Protein AF-A0AAD5LZ93-F1 (afdb_monomer_lite)

Organism: Pythium insidiosum (NCBI:txid114742)

Sequence (482 aa):
MKHGDTTAIAELIGQHAMAAQMMRKEYKIDTAAVSENNLVITMDYAQNIALPHVTETPSQWYFLSLVSVSVFGIHNANLARQTNYIYTERKGGKGSNEVVSMLHKYIGCEPTHKVLTVYADNCGGQNKNNFVVKYLLLLAHTGLFEEVNYKFFIRGHTKNACDRGFGTMKKKLAREDCWTLAQLCEALGRASISTDTVSLEEVESPFFAYKDIFNELYKNLPAIQKYQLFRMTASNPGVVECRELPSSPAFSVDLRREYDGNEGLAFVEWIRIEDAPSVKASDQVHVLCVANHIAYMHPVNFGAWFNDAIIRTFCSRLTSYYAGSSYAGIVRAKSTSQRGAKRCIPDEIVTQVKAQVESEAVSFIVVNFSNTNWGCIIVKCGSKTIGIYDPLGKTCYQTPLEELSWELSCEGLEGYRVVALNSPVQFDGHSCGFFVCHKLWTQVNENVSDNQLLHGGIARRMAFLHFLLRDKKFEDNLFHMV

Foldseek 3Di:
DDPVVVVVVVVVVVVLVVLLVVLVVVVVVLLVVDDLARKEKEKDKFDWDFAQQDLDDDPCCVVPDTWTKIWIWIQTSNLRAIEIEIDTVVQHDQAPQLVLLVVLVVVLVSQRYQEYEYEYELDDGHQLDQLNVLSQLLCQQQSSHQKYKYFYRRPPRDDTSVVVLSVLLVVQSNPDGHNDPVSSQVSSCVSDPRYHYHYCHPVPRSGAPSVVLSVLFWAGDPPSSQFGMWMHGNVDHQKIWTASGPPGDTDIDRTFDADPDDDDDTLRNLNYLVQADDDDPVCCVLCVVVVSVVSSPQLLRLFAADDQSLLVLLQVLLPVQFPLEEELGEAEAAFPVDDDDDREDPPSSLVRVLVSLVVQGWYKYWYCHVVQAIWIWIQRNVQLEIETGGQAQDPRVRVSSVSHVVNSCVSNSPPRYYDYDDADHDDDRHCRSVVRSLVVNVVRDVLRDRVLCVPCVSSVSSVSSSSSSHSDDPDSPPRVRD

InterPro domains:
  IPR038765 Papain-like cysteine peptidase superfamily [SSF54001] (302-444)
  IPR057191 Domain of unknown function DUF7869 [PF25273] (93-238)

Radius of gyration: 27.34 Å; chains: 1; bounding box: 66×53×93 Å

Secondary structure (DSSP, 8-state):
--HHHHHHHHHHHHHHHHHHHHHHHHHHHHHHS-SSSEEEEEEEEPPPEEESB-SS--GGGGGS-PEEEEEEEEEETTTTEEEEEEEETTT--SSHHHHHHHHHHHHHT-TT-SEEEEEE---TTTTSSHHHHHHHHHHHHTTSSSEEEEEEPPTTS---SHHHHHHHHHHHHTT--B-SHHHHHHHHHTS-TTEEEEE-TTSSS----HHHHHHHHBPPPTTGGG-SEEEEETTEEEEEEEESSTTSPPEEEE-BPP-TT-TT--TTGGG--TT-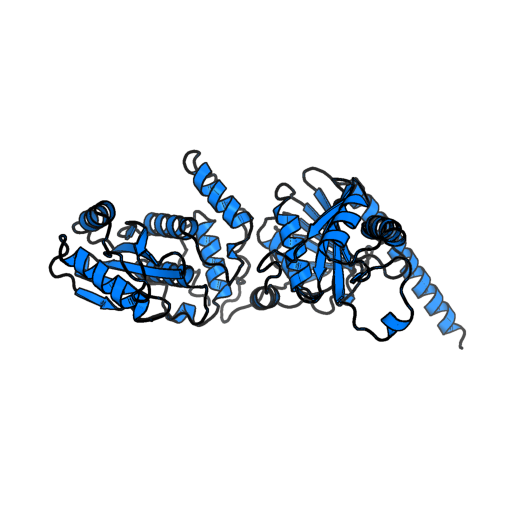----TTTHHHHHHHHHHHHTTGGG-TTPPPPHHHHHHHHHHHHHHSTTEEEEEEEEE--TTS-S------HHHHHHHHTTTTTT-EEEEEEEETTS-EEEEEEETTTTEEEEE-TT--HHHHHHHHHHHHHHHHTT-TTPEEEEE--SPP-SSS-HHHHHHHHHHTTT-TT--SGGGGS-HHHHHHHHHHHHH--S---GGGTTT-

pLDDT: mean 80.36, std 18.67, range [30.12, 98.0]

Structure (mmCIF, N/CA/C/O backbone):
data_AF-A0AAD5LZ93-F1
#
_entry.id   AF-A0AAD5LZ93-F1
#
loop_
_atom_site.group_PDB
_atom_site.id
_atom_site.type_symbol
_atom_site.label_atom_id
_atom_site.label_alt_id
_atom_site.label_comp_id
_atom_site.label_asym_id
_atom_site.label_entity_id
_atom_site.label_seq_id
_atom_site.pdbx_PDB_ins_code
_atom_site.Cartn_x
_atom_site.Cartn_y
_atom_site.Cartn_z
_atom_site.occupancy
_atom_site.B_iso_or_equiv
_atom_site.auth_seq_id
_atom_site.auth_comp_id
_atom_site.auth_asym_id
_atom_site.auth_atom_id
_atom_site.pdbx_PDB_model_num
ATOM 1 N N . MET A 1 1 ? 8.462 -28.745 -44.252 1.00 47.28 1 MET A N 1
ATOM 2 C CA . MET A 1 1 ? 7.698 -27.559 -43.810 1.00 47.28 1 MET A CA 1
ATOM 3 C C . MET A 1 1 ? 6.730 -27.195 -44.919 1.00 47.28 1 MET A C 1
ATOM 5 O O . MET A 1 1 ? 7.181 -26.956 -46.032 1.00 47.28 1 MET A O 1
ATOM 9 N N . LYS A 1 2 ? 5.421 -27.295 -44.672 1.00 46.81 2 LYS A N 1
ATOM 10 C CA . LYS A 1 2 ? 4.395 -27.014 -45.687 1.00 46.81 2 LYS A CA 1
ATOM 11 C C . LYS A 1 2 ? 4.224 -25.495 -45.799 1.00 46.81 2 LYS A C 1
ATOM 13 O O . LYS A 1 2 ? 4.246 -24.808 -44.787 1.00 46.81 2 LYS A O 1
ATOM 18 N N . HIS A 1 3 ? 4.042 -24.985 -47.016 1.00 51.56 3 HIS A N 1
ATOM 19 C CA . HIS A 1 3 ? 3.936 -23.551 -47.340 1.00 51.56 3 HIS A CA 1
ATOM 20 C C . HIS A 1 3 ? 2.911 -22.769 -46.482 1.00 51.56 3 HIS A C 1
ATOM 22 O O . HIS A 1 3 ? 3.080 -21.575 -46.275 1.00 51.56 3 HIS A O 1
ATOM 28 N N . GLY A 1 4 ? 1.889 -23.440 -45.931 1.00 53.31 4 GLY A N 1
ATOM 29 C CA . GLY A 1 4 ? 0.902 -22.832 -45.027 1.00 53.31 4 GLY A CA 1
ATOM 30 C C . GLY A 1 4 ? 1.438 -22.424 -43.645 1.00 53.31 4 GLY A C 1
ATOM 31 O O . GLY A 1 4 ? 0.947 -21.452 -43.081 1.00 53.31 4 GLY A O 1
ATOM 32 N N . ASP A 1 5 ? 2.478 -23.087 -43.124 1.00 59.44 5 ASP A N 1
ATOM 33 C CA . ASP A 1 5 ? 3.066 -22.737 -41.817 1.00 59.44 5 ASP A CA 1
ATOM 34 C C . ASP A 1 5 ? 3.867 -21.427 -41.888 1.00 59.44 5 ASP A C 1
ATOM 36 O O . ASP A 1 5 ? 3.948 -20.674 -40.922 1.00 59.44 5 ASP A O 1
ATOM 40 N N . THR A 1 6 ? 4.461 -21.125 -43.046 1.00 66.56 6 THR A N 1
ATOM 41 C CA . THR A 1 6 ? 5.337 -19.956 -43.224 1.00 66.56 6 THR A CA 1
ATOM 42 C C . THR A 1 6 ? 4.538 -18.655 -43.306 1.00 66.56 6 THR A C 1
ATOM 44 O O . THR A 1 6 ? 4.950 -17.646 -42.736 1.00 66.56 6 THR A O 1
ATOM 47 N N . THR A 1 7 ? 3.370 -18.684 -43.954 1.00 71.12 7 THR A N 1
ATOM 48 C CA . THR A 1 7 ? 2.456 -17.535 -44.037 1.00 71.12 7 THR A CA 1
ATOM 49 C C . THR A 1 7 ? 1.836 -17.210 -42.681 1.00 71.12 7 THR A C 1
ATOM 51 O O . THR A 1 7 ? 1.837 -16.048 -42.287 1.00 71.12 7 THR A O 1
ATOM 54 N N . ALA A 1 8 ? 1.401 -18.225 -41.925 1.00 72.12 8 ALA A N 1
ATOM 55 C CA . ALA A 1 8 ? 0.852 -18.032 -40.581 1.00 72.12 8 ALA A CA 1
ATOM 56 C C . ALA A 1 8 ? 1.887 -17.435 -39.607 1.00 72.12 8 ALA A C 1
ATOM 58 O O . ALA A 1 8 ? 1.569 -16.541 -38.825 1.00 72.12 8 ALA A O 1
ATOM 59 N N . ILE A 1 9 ? 3.150 -17.876 -39.685 1.00 75.69 9 ILE A N 1
ATOM 60 C CA . ILE A 1 9 ? 4.247 -17.302 -38.890 1.00 75.69 9 ILE A CA 1
ATOM 61 C C . ILE A 1 9 ? 4.527 -15.850 -39.301 1.00 75.69 9 ILE A C 1
ATOM 63 O O . ILE A 1 9 ? 4.688 -14.992 -38.434 1.00 75.69 9 ILE A O 1
ATOM 67 N N . ALA A 1 10 ? 4.574 -15.553 -40.603 1.00 75.00 10 ALA A N 1
ATOM 68 C CA . ALA A 1 10 ? 4.803 -14.195 -41.096 1.00 75.00 10 ALA A CA 1
ATOM 69 C C . ALA A 1 10 ? 3.685 -13.230 -40.668 1.00 75.00 10 ALA A C 1
ATOM 71 O O . ALA A 1 10 ? 3.964 -12.102 -40.259 1.00 75.00 10 ALA A O 1
ATOM 72 N N . GLU A 1 11 ? 2.433 -13.685 -40.702 1.00 75.25 11 GLU A N 1
ATOM 73 C CA . GLU A 1 11 ? 1.279 -12.915 -40.243 1.00 75.25 11 GLU A CA 1
ATOM 74 C C . GLU A 1 11 ? 1.337 -12.654 -38.731 1.00 75.25 11 GLU A C 1
ATOM 76 O O . GLU A 1 11 ? 1.154 -11.517 -38.298 1.00 75.25 11 GLU A O 1
ATOM 81 N N . LEU A 1 12 ? 1.703 -13.662 -37.930 1.00 79.94 12 LEU A N 1
ATOM 82 C CA . LEU A 1 12 ? 1.877 -13.521 -36.481 1.00 79.94 12 LEU A CA 1
ATOM 83 C C . LEU A 1 12 ? 2.997 -12.526 -36.126 1.00 79.94 12 LEU A C 1
ATOM 85 O O . LEU A 1 12 ? 2.840 -11.705 -35.221 1.00 79.94 12 LEU A O 1
ATOM 89 N N . ILE A 1 13 ? 4.109 -12.550 -36.866 1.00 80.44 13 ILE A N 1
ATOM 90 C CA . ILE A 1 13 ? 5.200 -11.571 -36.729 1.00 80.44 13 ILE A CA 1
ATOM 91 C C . ILE A 1 13 ? 4.718 -10.166 -37.116 1.00 80.44 13 ILE A C 1
ATOM 93 O O . ILE A 1 13 ? 5.020 -9.200 -36.412 1.00 80.44 13 ILE A O 1
ATOM 97 N N . GLY A 1 14 ? 3.949 -10.042 -38.201 1.00 81.94 14 GLY A N 1
ATOM 98 C CA . GLY A 1 14 ? 3.364 -8.776 -38.642 1.00 81.94 14 GLY A CA 1
ATOM 99 C C . GLY A 1 14 ? 2.438 -8.165 -37.589 1.00 81.94 14 GLY A C 1
ATOM 100 O O . GLY A 1 14 ? 2.616 -7.009 -37.202 1.00 81.94 14 GLY A O 1
ATOM 101 N N . GLN A 1 15 ? 1.512 -8.962 -37.048 1.00 82.44 15 GLN A N 1
ATOM 102 C CA . GLN A 1 15 ? 0.612 -8.552 -35.966 1.00 82.44 15 GLN A CA 1
ATOM 103 C C . GLN A 1 15 ? 1.390 -8.132 -34.711 1.00 82.44 15 GLN A C 1
ATOM 105 O O . GLN A 1 15 ? 1.097 -7.097 -34.108 1.00 82.44 15 GLN A O 1
ATOM 110 N N . HIS A 1 16 ? 2.428 -8.888 -34.347 1.00 85.00 16 HIS A N 1
ATOM 111 C CA . HIS A 1 16 ? 3.287 -8.579 -33.208 1.00 85.00 16 HIS A CA 1
ATOM 112 C C . HIS A 1 16 ? 4.036 -7.245 -33.376 1.00 85.00 16 HIS A C 1
ATOM 114 O O . HIS A 1 16 ? 4.063 -6.420 -32.457 1.00 85.00 16 HIS A O 1
ATOM 120 N N . ALA A 1 17 ? 4.593 -6.992 -34.563 1.00 85.56 17 ALA A N 1
ATOM 121 C CA . ALA A 1 17 ? 5.281 -5.744 -34.878 1.00 85.56 17 ALA A CA 1
ATOM 122 C C . ALA A 1 17 ? 4.325 -4.539 -34.865 1.00 85.56 17 ALA A C 1
ATOM 124 O O . ALA A 1 17 ? 4.659 -3.491 -34.306 1.00 85.56 17 ALA A O 1
ATOM 125 N N . MET A 1 18 ? 3.118 -4.689 -35.422 1.00 87.50 18 MET A N 1
ATOM 126 C CA . MET A 1 18 ? 2.085 -3.649 -35.385 1.00 87.50 18 MET A CA 1
ATOM 127 C C . MET A 1 18 ? 1.657 -3.331 -33.950 1.00 87.50 18 MET A C 1
ATOM 129 O O . MET A 1 18 ? 1.613 -2.161 -33.565 1.00 87.50 18 MET A O 1
ATOM 133 N N . ALA A 1 19 ? 1.420 -4.353 -33.125 1.00 88.06 19 ALA A N 1
ATOM 134 C CA . ALA A 1 19 ? 1.101 -4.172 -31.713 1.00 88.06 19 ALA A CA 1
ATOM 135 C C . ALA A 1 19 ? 2.210 -3.417 -30.962 1.00 88.06 19 ALA A C 1
ATOM 137 O O . ALA A 1 19 ? 1.923 -2.523 -30.162 1.00 88.06 19 ALA A O 1
ATOM 138 N N . ALA A 1 20 ? 3.481 -3.725 -31.243 1.00 89.75 20 ALA A N 1
ATOM 139 C CA . ALA A 1 20 ? 4.615 -3.026 -30.642 1.00 89.75 20 ALA A CA 1
ATOM 140 C C . ALA A 1 20 ? 4.661 -1.545 -31.048 1.00 89.75 20 ALA A C 1
ATOM 142 O O . ALA A 1 20 ? 4.879 -0.675 -30.201 1.00 89.75 20 ALA A O 1
ATOM 143 N N . GLN A 1 21 ? 4.406 -1.237 -32.323 1.00 90.25 21 GLN A N 1
ATOM 144 C CA . GLN A 1 21 ? 4.316 0.143 -32.808 1.00 90.25 21 GLN A CA 1
ATOM 145 C C . GLN A 1 21 ? 3.159 0.909 -32.156 1.00 90.25 21 GLN A C 1
ATOM 147 O O . GLN A 1 21 ? 3.340 2.059 -31.751 1.00 90.25 21 GLN A O 1
ATOM 152 N N . MET A 1 22 ? 1.994 0.276 -32.002 1.00 91.56 22 MET A N 1
ATOM 153 C CA . MET A 1 22 ? 0.840 0.884 -31.335 1.00 91.56 22 MET A CA 1
ATOM 154 C C . MET A 1 22 ? 1.114 1.153 -29.854 1.00 91.56 22 MET A C 1
ATOM 156 O O . MET A 1 22 ? 0.919 2.280 -29.408 1.00 91.56 22 MET A O 1
ATOM 160 N N . MET A 1 23 ? 1.668 0.184 -29.116 1.00 92.75 23 MET A N 1
ATOM 161 C CA . MET A 1 23 ? 2.075 0.388 -27.717 1.00 92.75 23 MET A CA 1
ATOM 162 C C . MET A 1 23 ? 3.100 1.518 -27.576 1.00 92.75 23 MET A C 1
ATOM 164 O O . MET A 1 23 ? 3.058 2.293 -26.624 1.00 92.75 23 MET A O 1
ATOM 168 N N . ARG A 1 24 ? 4.025 1.652 -28.534 1.00 90.81 24 ARG A N 1
ATOM 169 C CA . ARG A 1 24 ? 4.976 2.771 -28.561 1.00 90.81 24 ARG A CA 1
ATOM 170 C C . ARG A 1 24 ? 4.308 4.112 -28.800 1.00 90.81 24 ARG A C 1
ATOM 172 O O . ARG A 1 24 ? 4.750 5.108 -28.229 1.00 90.81 24 ARG A O 1
ATOM 179 N N . LYS A 1 25 ? 3.292 4.149 -29.658 1.00 92.75 25 LYS A N 1
ATOM 180 C CA . LYS A 1 25 ? 2.504 5.353 -29.898 1.00 92.75 25 LYS A CA 1
ATOM 181 C C . LYS A 1 25 ? 1.732 5.744 -28.638 1.00 92.75 25 LYS A C 1
ATOM 183 O O . LYS A 1 25 ? 1.805 6.906 -28.265 1.00 92.75 25 LYS A O 1
ATOM 188 N N . GLU A 1 26 ? 1.093 4.789 -27.961 1.00 94.19 26 GLU A N 1
ATOM 189 C CA . GLU A 1 26 ? 0.434 5.037 -26.670 1.00 94.19 26 GLU A CA 1
ATOM 190 C C . GLU A 1 26 ? 1.403 5.589 -25.629 1.00 94.19 26 GLU A C 1
ATOM 192 O O . GLU A 1 26 ? 1.142 6.638 -25.055 1.00 94.19 26 GLU A O 1
ATOM 197 N N . TYR A 1 27 ? 2.570 4.962 -25.467 1.00 95.00 27 TYR A N 1
ATOM 198 C CA . TYR A 1 27 ? 3.581 5.442 -24.528 1.00 95.00 27 TYR A CA 1
ATOM 199 C C . TYR A 1 27 ? 3.995 6.893 -24.802 1.00 95.00 27 TYR A C 1
ATOM 201 O O . TYR A 1 27 ? 4.099 7.701 -23.882 1.00 95.00 27 TYR A O 1
ATOM 209 N N . LYS A 1 28 ? 4.200 7.253 -26.075 1.00 94.50 28 LYS A N 1
ATOM 210 C CA . LYS A 1 28 ? 4.515 8.636 -26.464 1.00 94.50 28 LYS A CA 1
ATOM 211 C C . LYS A 1 28 ? 3.368 9.606 -26.182 1.00 94.50 28 LYS A C 1
ATOM 213 O O . LYS A 1 28 ? 3.639 10.735 -25.801 1.00 94.50 28 LYS A O 1
ATOM 218 N N . ILE A 1 29 ? 2.123 9.187 -26.395 1.00 95.44 29 ILE A N 1
ATOM 219 C CA . ILE A 1 29 ? 0.944 10.010 -26.104 1.00 95.44 29 ILE A CA 1
ATOM 220 C C . ILE A 1 29 ? 0.843 10.256 -24.598 1.00 95.44 29 ILE A C 1
ATOM 222 O O . ILE A 1 29 ? 0.767 11.409 -24.188 1.00 95.44 29 ILE A O 1
ATOM 226 N N . ASP A 1 30 ? 0.925 9.205 -23.782 1.00 96.12 30 ASP A N 1
ATOM 227 C CA . ASP A 1 30 ? 0.792 9.324 -22.328 1.00 96.12 30 ASP A CA 1
ATOM 228 C C . ASP A 1 30 ? 1.923 10.175 -21.737 1.00 96.12 30 ASP A C 1
ATOM 230 O O . ASP A 1 30 ? 1.673 11.111 -20.986 1.00 96.12 30 ASP A O 1
ATOM 234 N N . THR A 1 31 ? 3.175 9.914 -22.131 1.00 95.12 31 THR A N 1
ATOM 235 C CA . THR A 1 31 ? 4.331 10.716 -21.682 1.00 95.12 31 THR A CA 1
ATOM 236 C C . THR A 1 31 ? 4.286 12.171 -22.150 1.00 95.12 31 THR A C 1
ATOM 238 O O . THR A 1 31 ? 4.848 13.028 -21.479 1.00 95.12 31 THR A O 1
ATOM 241 N N . ALA A 1 32 ? 3.615 12.478 -23.264 1.00 95.06 32 ALA A N 1
ATOM 242 C CA . ALA A 1 32 ? 3.375 13.854 -23.700 1.00 95.06 32 ALA A CA 1
ATOM 243 C C . ALA A 1 32 ? 2.187 14.516 -22.975 1.00 95.06 32 ALA A C 1
ATOM 245 O O . ALA A 1 32 ? 2.091 15.739 -22.967 1.00 95.06 32 ALA A O 1
ATOM 246 N N . ALA A 1 33 ? 1.296 13.723 -22.373 1.00 93.75 33 ALA A N 1
ATOM 247 C CA . ALA A 1 33 ? 0.113 14.178 -21.644 1.00 93.75 33 ALA A CA 1
ATOM 248 C C . ALA A 1 33 ? 0.352 14.366 -20.132 1.00 93.75 33 ALA A C 1
ATOM 250 O O . ALA A 1 33 ? -0.600 14.640 -19.391 1.00 93.75 33 ALA A O 1
ATOM 251 N N . VAL A 1 34 ? 1.600 14.211 -19.670 1.00 94.81 34 VAL A N 1
ATOM 252 C CA . VAL A 1 34 ? 2.002 14.480 -18.282 1.00 94.81 34 VAL A CA 1
ATOM 253 C C . VAL A 1 34 ? 1.605 15.897 -17.874 1.00 94.81 34 VAL A C 1
ATOM 255 O O . VAL A 1 34 ? 1.766 16.854 -18.630 1.00 94.81 34 VAL A O 1
ATOM 258 N N . SER A 1 35 ? 1.053 16.033 -16.676 1.00 93.69 35 SER A N 1
ATOM 259 C CA . SER A 1 35 ? 0.618 17.317 -16.124 1.00 93.69 35 SER A CA 1
ATOM 260 C C . SER A 1 35 ? 0.525 17.219 -14.603 1.00 93.69 35 SER A C 1
ATOM 262 O O . SER A 1 35 ? 0.830 16.178 -14.022 1.00 93.69 35 SER A O 1
ATOM 264 N N . GLU A 1 36 ? 0.055 18.277 -13.946 1.00 88.50 36 GLU A N 1
ATOM 265 C CA . GLU A 1 36 ? -0.291 18.228 -12.520 1.00 88.50 36 GLU A CA 1
ATOM 266 C C . GLU A 1 36 ? -1.372 17.176 -12.221 1.00 88.50 36 GLU A C 1
ATOM 268 O O . GLU A 1 36 ? -1.353 16.574 -11.156 1.00 88.50 36 GLU A O 1
ATOM 273 N N . ASN A 1 37 ? -2.260 16.869 -13.174 1.00 91.56 37 ASN A N 1
ATOM 274 C CA . ASN A 1 37 ? -3.304 15.856 -12.986 1.00 91.56 37 ASN A CA 1
ATOM 275 C C . ASN A 1 37 ? -2.875 14.450 -13.422 1.00 91.56 37 ASN A C 1
ATOM 277 O O . ASN A 1 37 ? -3.386 13.475 -12.875 1.00 91.56 37 ASN A O 1
ATOM 281 N N . ASN A 1 38 ? -1.961 14.336 -14.391 1.00 94.25 38 ASN A N 1
ATOM 282 C CA . ASN A 1 38 ? -1.582 13.060 -15.000 1.00 94.25 38 ASN A CA 1
ATOM 283 C C . ASN A 1 38 ? -0.143 12.688 -14.641 1.00 94.25 38 ASN A C 1
ATOM 285 O O . ASN A 1 38 ? 0.802 13.294 -15.155 1.00 94.25 38 ASN A O 1
ATOM 289 N N . LEU A 1 39 ? 0.021 11.646 -13.830 1.00 94.56 39 LEU A N 1
ATOM 290 C CA . LEU A 1 39 ? 1.310 11.043 -13.511 1.00 94.56 39 LEU A CA 1
ATOM 291 C C . LEU A 1 39 ? 1.589 9.862 -14.434 1.00 94.56 39 LEU A C 1
ATOM 293 O O . LEU A 1 39 ? 0.795 8.921 -14.508 1.00 94.56 39 LEU A O 1
ATOM 297 N N . VAL A 1 40 ? 2.748 9.871 -15.093 1.00 96.69 40 VAL A N 1
ATOM 298 C CA . VAL A 1 40 ? 3.208 8.733 -15.896 1.00 96.69 40 VAL A CA 1
ATOM 299 C C . VAL A 1 40 ? 4.528 8.217 -15.350 1.00 96.69 40 VAL A C 1
ATOM 301 O O . VAL A 1 40 ? 5.553 8.901 -15.393 1.00 96.69 40 VAL A O 1
ATOM 304 N N . ILE A 1 41 ? 4.507 6.975 -14.873 1.00 96.50 41 ILE A N 1
ATOM 305 C CA . ILE A 1 41 ? 5.692 6.285 -14.372 1.00 96.50 41 ILE A CA 1
ATOM 306 C C . ILE A 1 41 ? 5.987 5.034 -15.188 1.00 96.50 41 ILE A C 1
ATOM 308 O O . ILE A 1 41 ? 5.097 4.384 -15.731 1.00 96.50 41 ILE A O 1
ATOM 312 N N . THR A 1 42 ? 7.261 4.678 -15.276 1.00 96.00 42 THR A N 1
ATOM 313 C CA . THR A 1 42 ? 7.715 3.399 -15.821 1.00 96.00 42 THR A CA 1
ATOM 314 C C . THR A 1 42 ? 8.524 2.678 -14.756 1.00 96.00 42 THR A C 1
ATOM 316 O O . THR A 1 42 ? 9.367 3.304 -14.125 1.00 96.00 42 THR A O 1
ATOM 319 N N . MET A 1 43 ? 8.278 1.389 -14.538 1.00 95.25 43 MET A N 1
ATOM 320 C CA . MET A 1 43 ? 8.976 0.610 -13.517 1.00 95.25 43 MET A CA 1
ATOM 321 C C . MET A 1 43 ? 9.630 -0.638 -14.097 1.00 95.25 43 MET A C 1
ATOM 323 O O . MET A 1 43 ? 9.085 -1.262 -15.013 1.00 95.25 43 MET A O 1
ATOM 327 N N . ASP A 1 44 ? 10.796 -0.995 -13.561 1.00 93.88 44 ASP A N 1
ATOM 328 C CA . ASP A 1 44 ? 11.487 -2.227 -13.930 1.00 93.88 44 ASP A CA 1
ATOM 329 C C . ASP A 1 44 ? 12.574 -2.636 -12.924 1.00 93.88 44 ASP A C 1
ATOM 331 O O . ASP A 1 44 ? 13.023 -1.835 -12.102 1.00 93.88 44 ASP A O 1
ATOM 335 N N . TYR A 1 45 ? 13.037 -3.882 -13.014 1.00 93.31 45 TYR A N 1
ATOM 336 C CA . TYR A 1 45 ? 14.245 -4.335 -12.331 1.00 93.31 45 TYR A CA 1
ATOM 337 C C . TYR A 1 45 ? 15.456 -4.262 -13.253 1.00 93.31 45 TYR A C 1
ATOM 339 O O . TYR A 1 45 ? 15.449 -4.805 -14.353 1.00 93.31 45 TYR A O 1
ATOM 347 N N . ALA A 1 46 ? 16.561 -3.729 -12.740 1.00 92.81 46 ALA A N 1
ATOM 348 C CA . ALA A 1 46 ? 17.844 -3.946 -13.384 1.00 92.81 46 ALA A CA 1
ATOM 349 C C . ALA A 1 46 ? 18.299 -5.409 -13.212 1.00 92.81 46 ALA A C 1
ATOM 351 O O . ALA A 1 46 ? 17.834 -6.155 -12.334 1.00 92.81 46 ALA A O 1
ATOM 352 N N . GLN A 1 47 ? 19.282 -5.798 -14.025 1.00 91.25 47 GLN A N 1
ATOM 353 C CA . GLN A 1 47 ? 20.078 -6.995 -13.771 1.00 91.25 47 GLN A CA 1
ATOM 354 C C . GLN A 1 47 ? 20.697 -6.918 -12.365 1.00 91.25 47 GLN A C 1
ATOM 356 O O . GLN A 1 47 ? 21.143 -5.849 -11.948 1.00 91.25 47 GLN A O 1
ATOM 361 N N . ASN A 1 48 ? 20.728 -8.046 -11.645 1.00 94.19 48 ASN A N 1
ATOM 362 C CA . ASN A 1 48 ? 21.356 -8.096 -10.323 1.00 94.19 48 ASN A CA 1
ATOM 363 C C . ASN A 1 48 ? 22.823 -7.693 -10.409 1.00 94.19 48 ASN A C 1
ATOM 365 O O . ASN A 1 48 ? 23.528 -8.070 -11.348 1.00 94.19 48 ASN A O 1
ATOM 369 N N . ILE A 1 49 ? 23.264 -6.964 -9.393 1.00 94.94 49 ILE A N 1
ATOM 370 C CA . ILE A 1 49 ? 24.665 -6.610 -9.200 1.00 94.94 49 ILE A CA 1
ATOM 371 C C . ILE A 1 49 ? 25.220 -7.575 -8.155 1.00 94.94 49 ILE A C 1
ATOM 373 O O . ILE A 1 49 ? 24.582 -7.798 -7.129 1.00 94.94 49 ILE A O 1
ATOM 377 N N . ALA A 1 50 ? 26.378 -8.173 -8.416 1.00 94.38 50 ALA A N 1
ATOM 378 C CA . ALA A 1 50 ? 27.059 -9.008 -7.434 1.00 94.38 50 ALA A CA 1
ATOM 379 C C . ALA A 1 50 ? 27.944 -8.133 -6.539 1.00 94.38 50 ALA A C 1
ATOM 381 O O . ALA A 1 50 ? 28.640 -7.257 -7.044 1.00 94.38 50 ALA A O 1
ATOM 382 N N . LEU A 1 51 ? 27.920 -8.370 -5.227 1.00 93.31 51 LEU A N 1
ATOM 383 C CA . LEU A 1 51 ? 28.823 -7.752 -4.261 1.00 93.31 51 LEU A CA 1
ATOM 384 C C . LEU A 1 51 ? 29.777 -8.790 -3.644 1.00 93.31 51 LEU A C 1
ATOM 386 O O . LEU A 1 51 ? 29.318 -9.859 -3.226 1.00 93.31 51 LEU A O 1
ATOM 390 N N . PRO A 1 52 ? 31.075 -8.464 -3.502 1.00 93.50 52 PRO A N 1
ATOM 391 C CA . PRO A 1 52 ? 31.747 -7.270 -4.035 1.00 93.50 52 PRO A CA 1
ATOM 392 C C . PRO A 1 52 ? 31.685 -7.178 -5.573 1.00 93.50 52 PRO A C 1
ATOM 394 O O . PRO A 1 52 ? 31.716 -8.191 -6.266 1.00 93.50 52 PRO A O 1
ATOM 397 N N . HIS A 1 53 ? 31.571 -5.953 -6.092 1.00 93.12 53 HIS A N 1
ATOM 398 C CA . HIS A 1 53 ? 31.640 -5.637 -7.520 1.00 93.12 53 HIS A CA 1
ATOM 399 C C . HIS A 1 53 ? 33.024 -5.067 -7.807 1.00 93.12 53 HIS A C 1
ATOM 401 O O . HIS A 1 53 ? 33.407 -4.065 -7.213 1.00 93.12 53 HIS A O 1
ATOM 407 N N . VAL A 1 54 ? 33.768 -5.678 -8.720 1.00 91.81 54 VAL A N 1
ATOM 408 C CA . VAL A 1 54 ? 35.086 -5.184 -9.137 1.00 91.81 54 VAL A CA 1
ATOM 409 C C . VAL A 1 54 ? 35.152 -5.119 -10.654 1.00 91.81 54 VAL A C 1
ATOM 411 O O . VAL A 1 54 ? 34.559 -5.943 -11.355 1.00 91.81 54 VAL A O 1
ATOM 414 N N . THR A 1 55 ? 35.872 -4.126 -11.156 1.00 89.62 55 THR A N 1
ATOM 415 C CA . THR A 1 55 ? 36.073 -3.861 -12.584 1.00 89.62 55 THR A CA 1
ATOM 416 C C . THR A 1 55 ? 36.773 -5.015 -13.298 1.00 89.62 55 THR A C 1
ATOM 418 O O . THR A 1 55 ? 36.411 -5.348 -14.427 1.00 89.62 55 THR A O 1
ATOM 421 N N . GLU A 1 56 ? 37.700 -5.682 -12.611 1.00 87.31 56 GLU A N 1
ATOM 422 C CA . GLU A 1 56 ? 38.390 -6.884 -13.075 1.00 87.31 56 GLU A CA 1
ATOM 423 C C . GLU A 1 56 ? 38.060 -8.061 -12.156 1.00 87.31 56 GLU A C 1
ATOM 425 O O . GLU A 1 56 ? 38.713 -8.290 -11.140 1.00 87.31 56 GLU A O 1
ATOM 430 N N . THR A 1 57 ? 37.002 -8.807 -12.485 1.00 82.94 57 THR A N 1
ATOM 431 C CA . THR A 1 57 ? 36.558 -9.939 -11.659 1.00 82.94 57 THR A CA 1
ATOM 432 C C . THR A 1 57 ? 37.581 -11.082 -11.695 1.00 82.94 57 THR A C 1
ATOM 434 O O . THR A 1 57 ? 37.802 -11.656 -12.767 1.00 82.94 57 THR A O 1
ATOM 437 N N . PRO A 1 58 ? 38.181 -11.477 -10.553 1.00 87.31 58 PRO A N 1
ATOM 438 C CA . PRO A 1 58 ? 39.093 -12.614 -10.509 1.00 87.31 58 PRO A CA 1
ATOM 439 C C . PRO A 1 58 ? 38.378 -13.903 -10.919 1.00 87.31 58 PRO A C 1
ATOM 441 O O . PRO A 1 58 ? 37.283 -14.192 -10.441 1.00 87.31 58 PRO A O 1
ATOM 444 N N . SER A 1 59 ? 39.016 -14.732 -11.748 1.00 85.44 59 SER A N 1
ATOM 445 C CA . SER A 1 59 ? 38.418 -15.984 -12.243 1.00 85.44 59 SER A CA 1
ATOM 446 C C . SER A 1 59 ? 37.984 -16.940 -11.124 1.00 85.44 59 SER A C 1
ATOM 448 O O . SER A 1 59 ? 36.995 -17.653 -11.268 1.00 85.44 59 SER A O 1
ATOM 450 N N . GLN A 1 60 ? 38.674 -16.916 -9.980 1.00 85.69 60 GLN A N 1
ATOM 451 C CA . GLN A 1 60 ? 38.339 -17.719 -8.799 1.00 85.69 60 GLN A CA 1
ATOM 452 C C . GLN A 1 60 ? 36.959 -17.381 -8.213 1.00 85.69 60 GLN A C 1
ATOM 454 O O . GLN A 1 60 ? 36.333 -18.243 -7.601 1.00 85.69 60 GLN A O 1
ATOM 459 N N . TRP A 1 61 ? 36.453 -16.160 -8.422 1.00 86.56 61 TRP A N 1
ATOM 460 C CA . TRP A 1 61 ? 35.144 -15.745 -7.908 1.00 86.56 61 TRP A CA 1
ATOM 461 C C . TRP A 1 61 ? 33.984 -16.466 -8.591 1.00 86.56 61 TRP A C 1
ATOM 463 O O . TRP A 1 61 ? 32.903 -16.530 -8.018 1.00 86.56 61 TRP A O 1
ATOM 473 N N . TYR A 1 62 ? 34.213 -17.086 -9.754 1.00 78.88 62 TYR A N 1
ATOM 474 C CA . TYR A 1 62 ? 33.241 -17.980 -10.386 1.00 78.88 62 TYR A CA 1
ATOM 475 C C . TYR A 1 62 ? 32.815 -19.141 -9.467 1.00 78.88 62 TYR A C 1
ATOM 477 O O . TYR A 1 62 ? 31.697 -19.636 -9.579 1.00 78.88 62 TYR A O 1
ATOM 485 N N . PHE A 1 63 ? 33.682 -19.556 -8.535 1.00 87.62 63 PHE A N 1
ATOM 486 C CA . PHE A 1 63 ? 33.398 -20.620 -7.566 1.00 87.62 63 PHE A CA 1
ATOM 487 C C . PHE A 1 63 ? 32.803 -20.105 -6.245 1.00 87.62 63 PHE A C 1
ATOM 489 O O . PHE A 1 63 ? 32.551 -20.900 -5.340 1.00 87.62 63 PHE A O 1
ATOM 496 N N . LEU A 1 64 ? 32.588 -18.793 -6.108 1.00 87.31 64 LEU A N 1
ATOM 497 C CA . LEU A 1 64 ? 32.032 -18.172 -4.908 1.00 87.31 64 LEU A CA 1
ATOM 498 C C . LEU A 1 64 ? 30.565 -17.786 -5.120 1.00 87.31 64 LEU A C 1
ATOM 500 O O . LEU A 1 64 ? 30.153 -17.386 -6.204 1.00 87.31 64 LEU A O 1
ATOM 504 N N . SER A 1 65 ? 29.775 -17.853 -4.048 1.00 88.44 65 SER A N 1
ATOM 505 C CA . SER A 1 65 ? 28.433 -17.259 -4.012 1.00 88.44 65 SER A CA 1
ATOM 506 C C . SER A 1 65 ? 28.542 -15.815 -3.531 1.00 88.44 65 SER A C 1
ATOM 508 O O . SER A 1 65 ? 28.631 -15.557 -2.331 1.00 88.44 65 SER A O 1
ATOM 510 N N . LEU A 1 66 ? 28.611 -14.881 -4.480 1.00 93.06 66 LEU A N 1
ATOM 511 C CA . LEU A 1 66 ? 28.628 -13.445 -4.192 1.00 93.06 66 LEU A CA 1
ATOM 512 C C . LEU A 1 66 ? 27.243 -12.969 -3.743 1.00 93.06 66 LEU A C 1
ATOM 514 O O . LEU A 1 66 ? 26.231 -13.546 -4.136 1.00 93.06 66 LEU A O 1
ATOM 518 N N . VAL A 1 67 ? 27.202 -11.892 -2.955 1.00 94.62 67 VAL A N 1
ATOM 519 C CA . VAL A 1 67 ? 25.936 -11.334 -2.470 1.00 94.62 67 VAL A CA 1
ATOM 520 C C . VAL A 1 67 ? 25.195 -10.696 -3.635 1.00 94.62 67 VAL A C 1
ATOM 522 O O . VAL A 1 67 ? 25.701 -9.772 -4.272 1.00 94.62 67 VAL A O 1
ATOM 525 N N . SER A 1 68 ? 23.979 -11.156 -3.902 1.00 96.06 68 SER A N 1
ATOM 526 C CA . SER A 1 68 ? 23.149 -10.574 -4.951 1.00 96.06 68 SER A CA 1
ATOM 527 C C . SER A 1 68 ? 22.459 -9.296 -4.462 1.00 96.06 68 SER A C 1
ATOM 529 O O . SER A 1 68 ? 21.740 -9.300 -3.463 1.00 96.06 68 SER A O 1
ATOM 531 N N . VAL A 1 69 ? 22.617 -8.205 -5.208 1.00 97.38 69 VAL A N 1
ATOM 532 C CA . VAL A 1 69 ? 21.951 -6.918 -4.977 1.00 97.38 69 VAL A CA 1
ATOM 533 C C . VAL A 1 69 ? 20.878 -6.692 -6.031 1.00 97.38 69 VAL A C 1
ATOM 535 O O . VAL A 1 69 ? 21.128 -6.764 -7.238 1.00 97.38 69 VAL A O 1
ATOM 538 N N . SER A 1 70 ? 19.674 -6.387 -5.559 1.00 97.00 70 SER A N 1
ATOM 539 C CA . SER A 1 70 ? 18.537 -6.015 -6.390 1.00 97.00 70 SER A CA 1
ATOM 540 C C . SER A 1 70 ? 18.465 -4.499 -6.544 1.00 97.00 70 SER A C 1
ATOM 542 O O . SER A 1 70 ? 18.625 -3.763 -5.573 1.00 97.00 70 SER A O 1
ATOM 544 N N . VAL A 1 71 ? 18.181 -4.042 -7.767 1.00 96.44 71 VAL A N 1
ATOM 545 C CA . VAL A 1 71 ? 17.917 -2.632 -8.078 1.00 96.44 71 VAL A CA 1
ATOM 546 C C . VAL A 1 71 ? 16.582 -2.533 -8.804 1.00 96.44 71 VAL A C 1
ATOM 548 O O . VAL A 1 71 ? 16.438 -3.065 -9.907 1.00 96.44 71 VAL A O 1
ATOM 551 N N . PHE A 1 72 ? 15.610 -1.875 -8.180 1.00 96.56 72 PHE A N 1
ATOM 552 C CA . PHE A 1 72 ? 14.294 -1.605 -8.758 1.00 96.56 72 PHE A CA 1
ATOM 553 C C . PHE A 1 72 ? 14.175 -0.120 -9.089 1.00 96.56 72 PHE A C 1
ATOM 555 O O . PHE A 1 72 ? 14.316 0.725 -8.206 1.00 96.56 72 PHE A O 1
ATOM 562 N N . GLY A 1 73 ? 13.958 0.199 -10.361 1.00 96.00 73 GLY A N 1
ATOM 563 C CA . GLY A 1 73 ? 13.879 1.567 -10.857 1.00 96.00 73 GLY A CA 1
ATOM 564 C C . GLY A 1 73 ? 12.443 1.982 -11.140 1.00 96.00 73 GLY A C 1
ATOM 565 O O . GLY A 1 73 ? 11.719 1.249 -11.813 1.00 96.00 73 GLY A O 1
ATOM 566 N N . ILE A 1 74 ? 12.065 3.178 -10.691 1.00 96.56 74 ILE A N 1
ATOM 567 C CA . ILE A 1 74 ? 10.846 3.877 -11.104 1.00 96.56 74 ILE A CA 1
ATOM 568 C C . ILE A 1 74 ? 11.259 5.182 -11.784 1.00 96.56 74 ILE A C 1
ATOM 570 O O . ILE A 1 74 ? 11.832 6.069 -11.154 1.00 96.56 74 ILE A O 1
ATOM 574 N N . HIS A 1 75 ? 10.994 5.292 -13.081 1.00 96.19 75 HIS A N 1
ATOM 575 C CA . HIS A 1 75 ? 11.168 6.511 -13.859 1.00 96.19 75 HIS A CA 1
ATOM 576 C C . HIS A 1 75 ? 9.866 7.308 -13.903 1.00 96.19 75 HIS A C 1
ATOM 578 O O . HIS A 1 75 ? 8.853 6.796 -14.368 1.00 96.19 75 HIS A O 1
ATOM 584 N N . ASN A 1 76 ? 9.911 8.566 -13.482 1.00 95.12 76 ASN A N 1
ATOM 585 C CA . ASN A 1 76 ? 8.804 9.510 -13.539 1.00 95.12 76 ASN A CA 1
ATOM 586 C C . ASN A 1 76 ? 9.002 10.462 -14.718 1.00 95.12 76 ASN A C 1
ATOM 588 O O . ASN A 1 76 ? 9.971 11.226 -14.764 1.00 95.12 76 ASN A O 1
ATOM 592 N N . ALA A 1 77 ? 8.078 10.391 -15.677 1.00 95.06 77 ALA A N 1
ATOM 593 C CA . ALA A 1 77 ? 8.134 11.172 -16.904 1.00 95.06 77 ALA A CA 1
ATOM 594 C C . ALA A 1 77 ? 7.864 12.665 -16.659 1.00 95.06 77 ALA A C 1
ATOM 596 O O . ALA A 1 77 ? 8.429 13.494 -17.368 1.00 95.06 77 ALA A O 1
ATOM 597 N N . ASN A 1 78 ? 7.072 13.013 -15.639 1.00 92.25 78 ASN A N 1
ATOM 598 C CA . ASN A 1 78 ? 6.761 14.395 -15.268 1.00 92.25 78 ASN A CA 1
ATOM 599 C C . ASN A 1 78 ? 8.025 15.139 -14.817 1.00 92.25 78 ASN A C 1
ATOM 601 O O . ASN A 1 78 ? 8.245 16.288 -15.188 1.00 92.25 78 ASN A O 1
ATOM 605 N N . LEU A 1 79 ? 8.876 14.461 -14.043 1.00 91.94 79 LEU A N 1
ATOM 606 C CA . LEU A 1 79 ? 10.125 15.028 -13.525 1.00 91.94 79 LEU A CA 1
ATOM 607 C C . LEU A 1 79 ? 11.339 14.718 -14.412 1.00 91.94 79 LEU A C 1
ATOM 609 O O . LEU A 1 79 ? 12.416 15.272 -14.199 1.00 91.94 79 LEU A O 1
ATOM 613 N N . ALA A 1 80 ? 11.194 13.800 -15.372 1.00 93.06 80 ALA A N 1
ATOM 614 C CA . ALA A 1 80 ? 12.293 13.183 -16.113 1.00 93.06 80 ALA A CA 1
ATOM 615 C C . ALA A 1 80 ? 13.396 12.609 -15.192 1.00 93.06 80 ALA A C 1
ATOM 617 O O . ALA A 1 80 ? 14.584 12.623 -15.531 1.00 93.06 80 ALA A O 1
ATOM 618 N N . ARG A 1 81 ? 13.002 12.079 -14.026 1.00 94.00 81 ARG A N 1
ATOM 619 C CA . ARG A 1 81 ? 13.899 11.511 -13.002 1.00 94.00 81 ARG A CA 1
ATOM 620 C C . ARG A 1 81 ? 13.612 10.036 -12.772 1.00 94.00 81 ARG A C 1
ATOM 622 O O . ARG A 1 81 ? 12.485 9.585 -12.941 1.00 94.00 81 ARG A O 1
ATOM 629 N N . GLN A 1 82 ? 14.634 9.275 -12.392 1.00 95.38 82 GLN A N 1
ATOM 630 C CA . GLN A 1 82 ? 14.495 7.863 -12.030 1.00 95.38 82 GLN A CA 1
ATOM 631 C C . GLN A 1 82 ? 14.967 7.614 -10.601 1.00 95.38 82 GLN A C 1
ATOM 633 O O . GLN A 1 82 ? 16.127 7.853 -10.284 1.00 95.38 82 GLN A O 1
ATOM 638 N N . THR A 1 83 ? 14.101 7.060 -9.763 1.00 95.75 83 THR A N 1
ATOM 639 C CA . THR A 1 83 ? 14.441 6.629 -8.405 1.00 95.75 83 THR A CA 1
ATOM 640 C C . THR A 1 83 ? 14.754 5.138 -8.405 1.00 95.75 83 THR A C 1
ATOM 642 O O . THR A 1 83 ? 13.973 4.338 -8.914 1.00 95.75 83 THR A O 1
ATOM 645 N N . ASN A 1 84 ? 15.901 4.759 -7.844 1.00 97.12 84 ASN A N 1
ATOM 646 C CA . ASN A 1 84 ? 16.379 3.385 -7.768 1.00 97.12 84 ASN A CA 1
ATOM 647 C C . ASN A 1 84 ? 16.404 2.919 -6.311 1.00 97.12 84 ASN A C 1
ATOM 649 O O . ASN A 1 84 ? 17.173 3.436 -5.501 1.00 97.12 84 ASN A O 1
ATOM 653 N N . TYR A 1 85 ? 15.587 1.921 -5.995 1.00 97.12 85 TYR A N 1
ATOM 654 C CA . TYR A 1 85 ? 15.581 1.244 -4.705 1.00 97.12 85 TYR A CA 1
ATOM 655 C C . TYR A 1 85 ? 16.576 0.087 -4.717 1.00 97.12 85 TYR A C 1
ATOM 657 O O . TYR A 1 85 ? 16.541 -0.750 -5.623 1.00 97.12 85 TYR A O 1
ATOM 665 N N . ILE A 1 86 ? 17.454 0.044 -3.716 1.00 97.31 86 ILE A N 1
ATOM 666 C CA . ILE A 1 86 ? 18.580 -0.893 -3.648 1.00 97.31 86 ILE A CA 1
ATOM 667 C C . ILE A 1 86 ? 18.532 -1.677 -2.344 1.00 97.31 86 ILE A C 1
ATOM 669 O O . ILE A 1 86 ? 18.367 -1.095 -1.272 1.00 97.31 86 ILE A O 1
ATOM 673 N N . TYR A 1 87 ? 18.683 -2.995 -2.440 1.00 97.25 87 TYR A N 1
ATOM 674 C CA . TYR A 1 87 ? 18.710 -3.899 -1.293 1.00 97.25 87 TYR A CA 1
ATOM 675 C C . TYR A 1 87 ? 19.390 -5.222 -1.645 1.00 97.25 87 TYR A C 1
ATOM 677 O O . TYR A 1 87 ? 19.409 -5.638 -2.809 1.00 97.25 87 TYR A O 1
ATOM 685 N N . THR A 1 88 ? 19.953 -5.895 -0.646 1.00 96.62 88 THR A N 1
ATOM 686 C CA . THR A 1 88 ? 20.565 -7.215 -0.835 1.00 96.62 88 THR A CA 1
ATOM 687 C C . THR A 1 88 ? 19.525 -8.332 -0.782 1.00 96.62 88 THR A C 1
ATOM 689 O O . THR A 1 88 ? 18.433 -8.177 -0.235 1.00 96.62 88 THR A O 1
ATOM 692 N N . GLU A 1 89 ? 19.879 -9.508 -1.296 1.00 95.06 89 GLU A N 1
ATOM 693 C CA . GLU A 1 89 ? 19.076 -10.732 -1.152 1.00 95.06 89 GLU A CA 1
ATOM 694 C C . GLU A 1 89 ? 18.805 -11.130 0.309 1.00 95.06 89 GLU A C 1
ATOM 696 O O . GLU A 1 89 ? 17.870 -11.878 0.579 1.00 95.06 89 GLU A O 1
ATOM 701 N N . ARG A 1 90 ? 19.591 -10.610 1.265 1.00 92.62 90 ARG A N 1
ATOM 702 C CA . ARG A 1 90 ? 19.357 -10.806 2.704 1.00 92.62 90 ARG A CA 1
ATOM 703 C C . ARG A 1 90 ? 18.160 -10.002 3.197 1.00 92.62 90 ARG A C 1
ATOM 705 O O . ARG A 1 90 ? 17.554 -10.370 4.198 1.00 92.62 90 ARG A O 1
ATOM 712 N N . LYS A 1 91 ? 17.839 -8.902 2.509 1.00 93.00 91 LYS A N 1
ATOM 713 C CA . LYS A 1 91 ? 16.751 -7.998 2.875 1.00 93.00 91 LYS A CA 1
ATOM 714 C C . LYS A 1 91 ? 15.412 -8.406 2.278 1.00 93.00 91 LYS A C 1
ATOM 716 O O . LYS A 1 91 ? 14.384 -8.253 2.930 1.00 93.00 91 LYS A O 1
ATOM 721 N N . GLY A 1 92 ? 15.412 -8.899 1.043 1.00 91.69 92 GLY A N 1
ATOM 722 C CA . GLY A 1 92 ? 14.197 -9.331 0.361 1.00 91.69 92 GLY A CA 1
ATOM 723 C C . GLY A 1 92 ? 14.461 -9.934 -1.011 1.00 91.69 92 GLY A C 1
ATOM 724 O O . GLY A 1 92 ? 15.571 -9.871 -1.543 1.00 91.69 92 GLY A O 1
ATOM 725 N N . GLY A 1 93 ? 13.417 -10.525 -1.589 1.00 92.19 93 GLY A N 1
ATOM 726 C CA . GLY A 1 93 ? 13.466 -11.116 -2.921 1.00 92.19 93 GLY A CA 1
ATOM 727 C C . GLY A 1 93 ? 13.100 -10.112 -4.014 1.00 92.19 93 GLY A C 1
ATOM 728 O O . GLY A 1 93 ? 13.280 -8.907 -3.887 1.00 92.19 93 GLY A O 1
ATOM 729 N N . LYS A 1 94 ? 12.544 -10.606 -5.119 1.00 91.19 94 LYS A N 1
ATOM 730 C CA . LYS A 1 94 ? 11.942 -9.777 -6.182 1.00 91.19 94 LYS A CA 1
ATOM 731 C C . LYS A 1 94 ? 10.470 -10.118 -6.395 1.00 91.19 94 LYS A C 1
ATOM 733 O O . LYS A 1 94 ? 9.992 -10.186 -7.527 1.00 91.19 94 LYS A O 1
ATOM 738 N N . GLY A 1 95 ? 9.792 -10.464 -5.307 1.00 90.38 95 GLY A N 1
ATOM 739 C CA . GLY A 1 95 ? 8.400 -10.862 -5.329 1.00 90.38 95 GLY A CA 1
ATOM 740 C C . GLY A 1 95 ? 7.462 -9.667 -5.449 1.00 90.38 95 GLY A C 1
ATOM 741 O O . GLY A 1 95 ? 7.851 -8.501 -5.480 1.00 90.38 95 GLY A O 1
ATOM 742 N N . SER A 1 96 ? 6.170 -9.975 -5.504 1.00 89.12 96 SER A N 1
ATOM 743 C CA . SER A 1 96 ? 5.139 -8.948 -5.601 1.00 89.12 96 SER A CA 1
ATOM 744 C C . SER A 1 96 ? 5.020 -8.079 -4.347 1.00 89.12 96 SER A C 1
ATOM 746 O O . SER A 1 96 ? 4.576 -6.945 -4.464 1.00 89.12 96 SER A O 1
ATOM 748 N N . ASN A 1 97 ? 5.397 -8.586 -3.167 1.00 88.69 97 ASN A N 1
ATOM 749 C CA . ASN A 1 97 ? 5.398 -7.789 -1.938 1.00 88.69 97 ASN A CA 1
ATOM 750 C C . ASN A 1 97 ? 6.428 -6.666 -2.047 1.00 88.69 97 ASN A C 1
ATOM 752 O O . ASN A 1 97 ? 6.093 -5.513 -1.812 1.00 88.69 97 ASN A O 1
ATOM 756 N N . GLU A 1 98 ? 7.642 -6.988 -2.493 1.00 92.06 98 GLU A N 1
ATOM 757 C CA . GLU A 1 98 ? 8.717 -6.021 -2.684 1.00 92.06 98 GLU A CA 1
ATOM 758 C C . GLU A 1 98 ? 8.338 -4.965 -3.726 1.00 92.06 98 GLU A C 1
ATOM 760 O O . GLU A 1 98 ? 8.447 -3.768 -3.455 1.00 92.06 98 GLU A O 1
ATOM 765 N N . VAL A 1 99 ? 7.822 -5.394 -4.885 1.00 92.56 99 VAL A N 1
ATOM 766 C CA . VAL A 1 99 ? 7.365 -4.480 -5.946 1.00 92.56 99 VAL A CA 1
ATOM 767 C C . VAL A 1 99 ? 6.279 -3.540 -5.430 1.00 92.56 99 VAL A C 1
ATOM 769 O O . VAL A 1 99 ? 6.391 -2.328 -5.605 1.00 92.56 99 VAL A O 1
ATOM 772 N N . VAL A 1 100 ? 5.245 -4.074 -4.771 1.00 90.44 100 VAL A N 1
ATOM 773 C CA . VAL A 1 100 ? 4.144 -3.253 -4.253 1.00 90.44 100 VAL A CA 1
ATOM 774 C C . VAL A 1 100 ? 4.633 -2.312 -3.155 1.00 90.44 100 VAL A C 1
ATOM 776 O O . VAL A 1 100 ? 4.265 -1.147 -3.184 1.00 90.44 100 VAL A O 1
ATOM 779 N N . SER A 1 101 ? 5.497 -2.746 -2.233 1.00 87.38 101 SER A N 1
ATOM 780 C CA . SER A 1 101 ? 6.045 -1.871 -1.187 1.00 87.38 101 SER A CA 1
ATOM 781 C C . SER A 1 101 ? 6.855 -0.706 -1.746 1.00 87.38 101 SER A C 1
ATOM 783 O O . SER A 1 101 ? 6.682 0.425 -1.296 1.00 87.38 101 SER A O 1
ATOM 785 N N . MET A 1 102 ? 7.709 -0.951 -2.740 1.00 92.31 102 MET A N 1
ATOM 786 C CA . MET A 1 102 ? 8.500 0.114 -3.362 1.00 92.31 102 MET A CA 1
ATOM 787 C C . MET A 1 102 ? 7.624 1.060 -4.185 1.00 92.31 102 MET A C 1
ATOM 789 O O . MET A 1 102 ? 7.765 2.276 -4.073 1.00 92.31 102 MET A O 1
ATOM 793 N N . LEU A 1 103 ? 6.676 0.517 -4.953 1.00 91.06 103 LEU A N 1
ATOM 794 C CA . LEU A 1 103 ? 5.708 1.313 -5.704 1.00 91.06 103 LEU A CA 1
ATOM 795 C C . LEU A 1 103 ? 4.829 2.155 -4.771 1.00 91.06 103 LEU A C 1
ATOM 797 O O . LEU A 1 103 ? 4.568 3.321 -5.047 1.00 91.06 103 LEU A O 1
ATOM 801 N N . HIS A 1 104 ? 4.416 1.582 -3.645 1.00 85.69 104 HIS A N 1
ATOM 802 C CA . HIS A 1 104 ? 3.633 2.261 -2.629 1.00 85.69 104 HIS A CA 1
ATOM 803 C C . HIS A 1 104 ? 4.403 3.398 -1.963 1.00 85.69 104 HIS A C 1
ATOM 805 O O . HIS A 1 104 ? 3.901 4.518 -1.892 1.00 85.69 104 HIS A O 1
ATOM 811 N N . LYS A 1 105 ? 5.652 3.137 -1.562 1.00 84.00 105 LYS A N 1
ATOM 812 C CA . LYS A 1 105 ? 6.554 4.160 -1.027 1.00 84.00 105 LYS A CA 1
ATOM 813 C C . LYS A 1 105 ? 6.762 5.306 -2.018 1.00 84.00 105 LYS A C 1
ATOM 815 O O . LYS A 1 105 ? 6.837 6.448 -1.586 1.00 84.00 105 LYS A O 1
ATOM 820 N N . TYR A 1 106 ? 6.863 5.005 -3.313 1.00 87.44 106 TYR A N 1
ATOM 821 C CA . TYR A 1 106 ? 7.029 6.016 -4.353 1.00 87.44 106 TYR A CA 1
ATOM 822 C C . TYR A 1 106 ? 5.765 6.867 -4.538 1.00 87.44 106 TYR A C 1
ATOM 824 O O . TYR A 1 106 ? 5.825 8.086 -4.433 1.00 87.44 106 TYR A O 1
ATOM 832 N N . ILE A 1 107 ? 4.613 6.223 -4.759 1.00 82.31 107 ILE A N 1
ATOM 833 C CA . ILE A 1 107 ? 3.333 6.907 -5.010 1.00 82.31 107 ILE A CA 1
ATOM 834 C C . ILE A 1 107 ? 2.892 7.740 -3.804 1.00 82.31 107 ILE A C 1
ATOM 836 O O . ILE A 1 107 ? 2.343 8.821 -3.991 1.00 82.31 107 ILE A O 1
ATOM 840 N N . GLY A 1 108 ? 3.151 7.278 -2.575 1.00 65.12 108 GLY A N 1
ATOM 841 C CA . GLY A 1 108 ? 2.817 8.038 -1.368 1.00 65.12 108 GLY A CA 1
ATOM 842 C C . GLY A 1 108 ? 3.448 9.435 -1.342 1.00 65.12 108 GLY A C 1
ATOM 843 O O . GLY A 1 108 ? 2.872 10.348 -0.764 1.00 65.12 108 GLY A O 1
ATOM 844 N N . CYS A 1 109 ? 4.589 9.628 -2.008 1.00 60.00 109 CYS A N 1
ATOM 845 C CA . CYS A 1 109 ? 5.252 10.926 -2.117 1.00 60.00 109 CYS A CA 1
ATOM 846 C C . CYS A 1 109 ? 4.668 11.847 -3.209 1.00 60.00 109 CYS A C 1
ATOM 848 O O . CYS A 1 109 ? 5.095 12.994 -3.289 1.00 60.00 109 CYS A O 1
ATOM 850 N N . GLU A 1 110 ? 3.698 11.387 -4.011 1.00 62.72 110 GLU A N 1
ATOM 851 C CA . GLU A 1 110 ? 3.126 12.103 -5.168 1.00 62.72 110 GLU A CA 1
ATOM 852 C C . GLU A 1 110 ? 1.572 12.201 -5.116 1.00 62.72 110 GLU A C 1
ATOM 854 O O . GLU A 1 110 ? 0.895 11.840 -6.084 1.00 62.72 110 GLU A O 1
ATOM 859 N N . PRO A 1 111 ? 0.943 12.647 -4.004 1.00 59.31 111 PRO A N 1
ATOM 860 C CA . PRO A 1 111 ? -0.506 12.508 -3.790 1.00 59.31 111 PRO A CA 1
ATOM 861 C C . PRO A 1 111 ? -1.383 13.529 -4.541 1.00 59.31 111 PRO A C 1
ATOM 863 O O . PRO A 1 111 ? -2.587 13.583 -4.310 1.00 59.31 111 PRO A O 1
ATOM 866 N N . THR A 1 112 ? -0.814 14.387 -5.388 1.00 71.50 112 THR A N 1
ATOM 867 C CA . THR A 1 112 ? -1.547 15.496 -6.030 1.00 71.50 112 THR A CA 1
ATOM 868 C C . THR A 1 112 ? -2.207 15.120 -7.355 1.00 71.50 112 THR A C 1
ATOM 870 O O . THR A 1 112 ? -3.038 15.873 -7.862 1.00 71.50 112 THR A O 1
ATOM 873 N N . HIS A 1 113 ? -1.855 13.969 -7.924 1.00 82.94 113 HIS A N 1
ATOM 874 C CA . HIS A 1 113 ? -2.306 13.551 -9.246 1.00 82.94 113 HIS A CA 1
ATOM 875 C C . HIS A 1 113 ? -3.660 12.830 -9.204 1.00 82.94 113 HIS A C 1
ATOM 877 O O . HIS A 1 113 ? -3.940 12.060 -8.293 1.00 82.94 113 HIS A O 1
ATOM 883 N N . LYS A 1 114 ? -4.477 13.024 -10.245 1.00 87.88 114 LYS A N 1
ATOM 884 C CA . LYS A 1 114 ? -5.792 12.377 -10.403 1.00 87.88 114 LYS A CA 1
ATOM 885 C C . LYS A 1 114 ? -5.728 11.095 -11.222 1.00 87.88 114 LYS A C 1
ATOM 887 O O . LYS A 1 114 ? -6.493 10.168 -10.974 1.00 87.88 114 LYS A O 1
ATOM 892 N N . VAL A 1 115 ? -4.818 11.039 -12.194 1.00 94.19 115 VAL A N 1
ATOM 893 C CA . VAL A 1 115 ? -4.646 9.899 -13.097 1.00 94.19 115 VAL A CA 1
ATOM 894 C C . VAL A 1 115 ? -3.235 9.350 -12.967 1.00 94.19 115 VAL A C 1
ATOM 896 O O . VAL A 1 115 ? -2.260 10.078 -13.157 1.00 94.19 115 VAL A O 1
ATOM 899 N N . LEU A 1 116 ? -3.123 8.051 -12.698 1.00 95.25 116 LEU A N 1
ATOM 900 C CA . LEU A 1 116 ? -1.854 7.329 -12.663 1.00 95.25 116 LEU A CA 1
ATOM 901 C C . LEU A 1 116 ? -1.749 6.405 -13.872 1.00 95.25 116 LEU A C 1
ATOM 903 O O . LEU A 1 116 ? -2.577 5.519 -14.048 1.00 95.25 116 LEU A O 1
ATOM 907 N N . THR A 1 117 ? -0.693 6.540 -14.668 1.00 97.69 117 THR A N 1
ATOM 908 C CA . THR A 1 117 ? -0.353 5.573 -15.718 1.00 97.69 117 THR A CA 1
ATOM 909 C C . THR A 1 117 ? 0.986 4.920 -15.418 1.00 97.69 117 THR A C 1
ATOM 911 O O . THR A 1 117 ? 2.027 5.575 -15.401 1.00 97.69 117 THR A O 1
ATOM 914 N N . VAL A 1 118 ? 0.961 3.608 -15.206 1.00 96.88 118 VAL A N 1
ATOM 915 C CA . VAL A 1 118 ? 2.136 2.785 -14.929 1.00 96.88 118 VAL A CA 1
ATOM 916 C C . VAL A 1 118 ? 2.485 1.976 -16.168 1.00 96.88 118 VAL A C 1
ATOM 918 O O . VAL A 1 118 ? 1.667 1.208 -16.670 1.00 96.88 118 VAL A O 1
ATOM 921 N N . TYR A 1 119 ? 3.720 2.109 -16.634 1.00 95.94 119 TYR A N 1
ATOM 922 C CA . TYR A 1 119 ? 4.302 1.261 -17.664 1.00 95.94 119 TYR A CA 1
ATOM 923 C C . TYR A 1 119 ? 5.268 0.248 -17.053 1.00 95.94 119 TYR A C 1
ATOM 925 O O . TYR A 1 119 ? 6.056 0.586 -16.171 1.00 95.94 119 TYR A O 1
ATOM 933 N N . ALA A 1 120 ? 5.243 -0.988 -17.544 1.00 92.94 120 ALA A N 1
ATOM 934 C CA . ALA A 1 120 ? 6.206 -2.005 -17.140 1.00 92.94 120 ALA A CA 1
ATOM 935 C C . ALA A 1 120 ? 6.530 -2.997 -18.262 1.00 92.94 120 ALA A C 1
ATOM 937 O O . ALA A 1 120 ? 5.789 -3.163 -19.237 1.00 92.94 120 ALA A O 1
ATOM 938 N N . ASP A 1 121 ? 7.637 -3.710 -18.085 1.00 85.94 121 ASP A N 1
ATOM 939 C CA . ASP A 1 121 ? 7.994 -4.833 -18.942 1.00 85.94 121 ASP A CA 1
ATOM 940 C C . ASP A 1 121 ? 7.078 -6.036 -18.693 1.00 85.94 121 ASP A C 1
ATOM 942 O O . ASP A 1 121 ? 6.652 -6.311 -17.567 1.00 85.94 121 ASP A O 1
ATOM 946 N N . ASN A 1 122 ? 6.779 -6.783 -19.761 1.00 81.88 122 ASN A N 1
ATOM 947 C CA . ASN A 1 122 ? 5.866 -7.930 -19.745 1.00 81.88 122 ASN A CA 1
ATOM 948 C C . ASN A 1 122 ? 6.525 -9.188 -19.130 1.00 81.88 122 ASN A C 1
ATOM 950 O O . ASN A 1 122 ? 6.663 -10.230 -19.784 1.00 81.88 122 ASN A O 1
ATOM 954 N N . CYS A 1 123 ? 6.939 -9.072 -17.865 1.00 79.62 123 CYS A N 1
ATOM 955 C CA . CYS A 1 123 ? 7.538 -10.115 -17.035 1.00 79.62 123 CYS A CA 1
ATOM 956 C C . CYS A 1 123 ? 6.515 -10.643 -16.015 1.00 79.62 123 CYS A C 1
ATOM 958 O O . CYS A 1 123 ? 6.129 -9.930 -15.088 1.00 79.62 123 CYS A O 1
ATOM 960 N N . GLY A 1 124 ? 6.083 -11.901 -16.168 1.00 67.50 124 GLY A N 1
ATOM 961 C CA . GLY A 1 124 ? 5.016 -12.505 -15.353 1.00 67.50 124 GLY A CA 1
ATOM 962 C C . GLY A 1 124 ? 5.361 -12.726 -13.877 1.00 67.50 124 GLY A C 1
ATOM 963 O O . GLY A 1 124 ? 4.475 -12.668 -13.030 1.00 67.50 124 GLY A O 1
ATOM 964 N N . GLY A 1 125 ? 6.637 -12.957 -13.556 1.00 66.50 125 GLY A N 1
ATOM 965 C CA . GLY A 1 125 ? 7.069 -13.220 -12.179 1.00 66.50 125 GLY A CA 1
ATOM 966 C C . GLY A 1 125 ? 7.182 -11.967 -11.305 1.00 66.50 125 GLY A C 1
ATOM 967 O O . GLY A 1 125 ? 7.075 -12.071 -10.088 1.00 66.50 125 GLY A O 1
ATOM 968 N N . GLN A 1 126 ? 7.381 -10.796 -11.919 1.00 73.44 126 GLN A N 1
ATOM 969 C CA . GLN A 1 126 ? 7.740 -9.560 -11.213 1.00 73.44 126 GLN A CA 1
ATOM 970 C C . GLN A 1 126 ? 6.692 -8.472 -11.422 1.00 73.44 126 GLN A C 1
ATOM 972 O O . GLN A 1 126 ? 5.973 -8.136 -10.490 1.00 73.44 126 GLN A O 1
ATOM 977 N N . ASN A 1 127 ? 6.539 -7.970 -12.647 1.00 82.31 127 ASN A N 1
ATOM 978 C CA . ASN A 1 127 ? 5.674 -6.822 -12.916 1.00 82.31 127 ASN A CA 1
ATOM 979 C C . ASN A 1 127 ? 4.231 -7.268 -13.207 1.00 82.31 127 ASN A C 1
ATOM 981 O O . ASN A 1 127 ? 3.268 -6.763 -12.626 1.00 82.31 127 ASN A O 1
ATOM 985 N N . LYS A 1 128 ? 4.059 -8.270 -14.074 1.00 85.94 128 LYS A N 1
ATOM 986 C CA . LYS A 1 128 ? 2.752 -8.747 -14.544 1.00 85.94 128 LYS A CA 1
ATOM 987 C C . LYS A 1 128 ? 2.182 -9.840 -13.648 1.00 85.94 128 LYS A C 1
ATOM 989 O O . LYS A 1 128 ? 1.988 -10.978 -14.078 1.00 85.94 128 LYS A O 1
ATOM 994 N N . ASN A 1 129 ? 1.919 -9.475 -12.397 1.00 88.56 129 A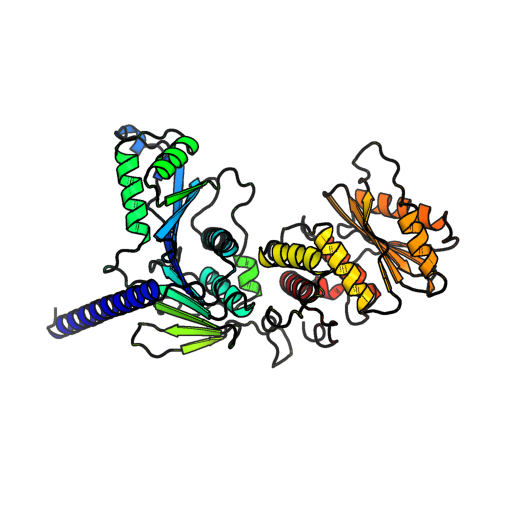SN A N 1
ATOM 995 C CA . ASN A 1 129 ? 1.337 -10.354 -11.389 1.00 88.56 129 ASN A CA 1
ATOM 996 C C . ASN A 1 129 ? 0.013 -9.793 -10.832 1.00 88.56 129 ASN A C 1
ATOM 998 O O . ASN A 1 129 ? -0.256 -8.594 -10.891 1.00 88.56 129 ASN A O 1
ATOM 1002 N N . ASN A 1 130 ? -0.809 -10.685 -10.271 1.00 92.81 130 ASN A N 1
ATOM 1003 C CA . ASN A 1 130 ? -2.137 -10.351 -9.749 1.00 92.81 130 ASN A CA 1
ATOM 1004 C C . ASN A 1 130 ? -2.106 -9.348 -8.587 1.00 92.81 130 ASN A C 1
ATOM 1006 O O . ASN A 1 130 ? -3.004 -8.526 -8.464 1.00 92.81 130 ASN A O 1
ATOM 1010 N N . PHE A 1 131 ? -1.081 -9.387 -7.742 1.00 91.06 131 PHE A N 1
ATOM 1011 C CA . PHE A 1 131 ? -0.996 -8.524 -6.565 1.00 91.06 131 PHE A CA 1
ATOM 1012 C C . PHE A 1 131 ? -0.706 -7.066 -6.930 1.00 91.06 131 PHE A C 1
ATOM 1014 O O . PHE A 1 131 ? -1.264 -6.175 -6.303 1.00 91.06 131 PHE A O 1
ATOM 1021 N N . VAL A 1 132 ? 0.088 -6.811 -7.976 1.00 92.94 132 VAL A N 1
ATOM 1022 C CA . VAL A 1 132 ? 0.298 -5.446 -8.494 1.00 92.94 132 VAL A CA 1
ATOM 1023 C C . VAL A 1 132 ? -0.998 -4.896 -9.093 1.00 92.94 132 VAL A C 1
ATOM 1025 O O . VAL A 1 132 ? -1.356 -3.759 -8.809 1.00 92.94 132 VAL A O 1
ATOM 1028 N N . VAL A 1 133 ? -1.754 -5.711 -9.843 1.00 94.81 133 VAL A N 1
ATOM 1029 C CA . VAL A 1 133 ? -3.083 -5.311 -10.349 1.00 94.81 133 VAL A CA 1
ATOM 1030 C C . VAL A 1 133 ? -4.035 -4.993 -9.197 1.00 94.81 133 VAL A C 1
ATOM 1032 O O . VAL A 1 133 ? -4.676 -3.951 -9.223 1.00 94.81 133 VAL A O 1
ATOM 1035 N N . LYS A 1 134 ? -4.098 -5.843 -8.165 1.00 90.69 134 LYS A N 1
ATOM 1036 C CA . LYS A 1 134 ? -4.946 -5.621 -6.982 1.00 90.69 134 LYS A CA 1
ATOM 1037 C C . LYS A 1 134 ? -4.548 -4.371 -6.194 1.00 90.69 134 LYS A C 1
ATOM 1039 O O . LYS A 1 134 ? -5.426 -3.656 -5.725 1.00 90.69 134 LYS A O 1
ATOM 1044 N N . TYR A 1 135 ? -3.251 -4.084 -6.080 1.00 89.44 135 TYR A N 1
ATOM 1045 C CA . TYR A 1 135 ? -2.769 -2.844 -5.476 1.00 89.44 135 TYR A CA 1
ATOM 1046 C C . TYR A 1 135 ? -3.220 -1.618 -6.274 1.00 89.44 135 TYR A C 1
ATOM 1048 O O . TYR A 1 135 ? -3.817 -0.709 -5.714 1.00 89.44 135 TYR A O 1
ATOM 1056 N N . LEU A 1 136 ? -2.988 -1.603 -7.588 1.00 92.56 136 LEU A N 1
ATOM 1057 C CA . LEU A 1 136 ? -3.394 -0.487 -8.444 1.00 92.56 136 LEU A CA 1
ATOM 1058 C C . LEU A 1 136 ? -4.922 -0.328 -8.499 1.00 92.56 136 LEU A C 1
ATOM 1060 O O . LEU A 1 136 ? -5.422 0.794 -8.514 1.00 92.56 136 LEU A O 1
ATOM 1064 N N . LEU A 1 137 ? -5.664 -1.440 -8.465 1.00 89.75 137 LEU A N 1
ATOM 1065 C CA . LEU A 1 137 ? -7.115 -1.436 -8.320 1.00 89.75 137 LEU A CA 1
ATOM 1066 C C . LEU A 1 137 ? -7.523 -0.793 -6.998 1.00 89.75 137 LEU A C 1
ATOM 1068 O O . LEU A 1 137 ? -8.421 0.035 -7.013 1.00 89.75 137 LEU A O 1
ATOM 1072 N N . LEU A 1 138 ? -6.859 -1.122 -5.884 1.00 81.69 138 LEU A N 1
ATOM 1073 C CA . LEU A 1 138 ? -7.126 -0.501 -4.587 1.00 81.69 138 LEU A CA 1
ATOM 1074 C C . LEU A 1 138 ? -6.971 1.023 -4.651 1.00 81.69 138 LEU A C 1
ATOM 1076 O O . LEU A 1 138 ? -7.822 1.709 -4.107 1.00 81.69 138 LEU A O 1
ATOM 1080 N N . LEU A 1 139 ? -5.955 1.549 -5.344 1.00 81.31 139 LEU A N 1
ATOM 1081 C CA . LEU A 1 139 ? -5.754 3.000 -5.471 1.00 81.31 139 LEU A CA 1
ATOM 1082 C C . LEU A 1 139 ? -6.905 3.707 -6.209 1.00 81.31 139 LEU A C 1
ATOM 1084 O O . LEU A 1 139 ? -7.313 4.796 -5.809 1.00 81.31 139 LEU A O 1
ATOM 1088 N N . ALA A 1 140 ? -7.438 3.091 -7.268 1.00 83.88 140 ALA A N 1
ATOM 1089 C CA . ALA A 1 140 ? -8.624 3.605 -7.954 1.00 83.88 140 ALA A CA 1
ATOM 1090 C C . ALA A 1 140 ? -9.884 3.422 -7.091 1.00 83.88 140 ALA A C 1
ATOM 1092 O O . ALA A 1 140 ? -10.700 4.324 -6.955 1.00 83.88 140 ALA A O 1
ATOM 1093 N N . HIS A 1 141 ? -10.022 2.256 -6.460 1.00 75.88 141 HIS A N 1
ATOM 1094 C CA . HIS A 1 141 ? -11.158 1.900 -5.614 1.00 75.88 141 HIS A CA 1
ATOM 1095 C C . HIS A 1 141 ? -11.323 2.863 -4.439 1.00 75.88 141 HIS A C 1
ATOM 1097 O O . HIS A 1 141 ? -12.431 3.300 -4.145 1.00 75.88 141 HIS A O 1
ATOM 1103 N N . THR A 1 142 ? -10.221 3.214 -3.774 1.00 65.56 142 THR A N 1
ATOM 1104 C CA . THR A 1 142 ? -10.222 4.173 -2.669 1.00 65.56 142 THR A CA 1
ATOM 1105 C C . THR A 1 142 ? -10.496 5.598 -3.145 1.00 65.56 142 THR A C 1
ATOM 1107 O O . THR A 1 142 ? -10.703 6.471 -2.314 1.00 65.56 142 THR A O 1
ATOM 1110 N N . GLY A 1 143 ? -10.500 5.874 -4.451 1.00 70.88 143 GLY A N 1
ATOM 1111 C CA . GLY A 1 143 ? -10.569 7.235 -4.979 1.00 70.88 143 GLY A C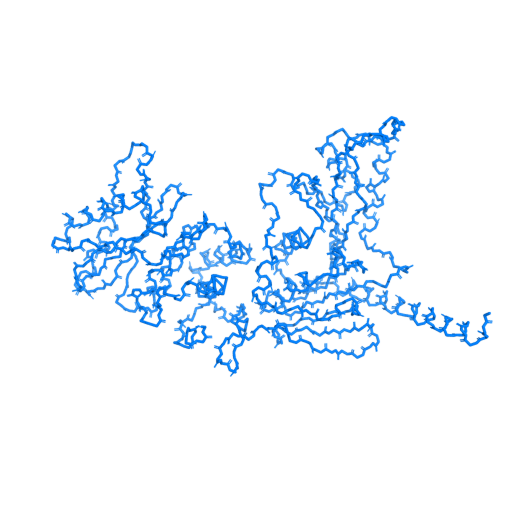A 1
ATOM 1112 C C . GLY A 1 143 ? -9.297 8.043 -4.715 1.00 70.88 143 GLY A C 1
ATOM 1113 O O . GLY A 1 143 ? -9.333 9.264 -4.805 1.00 70.88 143 GLY A O 1
ATOM 1114 N N . LEU A 1 144 ? -8.169 7.392 -4.382 1.00 74.06 144 LEU A N 1
ATOM 1115 C CA . LEU A 1 144 ? -6.877 8.089 -4.339 1.00 74.06 144 LEU A CA 1
ATOM 1116 C C . LEU A 1 144 ? -6.493 8.582 -5.739 1.00 74.06 144 LEU A C 1
ATOM 1118 O O . LEU A 1 144 ? -5.901 9.644 -5.881 1.00 74.06 144 LEU A O 1
ATOM 1122 N N . PHE A 1 145 ? -6.866 7.811 -6.760 1.00 79.81 145 PHE A N 1
ATOM 1123 C CA . PHE A 1 145 ? -6.829 8.224 -8.154 1.00 79.81 145 PHE A CA 1
ATOM 1124 C C . PHE A 1 145 ? -8.221 8.057 -8.762 1.00 79.81 145 PHE A C 1
ATOM 1126 O O . PHE A 1 145 ? -8.879 7.038 -8.549 1.00 79.81 145 PHE A O 1
ATOM 1133 N N . GLU A 1 146 ? -8.644 9.026 -9.570 1.00 87.81 146 GLU A N 1
ATOM 1134 C CA . GLU A 1 146 ? -9.864 8.932 -10.377 1.00 87.81 146 GLU A CA 1
ATOM 1135 C C . GLU A 1 146 ? -9.722 7.819 -11.431 1.00 87.81 146 GLU A C 1
ATOM 1137 O O . GLU A 1 146 ? -10.679 7.103 -11.740 1.00 87.81 146 GLU A O 1
ATOM 1142 N N . GLU A 1 147 ? -8.504 7.633 -11.952 1.00 94.81 147 GLU A N 1
ATOM 1143 C CA . GLU A 1 147 ? -8.175 6.604 -12.934 1.00 94.81 147 GLU A CA 1
ATOM 1144 C C . GLU A 1 147 ? -6.749 6.067 -12.751 1.00 94.81 147 GLU A C 1
ATOM 1146 O O . GLU A 1 147 ? -5.788 6.818 -12.576 1.00 94.81 147 GLU A O 1
ATOM 1151 N N . VAL A 1 148 ? -6.602 4.745 -12.847 1.00 96.44 148 VAL A N 1
ATOM 1152 C CA . VAL A 1 148 ? -5.312 4.056 -12.847 1.00 96.44 148 VAL A CA 1
ATOM 1153 C C . VAL A 1 148 ? -5.203 3.174 -14.085 1.00 96.44 148 VAL A C 1
ATOM 1155 O O . VAL A 1 148 ? -6.006 2.267 -14.300 1.00 96.44 148 VAL A O 1
ATOM 1158 N N . ASN A 1 149 ? -4.170 3.416 -14.882 1.00 98.00 149 ASN A N 1
ATOM 1159 C CA . ASN A 1 149 ? -3.826 2.650 -16.068 1.00 98.00 149 ASN A CA 1
ATOM 1160 C C . ASN A 1 149 ? -2.563 1.836 -15.804 1.00 98.00 149 ASN A C 1
ATOM 1162 O O . ASN A 1 149 ? -1.542 2.382 -15.389 1.00 98.00 149 ASN A O 1
ATOM 1166 N N . TYR A 1 150 ? -2.600 0.540 -16.102 1.00 97.38 150 TYR A N 1
ATOM 1167 C CA . TYR A 1 150 ? -1.425 -0.320 -16.058 1.00 97.38 150 TYR A CA 1
ATOM 1168 C C . TYR A 1 150 ? -1.168 -0.928 -17.433 1.00 97.38 150 TYR A C 1
ATOM 1170 O O . TYR A 1 150 ? -1.995 -1.667 -17.964 1.00 97.38 150 TYR A O 1
ATOM 1178 N N . LYS A 1 151 ? -0.033 -0.585 -18.040 1.00 95.75 151 LYS A N 1
ATOM 1179 C CA . LYS A 1 151 ? 0.264 -0.867 -19.444 1.00 95.75 151 LYS A CA 1
ATOM 1180 C C . LYS A 1 151 ? 1.589 -1.608 -19.581 1.00 95.75 151 LYS A C 1
ATOM 1182 O O . LYS A 1 151 ? 2.593 -1.260 -18.963 1.00 95.75 151 LYS A O 1
ATOM 1187 N N . PHE A 1 152 ? 1.602 -2.626 -20.432 1.00 93.56 152 PHE A N 1
ATOM 1188 C CA . PHE A 1 152 ? 2.763 -3.478 -20.651 1.00 93.56 152 PHE A CA 1
ATOM 1189 C C . PHE A 1 152 ? 3.317 -3.332 -22.053 1.00 93.56 152 PHE A C 1
ATOM 1191 O O . PHE A 1 152 ? 2.603 -3.459 -23.050 1.00 93.56 152 PHE A O 1
ATOM 1198 N N . PHE A 1 153 ? 4.629 -3.165 -22.141 1.00 91.12 153 PHE A N 1
ATOM 1199 C CA . PHE A 1 153 ? 5.301 -3.181 -23.427 1.00 91.12 153 PHE A CA 1
ATOM 1200 C C . PHE A 1 153 ? 5.202 -4.557 -24.112 1.00 91.12 153 PHE A C 1
ATOM 1202 O O . PHE A 1 153 ? 5.139 -5.610 -23.466 1.00 91.12 153 PHE A O 1
ATOM 1209 N N . ILE A 1 154 ? 5.187 -4.562 -25.450 1.00 88.62 154 ILE A N 1
ATOM 1210 C CA . ILE A 1 154 ? 5.261 -5.807 -26.224 1.00 88.62 154 ILE A CA 1
ATOM 1211 C C . ILE A 1 154 ? 6.678 -6.383 -26.087 1.00 88.62 154 ILE A C 1
ATOM 1213 O O . ILE A 1 154 ? 7.669 -5.661 -26.254 1.00 88.62 154 ILE A O 1
ATOM 1217 N N . ARG A 1 155 ? 6.766 -7.683 -25.769 1.00 83.25 155 ARG A N 1
ATOM 1218 C CA . ARG A 1 155 ? 8.037 -8.407 -25.596 1.00 83.25 155 ARG A CA 1
ATOM 1219 C C . ARG A 1 155 ? 8.903 -8.284 -26.852 1.00 83.25 155 ARG A C 1
ATOM 1221 O O . ARG A 1 155 ? 8.379 -8.334 -27.952 1.00 83.25 155 ARG A O 1
ATOM 1228 N N . GLY A 1 156 ? 10.218 -8.139 -26.689 1.00 73.25 156 GLY A N 1
ATOM 1229 C CA . GLY A 1 156 ? 11.186 -8.197 -27.796 1.00 73.25 156 GLY A CA 1
ATOM 1230 C C . GLY A 1 156 ? 11.336 -6.934 -28.656 1.00 73.25 156 GLY A C 1
ATOM 1231 O O . GLY A 1 156 ? 12.269 -6.869 -29.449 1.00 73.25 156 GLY A O 1
ATOM 1232 N N . HIS A 1 157 ? 10.490 -5.909 -28.490 1.00 64.50 157 HIS A N 1
ATOM 1233 C CA . HIS A 1 157 ? 10.488 -4.734 -29.382 1.00 64.50 157 HIS A CA 1
ATOM 1234 C C . HIS A 1 157 ? 10.580 -3.377 -28.673 1.00 64.50 157 HIS A C 1
ATOM 1236 O O . HIS A 1 157 ? 10.477 -2.325 -29.314 1.00 64.50 157 HIS A O 1
ATOM 1242 N N . THR A 1 158 ? 10.796 -3.364 -27.355 1.00 63.22 158 THR A N 1
ATOM 1243 C CA . THR A 1 158 ? 10.567 -2.158 -26.560 1.00 63.22 158 THR A CA 1
ATOM 1244 C C . THR A 1 158 ? 11.668 -1.924 -25.530 1.00 63.22 158 THR A C 1
ATOM 1246 O O . THR A 1 158 ? 11.882 -2.740 -24.653 1.00 63.22 158 THR A O 1
ATOM 1249 N N . LYS A 1 159 ? 12.364 -0.790 -25.665 1.00 70.62 159 LYS A N 1
ATOM 1250 C CA . LYS A 1 159 ? 13.231 -0.165 -24.652 1.00 70.62 159 LYS A CA 1
ATOM 1251 C C . LYS A 1 159 ? 12.380 0.561 -23.613 1.00 70.62 159 LYS A C 1
ATOM 1253 O O . LYS A 1 159 ? 11.621 1.461 -24.000 1.00 70.62 159 LYS A O 1
ATOM 1258 N N . ASN A 1 160 ? 12.527 0.185 -22.358 1.00 83.19 160 ASN A N 1
ATOM 1259 C CA . ASN A 1 160 ? 11.897 0.792 -21.198 1.00 83.19 160 ASN A CA 1
ATOM 1260 C C . ASN A 1 160 ? 12.622 2.113 -20.848 1.00 83.19 160 ASN A C 1
ATOM 1262 O O . ASN A 1 160 ? 13.802 2.280 -21.162 1.00 83.19 160 ASN A O 1
ATOM 1266 N N . ALA A 1 161 ? 11.946 3.092 -20.238 1.00 89.44 161 ALA A N 1
ATOM 1267 C CA . ALA A 1 161 ? 12.618 4.321 -19.801 1.00 89.44 161 ALA A CA 1
ATOM 1268 C C . ALA A 1 161 ? 13.681 4.061 -18.723 1.00 89.44 161 ALA A C 1
ATOM 1270 O O . ALA A 1 161 ? 14.727 4.719 -18.726 1.00 89.44 161 ALA A O 1
ATOM 1271 N N . CYS A 1 162 ? 13.462 3.052 -17.873 1.00 90.94 162 CYS A N 1
ATOM 1272 C CA . CYS A 1 162 ? 14.408 2.642 -16.840 1.00 90.94 162 CYS A CA 1
ATOM 1273 C C . CYS A 1 162 ? 15.743 2.139 -17.419 1.00 90.94 162 CYS A C 1
ATOM 1275 O O . CYS A 1 162 ? 16.793 2.340 -16.800 1.00 90.94 162 CYS A O 1
ATOM 1277 N N . ASP A 1 163 ? 15.742 1.576 -18.637 1.00 90.19 163 ASP A N 1
ATOM 1278 C CA . ASP A 1 163 ? 16.943 1.043 -19.301 1.00 90.19 163 ASP A CA 1
ATOM 1279 C C . ASP A 1 163 ? 18.043 2.097 -19.451 1.00 90.19 163 ASP A C 1
ATOM 1281 O O . ASP A 1 163 ? 19.236 1.792 -19.376 1.00 90.19 163 ASP A O 1
ATOM 1285 N N . ARG A 1 164 ? 17.660 3.363 -19.665 1.00 89.50 164 ARG A N 1
ATOM 1286 C CA . ARG A 1 164 ? 18.622 4.462 -19.799 1.00 89.50 164 ARG A CA 1
ATOM 1287 C C . ARG A 1 164 ? 19.341 4.730 -18.477 1.00 89.50 164 ARG A C 1
ATOM 1289 O O . ARG A 1 164 ? 20.566 4.898 -18.478 1.00 89.50 164 ARG A O 1
ATOM 1296 N N . GLY A 1 165 ? 18.603 4.770 -17.368 1.00 91.25 165 GLY A N 1
ATOM 1297 C CA . GLY A 1 165 ? 19.181 4.925 -16.034 1.00 91.25 165 GLY A CA 1
ATOM 1298 C C . GLY A 1 165 ? 20.061 3.731 -15.675 1.00 91.25 165 GLY A C 1
ATOM 1299 O O . GLY A 1 165 ? 21.227 3.909 -15.322 1.00 91.25 165 GLY A O 1
ATOM 1300 N N . PHE A 1 166 ? 19.563 2.512 -15.897 1.00 93.81 166 PHE A N 1
ATOM 1301 C CA . PHE A 1 166 ? 20.309 1.271 -15.666 1.00 93.81 166 PHE A CA 1
ATOM 1302 C C . PHE A 1 166 ? 21.600 1.202 -16.488 1.00 93.81 166 PHE A C 1
ATOM 1304 O O . PHE A 1 166 ? 22.661 0.862 -15.965 1.00 93.81 166 PHE A O 1
ATOM 1311 N N . GLY A 1 167 ? 21.551 1.598 -17.760 1.00 93.44 167 GLY A N 1
ATOM 1312 C CA . GLY A 1 167 ? 22.729 1.660 -18.620 1.00 93.44 167 GLY A CA 1
ATOM 1313 C C . GLY A 1 167 ? 23.768 2.679 -18.141 1.00 93.44 167 GLY A C 1
ATOM 1314 O O . GLY A 1 167 ? 24.969 2.430 -18.257 1.00 93.44 167 GLY A O 1
ATOM 1315 N N . THR A 1 168 ? 23.333 3.807 -17.575 1.00 92.69 168 THR A N 1
ATOM 1316 C CA . THR A 1 168 ? 24.234 4.829 -17.015 1.00 92.69 168 THR A CA 1
ATOM 1317 C C . THR A 1 168 ? 24.916 4.323 -15.745 1.00 92.69 168 THR A C 1
ATOM 1319 O O . THR A 1 168 ? 26.137 4.418 -15.624 1.00 92.69 168 THR A O 1
ATOM 1322 N N . MET A 1 169 ? 24.153 3.679 -14.861 1.00 93.69 169 MET A N 1
ATOM 1323 C CA . MET A 1 169 ? 24.674 2.999 -13.675 1.00 93.69 169 MET A CA 1
ATOM 1324 C C . MET A 1 169 ? 25.693 1.912 -14.040 1.00 93.69 169 MET A C 1
ATOM 1326 O O . MET A 1 169 ? 26.803 1.902 -13.514 1.00 93.69 169 MET A O 1
ATOM 1330 N N . LYS A 1 170 ? 25.389 1.061 -15.026 1.00 93.25 170 LYS A N 1
ATOM 1331 C CA . LYS A 1 170 ? 26.316 0.020 -15.496 1.00 93.25 170 LYS A CA 1
ATOM 1332 C C . LYS A 1 170 ? 27.624 0.600 -16.043 1.00 93.25 170 LYS A C 1
ATOM 1334 O O . LYS A 1 170 ? 28.693 0.070 -15.755 1.00 93.25 170 LYS A O 1
ATOM 1339 N N . LYS A 1 171 ? 27.566 1.701 -16.803 1.00 93.69 171 LYS A N 1
ATOM 1340 C CA . LYS A 1 171 ? 28.770 2.397 -17.300 1.00 93.69 171 LYS A CA 1
ATOM 1341 C C . LYS A 1 171 ? 29.627 2.964 -16.169 1.00 93.69 171 LYS A C 1
ATOM 1343 O O . LYS A 1 171 ? 30.848 2.981 -16.303 1.00 93.69 171 LYS A O 1
ATOM 1348 N N . LYS A 1 172 ? 28.996 3.437 -15.091 1.00 93.38 172 LYS A N 1
ATOM 1349 C CA . LYS A 1 172 ? 29.681 3.933 -13.895 1.00 93.38 172 LYS A CA 1
ATOM 1350 C C . LYS A 1 172 ? 30.386 2.792 -13.153 1.00 93.38 172 LYS A C 1
ATOM 1352 O O . LYS A 1 172 ? 31.583 2.893 -12.915 1.00 93.38 172 LYS A O 1
ATOM 1357 N N . LEU A 1 173 ? 29.681 1.686 -12.907 1.00 93.31 173 LEU A N 1
ATOM 1358 C CA . LEU A 1 173 ? 30.228 0.497 -12.239 1.00 93.31 173 LEU A CA 1
ATOM 1359 C C . LEU A 1 173 ? 31.314 -0.224 -13.044 1.00 93.31 173 LEU A C 1
ATOM 1361 O O . LEU A 1 173 ? 32.191 -0.858 -12.474 1.00 93.31 173 LEU A O 1
ATOM 1365 N N . ALA A 1 174 ? 31.314 -0.109 -14.37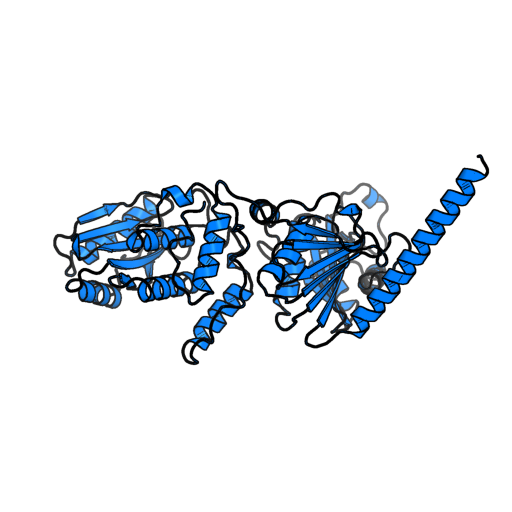1 1.00 93.00 174 ALA A N 1
ATOM 1366 C CA . ALA A 1 174 ? 32.386 -0.662 -15.201 1.00 93.00 174 ALA A CA 1
ATOM 1367 C C . ALA A 1 174 ? 33.761 0.008 -14.975 1.00 93.00 174 ALA A C 1
ATOM 1369 O O . ALA A 1 174 ? 34.735 -0.394 -15.603 1.00 93.00 174 ALA A O 1
ATOM 1370 N N . ARG A 1 175 ? 33.842 1.055 -14.141 1.00 93.19 175 ARG A N 1
ATOM 1371 C CA . ARG A 1 175 ? 35.057 1.847 -13.886 1.00 93.19 175 ARG A CA 1
ATOM 1372 C C . ARG A 1 175 ? 35.343 2.067 -12.399 1.00 93.19 175 ARG A C 1
ATOM 1374 O O . ARG A 1 175 ? 36.225 2.854 -12.074 1.00 93.19 175 ARG A O 1
ATOM 1381 N N . GLU A 1 176 ? 34.562 1.462 -11.510 1.00 94.19 176 GLU A N 1
ATOM 1382 C CA . GLU A 1 176 ? 34.639 1.709 -10.072 1.00 94.19 176 GLU A CA 1
ATOM 1383 C C . GLU A 1 176 ? 34.374 0.412 -9.313 1.00 94.19 176 GLU A C 1
ATOM 1385 O O . GLU A 1 176 ? 33.354 -0.244 -9.531 1.00 94.19 176 GLU A O 1
ATOM 1390 N N . ASP A 1 177 ? 35.298 0.053 -8.427 1.00 95.69 177 ASP A N 1
ATOM 1391 C CA . ASP A 1 177 ? 35.146 -1.095 -7.542 1.00 95.69 177 ASP A CA 1
ATOM 1392 C C . ASP A 1 177 ? 34.257 -0.714 -6.351 1.00 95.69 177 ASP A C 1
ATOM 1394 O O . ASP A 1 177 ? 34.371 0.371 -5.781 1.00 95.69 177 ASP A O 1
ATOM 1398 N N . CYS A 1 178 ? 33.362 -1.613 -5.958 1.00 96.06 178 CYS A N 1
ATOM 1399 C CA . CYS A 1 178 ? 32.449 -1.463 -4.832 1.00 96.06 178 CYS A CA 1
ATOM 1400 C C . CYS A 1 178 ? 32.499 -2.734 -3.978 1.00 96.06 178 CYS A C 1
ATOM 1402 O O . CYS A 1 178 ? 31.946 -3.772 -4.340 1.00 96.06 178 CYS A O 1
ATOM 1404 N N . TRP A 1 179 ? 33.141 -2.650 -2.818 1.00 94.94 179 TRP A N 1
ATOM 1405 C CA . TRP A 1 179 ? 33.297 -3.768 -1.886 1.00 94.94 179 TRP A CA 1
ATOM 1406 C C . TRP A 1 179 ? 32.120 -3.910 -0.925 1.00 94.94 179 TRP A C 1
ATOM 1408 O O . TRP A 1 179 ? 31.843 -5.002 -0.434 1.00 94.94 179 TRP A O 1
ATOM 1418 N N . THR A 1 180 ? 31.421 -2.808 -0.656 1.00 95.31 180 THR A N 1
ATOM 1419 C CA . THR A 1 180 ? 30.280 -2.764 0.259 1.00 95.31 180 THR A CA 1
ATOM 1420 C C . THR A 1 180 ? 29.040 -2.210 -0.430 1.00 95.31 180 THR A C 1
ATOM 1422 O O . THR A 1 180 ? 29.122 -1.507 -1.440 1.00 95.31 180 THR A O 1
ATOM 1425 N N . LEU A 1 181 ? 27.870 -2.484 0.150 1.00 95.50 181 LEU A N 1
ATOM 1426 C CA . LEU A 1 181 ? 26.614 -1.916 -0.334 1.00 95.50 181 LEU A CA 1
ATOM 1427 C C . LEU A 1 181 ? 26.607 -0.385 -0.250 1.00 95.50 181 LEU A C 1
ATOM 1429 O O . LEU A 1 181 ? 26.094 0.269 -1.150 1.00 95.50 181 LEU A O 1
ATOM 1433 N N . ALA A 1 182 ? 27.211 0.193 0.792 1.00 95.75 182 ALA A N 1
ATOM 1434 C CA . ALA A 1 182 ? 27.312 1.643 0.941 1.00 95.75 182 ALA A CA 1
ATOM 1435 C C . ALA A 1 182 ? 28.102 2.278 -0.216 1.00 95.75 182 ALA A C 1
ATOM 1437 O O . ALA A 1 182 ? 27.624 3.236 -0.822 1.00 95.75 182 ALA A O 1
ATOM 1438 N N . GLN A 1 183 ? 29.253 1.694 -0.579 1.00 96.25 183 GLN A N 1
ATOM 1439 C CA . GLN A 1 183 ? 30.045 2.136 -1.734 1.00 96.25 183 GLN A CA 1
ATOM 1440 C C . GLN A 1 183 ? 29.256 2.006 -3.038 1.00 96.25 183 GLN A C 1
ATOM 1442 O O . GLN A 1 183 ? 29.256 2.926 -3.854 1.00 96.25 183 GLN A O 1
ATOM 1447 N N . LEU A 1 184 ? 28.530 0.896 -3.207 1.00 96.38 184 LEU A N 1
ATOM 1448 C CA . LEU A 1 184 ? 27.676 0.688 -4.371 1.00 96.38 184 LEU A CA 1
ATOM 1449 C C . LEU A 1 184 ? 26.587 1.766 -4.472 1.00 96.38 184 LEU A C 1
ATOM 1451 O O . LEU A 1 184 ? 26.439 2.393 -5.517 1.00 96.38 184 LEU A O 1
ATOM 1455 N N . CYS A 1 185 ? 25.848 2.025 -3.392 1.00 95.44 185 CYS A N 1
ATOM 1456 C CA . CYS A 1 185 ? 24.809 3.055 -3.357 1.00 95.44 185 CYS A CA 1
ATOM 1457 C C . CYS A 1 185 ? 25.369 4.450 -3.670 1.00 95.44 185 CYS A C 1
ATOM 1459 O O . CYS A 1 185 ? 24.749 5.204 -4.420 1.00 95.44 185 CYS A O 1
ATOM 1461 N N . GLU A 1 186 ? 26.552 4.781 -3.151 1.00 94.69 186 GLU A N 1
ATOM 1462 C CA . GLU A 1 186 ? 27.218 6.054 -3.426 1.00 94.69 186 GLU A CA 1
ATOM 1463 C C . GLU A 1 186 ? 27.633 6.177 -4.902 1.00 94.69 186 GLU A C 1
ATOM 1465 O O . GLU A 1 186 ? 27.331 7.178 -5.557 1.00 94.69 186 GLU A O 1
ATOM 1470 N N . ALA A 1 187 ? 28.259 5.136 -5.462 1.00 94.62 187 ALA A N 1
ATOM 1471 C CA . ALA A 1 187 ? 28.658 5.101 -6.866 1.00 94.62 187 ALA A CA 1
ATOM 1472 C C . ALA A 1 187 ? 27.450 5.250 -7.804 1.00 94.62 187 ALA A C 1
ATOM 1474 O O . ALA A 1 187 ? 27.516 5.983 -8.795 1.00 94.62 187 ALA A O 1
ATOM 1475 N N . LEU A 1 188 ? 26.331 4.602 -7.469 1.00 93.25 188 LEU A N 1
ATOM 1476 C CA . LEU A 1 188 ? 25.079 4.686 -8.219 1.00 93.25 188 LEU A CA 1
ATOM 1477 C C . LEU A 1 188 ? 24.406 6.056 -8.077 1.00 93.25 188 LEU A C 1
ATOM 1479 O O . LEU A 1 188 ? 23.951 6.604 -9.078 1.00 93.25 188 LEU A O 1
ATOM 1483 N N . GLY A 1 189 ? 24.413 6.657 -6.883 1.00 91.75 189 GLY A N 1
ATOM 1484 C CA . GLY A 1 189 ? 23.949 8.037 -6.678 1.00 91.75 189 GLY A CA 1
ATOM 1485 C C . GLY A 1 189 ? 24.771 9.068 -7.463 1.00 91.75 189 GLY A C 1
ATOM 1486 O O . GLY A 1 189 ? 24.234 10.062 -7.941 1.00 91.75 189 GLY A O 1
ATOM 1487 N N . ARG A 1 190 ? 26.064 8.797 -7.684 1.00 92.38 190 ARG A N 1
ATOM 1488 C CA . ARG A 1 190 ? 26.951 9.608 -8.535 1.00 92.38 190 ARG A CA 1
ATOM 1489 C C . ARG A 1 190 ? 26.855 9.280 -10.031 1.00 92.38 190 ARG A C 1
ATOM 1491 O O . ARG A 1 190 ? 27.542 9.919 -10.828 1.00 92.38 190 ARG A O 1
ATOM 1498 N N . ALA A 1 191 ? 26.057 8.290 -10.443 1.00 90.69 191 ALA A N 1
ATOM 1499 C CA . ALA A 1 191 ? 25.991 7.868 -11.843 1.00 90.69 191 ALA A CA 1
ATOM 1500 C C . ALA A 1 191 ? 25.268 8.889 -12.736 1.00 90.69 191 ALA A C 1
ATOM 1502 O O . ALA A 1 191 ? 25.636 9.048 -13.902 1.00 90.69 191 ALA A O 1
ATOM 1503 N N . SER A 1 192 ? 24.250 9.582 -12.215 1.00 90.62 192 SER A N 1
ATOM 1504 C CA . SER A 1 192 ? 23.538 10.63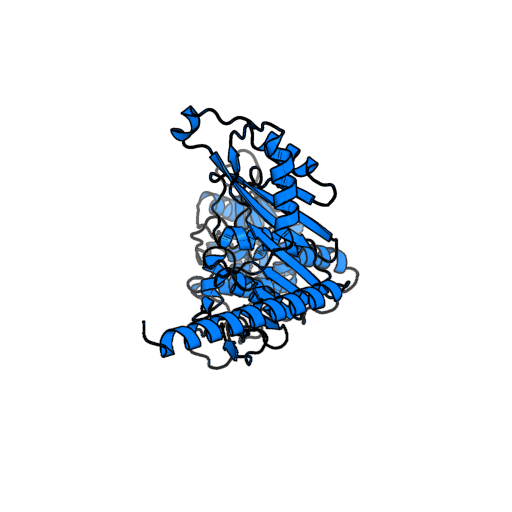3 -12.943 1.00 90.62 192 SER A CA 1
ATOM 1505 C C . SER A 1 192 ? 22.837 11.619 -12.010 1.00 90.62 192 SER A C 1
ATOM 1507 O O . SER A 1 192 ? 22.291 11.238 -10.983 1.00 90.62 192 SER A O 1
ATOM 1509 N N . ILE A 1 193 ? 22.772 12.888 -12.420 1.00 87.88 193 ILE A N 1
ATOM 1510 C CA . ILE A 1 193 ? 22.027 13.939 -11.706 1.00 87.88 193 ILE A CA 1
ATOM 1511 C C . ILE A 1 193 ? 20.509 13.692 -11.786 1.00 87.88 193 ILE A C 1
ATOM 1513 O O . ILE A 1 193 ? 19.759 14.122 -10.910 1.00 87.88 193 ILE A O 1
ATOM 1517 N N . SER A 1 194 ? 20.041 12.992 -12.827 1.00 89.06 194 SER A N 1
ATOM 1518 C CA . SER A 1 194 ? 18.627 12.651 -13.029 1.00 89.06 194 SER A CA 1
ATOM 1519 C C . SER A 1 194 ? 18.231 11.314 -12.390 1.00 89.06 194 SER A C 1
ATOM 1521 O O . SER A 1 194 ? 17.175 10.773 -12.721 1.00 89.06 194 SER A O 1
ATOM 1523 N N . THR A 1 195 ? 19.084 10.743 -11.535 1.00 90.31 195 THR A N 1
ATOM 1524 C CA . THR A 1 195 ? 18.792 9.508 -10.804 1.00 90.31 195 THR A CA 1
ATOM 1525 C C . THR A 1 195 ? 18.912 9.718 -9.307 1.00 90.31 195 THR A C 1
ATOM 1527 O O . THR A 1 195 ? 19.903 10.274 -8.847 1.00 90.31 195 THR A O 1
ATOM 1530 N N . ASP A 1 196 ? 17.940 9.208 -8.563 1.00 92.81 196 ASP A N 1
ATOM 1531 C CA . ASP A 1 196 ? 17.958 9.156 -7.106 1.00 92.81 196 ASP A CA 1
ATOM 1532 C C . ASP A 1 196 ? 18.229 7.719 -6.657 1.00 92.81 196 ASP A C 1
ATOM 1534 O O . ASP A 1 196 ? 17.718 6.770 -7.256 1.00 92.81 196 ASP A O 1
ATOM 1538 N N . THR A 1 197 ? 19.025 7.548 -5.604 1.00 95.06 197 THR A N 1
ATOM 1539 C CA . THR A 1 197 ? 19.359 6.234 -5.041 1.00 95.06 197 THR A CA 1
ATOM 1540 C C . THR A 1 197 ? 18.825 6.136 -3.621 1.00 95.06 197 THR A C 1
ATOM 1542 O O . THR A 1 197 ? 19.158 6.958 -2.771 1.00 95.06 197 THR A O 1
ATOM 1545 N N . VAL A 1 198 ? 18.021 5.107 -3.355 1.00 94.50 198 VAL A N 1
ATOM 1546 C CA . VAL A 1 198 ? 17.413 4.848 -2.048 1.00 94.50 198 VAL A CA 1
ATOM 1547 C C . VAL A 1 198 ? 17.821 3.454 -1.581 1.00 94.50 198 VAL A C 1
ATOM 1549 O O . VAL A 1 198 ? 17.354 2.449 -2.114 1.00 94.50 198 VAL A O 1
ATOM 1552 N N . SER A 1 199 ? 18.686 3.385 -0.568 1.00 95.12 199 SER A N 1
ATOM 1553 C CA . SER A 1 199 ? 19.017 2.119 0.095 1.00 95.12 199 SER A CA 1
ATOM 1554 C C . SER A 1 199 ? 17.884 1.705 1.032 1.00 95.12 199 SER A C 1
ATOM 1556 O O . SER A 1 199 ? 17.441 2.502 1.859 1.00 95.12 199 SER A O 1
ATOM 1558 N N . LEU A 1 200 ? 17.423 0.461 0.916 1.00 94.62 200 LEU A N 1
ATOM 1559 C CA . LEU A 1 200 ? 16.430 -0.130 1.817 1.00 94.62 200 LEU A CA 1
ATOM 1560 C C . LEU A 1 200 ? 17.060 -1.056 2.865 1.00 94.62 200 LEU A C 1
ATOM 1562 O O . LEU A 1 200 ? 16.334 -1.616 3.680 1.00 94.62 200 LEU A O 1
ATOM 1566 N N . GLU A 1 201 ? 18.384 -1.224 2.863 1.00 92.31 201 GLU A N 1
ATOM 1567 C CA . GLU A 1 201 ? 19.071 -2.197 3.724 1.00 92.31 201 GLU A CA 1
ATOM 1568 C C . GLU A 1 201 ? 18.852 -1.906 5.219 1.00 92.31 201 GLU A C 1
ATOM 1570 O O . GLU A 1 201 ? 18.440 -2.786 5.979 1.00 92.31 201 GLU A O 1
ATOM 1575 N N . GLU A 1 202 ? 19.018 -0.637 5.598 1.00 85.56 202 GLU A N 1
ATOM 1576 C CA . GLU A 1 202 ? 18.897 -0.141 6.977 1.00 85.56 202 GLU A CA 1
ATOM 1577 C C . GLU A 1 202 ? 17.445 0.131 7.401 1.00 85.56 202 GLU A C 1
ATOM 1579 O O . GLU A 1 202 ? 17.163 0.389 8.569 1.00 85.56 202 GLU A O 1
ATOM 1584 N N . VAL A 1 203 ? 16.489 0.085 6.467 1.00 83.69 203 VAL A N 1
ATOM 1585 C CA . VAL A 1 203 ? 15.069 0.258 6.797 1.00 83.69 203 VAL A CA 1
ATOM 1586 C C . VAL A 1 203 ? 14.599 -1.018 7.473 1.00 83.69 203 VAL A C 1
ATOM 1588 O O . VAL A 1 203 ? 14.602 -2.047 6.820 1.00 83.69 203 VAL A O 1
ATOM 1591 N N . GLU A 1 204 ? 14.187 -0.994 8.740 1.00 77.31 204 GLU A N 1
ATOM 1592 C CA . GLU A 1 204 ? 13.878 -2.208 9.522 1.00 77.31 204 GLU A CA 1
ATOM 1593 C C . GLU A 1 204 ? 12.956 -3.194 8.779 1.00 77.31 204 GLU A C 1
ATOM 1595 O O . GLU A 1 204 ? 13.330 -4.349 8.575 1.00 77.31 204 GLU A O 1
ATOM 1600 N N . SER A 1 205 ? 11.810 -2.718 8.279 1.00 77.88 205 SER A N 1
ATOM 1601 C CA . SER A 1 205 ? 10.823 -3.517 7.535 1.00 77.88 205 SER A CA 1
ATOM 1602 C C . SER A 1 205 ? 10.341 -2.780 6.274 1.00 77.88 205 SER A C 1
ATOM 1604 O O . SER A 1 205 ? 9.292 -2.138 6.301 1.00 77.88 205 SER A O 1
ATOM 1606 N N . PRO A 1 206 ? 11.094 -2.825 5.157 1.00 81.31 206 PRO A N 1
ATOM 1607 C CA . PRO A 1 206 ? 10.757 -2.087 3.942 1.00 81.31 206 PRO A CA 1
ATOM 1608 C C . PRO A 1 206 ? 9.721 -2.813 3.077 1.00 81.31 206 PRO A C 1
ATOM 1610 O O . PRO A 1 206 ? 9.153 -2.199 2.176 1.00 81.31 206 PRO A O 1
ATOM 1613 N N . PHE A 1 207 ? 9.498 -4.110 3.322 1.00 86.50 207 PHE A N 1
ATOM 1614 C CA . PHE A 1 207 ? 8.634 -4.969 2.521 1.00 86.50 207 PHE A CA 1
ATOM 1615 C C . PHE A 1 207 ? 7.475 -5.496 3.359 1.00 86.50 207 PHE A C 1
ATOM 1617 O O . PHE A 1 207 ? 7.671 -6.174 4.365 1.00 86.50 207 PHE A O 1
ATOM 1624 N N . PHE A 1 208 ? 6.260 -5.194 2.918 1.00 76.69 208 PHE A N 1
ATOM 1625 C CA . PHE A 1 208 ? 5.024 -5.544 3.608 1.00 76.69 208 PHE A CA 1
ATOM 1626 C C . PHE A 1 208 ? 4.368 -6.774 2.972 1.00 76.69 208 PHE A C 1
ATOM 1628 O O . PHE A 1 208 ? 4.461 -6.999 1.763 1.00 76.69 208 PHE A O 1
ATOM 1635 N N . ALA A 1 209 ? 3.657 -7.558 3.785 1.00 73.44 209 ALA A N 1
ATOM 1636 C CA . ALA A 1 209 ? 2.952 -8.770 3.364 1.00 73.44 209 ALA A CA 1
ATOM 1637 C C . ALA A 1 209 ? 1.616 -8.463 2.651 1.00 73.44 209 ALA A C 1
ATOM 1639 O O . ALA A 1 209 ? 0.541 -8.866 3.084 1.00 73.44 209 ALA A O 1
ATOM 1640 N N . TYR A 1 210 ? 1.672 -7.746 1.528 1.00 74.75 210 TYR A N 1
ATOM 1641 C CA . TYR A 1 210 ? 0.486 -7.329 0.774 1.00 74.75 210 TYR A CA 1
ATOM 1642 C C . TYR A 1 210 ? -0.342 -8.476 0.185 1.00 74.75 210 TYR A C 1
ATOM 1644 O O . TYR A 1 210 ? -1.539 -8.317 -0.058 1.00 74.75 210 TYR A O 1
ATOM 1652 N N . LYS A 1 211 ? 0.276 -9.634 -0.068 1.00 80.81 211 LYS A N 1
ATOM 1653 C CA . LYS A 1 211 ? -0.409 -10.791 -0.661 1.00 80.81 211 LYS A CA 1
ATOM 1654 C C . LYS A 1 211 ? -1.631 -11.237 0.134 1.00 80.81 211 LYS A C 1
ATOM 1656 O O . LYS A 1 211 ? -2.674 -11.470 -0.474 1.00 80.81 211 LYS A O 1
ATOM 1661 N N . ASP A 1 212 ? -1.501 -11.343 1.451 1.00 70.56 212 ASP A N 1
ATOM 1662 C CA . ASP A 1 212 ? -2.562 -11.862 2.319 1.00 70.56 212 ASP A CA 1
ATOM 1663 C C . ASP A 1 212 ? -3.761 -10.909 2.299 1.00 70.56 212 ASP A C 1
ATOM 1665 O O . ASP A 1 212 ? -4.883 -11.309 1.995 1.00 70.56 212 ASP A O 1
ATOM 1669 N N . ILE A 1 213 ? -3.469 -9.612 2.415 1.00 68.38 213 ILE A N 1
ATOM 1670 C CA . ILE A 1 213 ? -4.423 -8.505 2.294 1.00 68.38 213 ILE A CA 1
ATOM 1671 C C . ILE A 1 213 ? -5.202 -8.593 0.987 1.00 68.38 213 ILE A C 1
ATOM 1673 O O . ILE A 1 213 ? -6.426 -8.651 0.964 1.00 68.38 213 ILE A O 1
ATOM 1677 N N . PHE A 1 214 ? -4.492 -8.605 -0.135 1.00 77.00 214 PHE A N 1
ATOM 1678 C CA . PHE A 1 214 ? -5.128 -8.571 -1.443 1.00 77.00 214 PHE A CA 1
ATOM 1679 C C . PHE A 1 214 ? -5.859 -9.866 -1.775 1.00 77.00 214 PHE A C 1
ATOM 1681 O O . PHE A 1 214 ? -6.783 -9.855 -2.590 1.00 77.00 214 PHE A O 1
ATOM 1688 N N . ASN A 1 215 ? -5.455 -10.987 -1.182 1.00 79.56 215 ASN A N 1
ATOM 1689 C CA . ASN A 1 215 ? -6.205 -12.222 -1.297 1.00 79.56 215 ASN A CA 1
ATOM 1690 C C . ASN A 1 215 ? -7.531 -12.132 -0.556 1.00 79.56 215 ASN A C 1
ATOM 1692 O O . ASN A 1 215 ? -8.511 -12.602 -1.119 1.00 79.56 215 ASN A O 1
ATOM 1696 N N . GLU A 1 216 ? -7.597 -11.497 0.610 1.00 69.50 216 GLU A N 1
ATOM 1697 C CA . GLU A 1 216 ? -8.867 -11.254 1.303 1.00 69.50 216 GLU A CA 1
ATOM 1698 C C . GLU A 1 216 ? -9.742 -10.221 0.579 1.00 69.50 216 GLU A C 1
ATOM 1700 O O . GLU A 1 216 ? -10.942 -10.425 0.442 1.00 69.50 216 GLU A O 1
ATOM 1705 N N . LEU A 1 217 ? -9.154 -9.154 0.031 1.00 69.06 217 LEU A N 1
ATOM 1706 C CA . LEU A 1 217 ? -9.926 -8.083 -0.614 1.00 69.06 217 LEU A CA 1
ATOM 1707 C C . LEU A 1 217 ? -10.480 -8.463 -1.995 1.00 69.06 217 LEU A C 1
ATOM 1709 O O . LEU A 1 217 ? -11.604 -8.096 -2.333 1.00 69.06 217 LEU A O 1
ATOM 1713 N N . TYR A 1 218 ? -9.698 -9.177 -2.812 1.00 79.69 218 TYR A N 1
ATOM 1714 C CA . TYR A 1 218 ? -10.012 -9.365 -4.229 1.00 79.69 218 TYR A CA 1
ATOM 1715 C C . TYR A 1 218 ? -9.808 -10.805 -4.713 1.00 79.69 218 TYR A C 1
ATOM 1717 O O . TYR A 1 218 ? -8.840 -11.490 -4.355 1.00 79.69 218 TYR A O 1
ATOM 1725 N N . LYS A 1 219 ? -10.679 -11.236 -5.630 1.00 90.56 219 LYS A N 1
ATOM 1726 C CA . LYS A 1 219 ? -10.487 -12.388 -6.520 1.00 90.56 219 LYS A CA 1
ATOM 1727 C C . LYS A 1 219 ? -9.267 -12.141 -7.424 1.00 90.56 219 LYS A C 1
ATOM 1729 O O . LYS A 1 219 ? -8.867 -11.005 -7.676 1.00 90.56 219 LYS A O 1
ATOM 1734 N N . ASN A 1 220 ? -8.632 -13.209 -7.904 1.00 93.62 220 ASN A N 1
ATOM 1735 C CA . ASN A 1 220 ? -7.567 -13.080 -8.903 1.00 93.62 220 ASN A CA 1
ATOM 1736 C C . ASN A 1 220 ? -8.166 -12.803 -10.283 1.00 93.62 220 ASN A C 1
ATOM 1738 O O . ASN A 1 220 ? -9.141 -13.440 -10.674 1.00 93.62 220 ASN A O 1
ATOM 1742 N N . LEU A 1 221 ? -7.520 -11.928 -11.049 1.00 93.94 221 LEU A N 1
ATOM 1743 C CA . LEU A 1 221 ? -7.803 -11.739 -12.459 1.00 93.94 221 LEU A CA 1
ATOM 1744 C C . LEU A 1 221 ? -7.366 -12.991 -13.245 1.00 93.94 221 LEU A C 1
ATOM 1746 O O . LEU A 1 221 ? -6.171 -13.340 -13.233 1.00 93.94 221 LEU A O 1
ATOM 1750 N N . PRO A 1 222 ? -8.297 -13.679 -13.930 1.00 92.56 222 PRO A N 1
ATOM 1751 C CA . PRO A 1 222 ? -7.981 -14.865 -14.707 1.00 92.56 222 PRO A CA 1
ATOM 1752 C C . PRO A 1 222 ? -7.175 -14.496 -15.953 1.00 92.56 222 PRO A C 1
ATOM 1754 O O . PRO A 1 222 ? -7.373 -13.449 -16.562 1.00 92.56 222 PRO A O 1
ATOM 1757 N N . ALA A 1 223 ? -6.263 -15.386 -16.347 1.00 90.94 223 ALA A N 1
ATOM 1758 C CA . ALA A 1 223 ? -5.486 -15.268 -17.581 1.00 90.94 223 ALA A CA 1
ATOM 1759 C C . ALA A 1 223 ? -4.755 -13.918 -17.772 1.00 90.94 223 ALA A C 1
ATOM 1761 O O . ALA A 1 223 ? -4.538 -13.500 -18.906 1.00 90.94 223 ALA A O 1
ATOM 1762 N N . ILE A 1 224 ? -4.304 -13.281 -16.680 1.00 91.12 224 ILE A N 1
ATOM 1763 C CA . ILE A 1 224 ? -3.612 -11.975 -16.681 1.00 91.12 224 ILE A CA 1
ATOM 1764 C C . ILE A 1 224 ? -2.536 -11.840 -17.770 1.00 91.12 224 ILE A C 1
ATOM 1766 O O . ILE A 1 224 ? -2.381 -10.776 -18.360 1.00 91.12 224 ILE A O 1
ATOM 1770 N N . GLN A 1 225 ? -1.812 -12.921 -18.083 1.00 90.12 225 GLN A N 1
ATOM 1771 C CA . GLN A 1 225 ? -0.739 -12.918 -19.080 1.00 90.12 225 GLN A CA 1
ATOM 1772 C C . GLN A 1 225 ? -1.212 -12.558 -20.499 1.00 90.12 225 GLN A C 1
ATOM 1774 O O . GLN A 1 225 ? -0.390 -12.073 -21.277 1.00 90.12 225 GLN A O 1
ATOM 1779 N N . LYS A 1 226 ? -2.504 -12.730 -20.817 1.00 91.06 226 LYS A N 1
ATOM 1780 C CA . LYS A 1 226 ? -3.096 -12.393 -22.122 1.00 91.06 226 LYS A CA 1
ATOM 1781 C C . LYS A 1 226 ? -3.238 -10.887 -22.357 1.00 91.06 226 LYS A C 1
ATOM 1783 O O . LYS A 1 226 ? -3.137 -10.445 -23.492 1.00 91.06 226 LYS A O 1
ATOM 1788 N N . TYR A 1 227 ? -3.440 -10.101 -21.300 1.00 93.19 227 TYR A N 1
ATOM 1789 C CA . TYR A 1 227 ? -3.797 -8.683 -21.414 1.00 93.19 227 TYR A CA 1
ATOM 1790 C C . TYR A 1 227 ? -2.582 -7.767 -21.356 1.00 93.19 227 TYR A C 1
ATOM 1792 O O . TYR A 1 227 ? -1.717 -7.971 -20.512 1.00 93.19 227 TYR A O 1
ATOM 1800 N N . GLN A 1 228 ? -2.500 -6.751 -22.209 1.00 93.25 228 GLN A N 1
ATOM 1801 C CA . GLN A 1 228 ? -1.410 -5.769 -22.195 1.00 93.25 228 GLN A CA 1
ATOM 1802 C C . GLN A 1 228 ? -1.800 -4.440 -21.563 1.00 93.25 228 GLN A C 1
ATOM 1804 O O . GLN A 1 228 ? -0.913 -3.696 -21.150 1.00 93.25 228 GLN A O 1
ATOM 1809 N N . LEU A 1 229 ? -3.095 -4.148 -21.468 1.00 96.00 229 LEU A N 1
ATOM 1810 C CA . LEU A 1 229 ? -3.589 -2.914 -20.878 1.00 96.00 229 LEU A CA 1
ATOM 1811 C C . LEU A 1 229 ? -4.668 -3.237 -19.855 1.00 96.00 229 LEU A C 1
ATOM 1813 O O . LEU A 1 229 ? -5.560 -4.047 -20.118 1.00 96.00 229 LEU A O 1
ATOM 1817 N N . PHE A 1 230 ? -4.570 -2.574 -18.712 1.00 97.69 230 PHE A N 1
ATOM 1818 C CA . PHE A 1 230 ? -5.544 -2.598 -17.637 1.00 97.69 230 PHE A CA 1
ATOM 1819 C C . PHE A 1 230 ? -5.937 -1.162 -17.321 1.00 97.69 230 PHE A C 1
ATOM 1821 O O . PHE A 1 230 ? -5.066 -0.292 -17.238 1.00 97.69 230 PHE A O 1
ATOM 1828 N N . ARG A 1 231 ? -7.230 -0.927 -17.136 1.00 97.94 231 ARG A N 1
ATOM 1829 C CA . ARG A 1 231 ? -7.776 0.352 -16.700 1.00 97.94 231 ARG A CA 1
ATOM 1830 C C . ARG A 1 231 ? -8.712 0.118 -15.524 1.00 97.94 231 ARG A C 1
ATOM 1832 O O . ARG A 1 231 ? -9.555 -0.778 -15.550 1.00 97.94 231 ARG A O 1
ATOM 1839 N N . MET A 1 232 ? -8.528 0.914 -14.483 1.00 96.94 232 MET A N 1
ATOM 1840 C CA . MET A 1 232 ? -9.312 0.893 -13.256 1.00 96.94 232 MET A CA 1
ATOM 1841 C C . MET A 1 232 ? -9.759 2.320 -12.973 1.00 96.94 232 MET A C 1
ATOM 1843 O O . MET A 1 232 ? -8.979 3.254 -13.142 1.00 96.94 232 MET A O 1
ATOM 1847 N N . THR A 1 233 ? -11.007 2.505 -12.560 1.00 93.69 233 THR A N 1
ATOM 1848 C CA . THR A 1 233 ? -11.574 3.844 -12.345 1.00 93.69 233 THR A CA 1
ATOM 1849 C C . THR A 1 233 ? -12.229 3.923 -10.986 1.00 93.69 233 THR A C 1
ATOM 1851 O O . THR A 1 233 ? -12.810 2.936 -10.530 1.00 93.69 233 THR A O 1
ATOM 1854 N N . ALA A 1 234 ? -12.176 5.100 -10.368 1.00 81.69 234 ALA A N 1
ATOM 1855 C CA . ALA A 1 234 ? -12.913 5.357 -9.144 1.00 81.69 234 ALA A CA 1
ATOM 1856 C C . ALA A 1 234 ? -14.402 5.113 -9.370 1.00 81.69 234 ALA A C 1
ATOM 1858 O O . ALA A 1 234 ? -15.006 4.414 -8.566 1.00 81.69 234 ALA A O 1
ATOM 1859 N N . SER A 1 235 ? -14.962 5.574 -10.499 1.00 87.38 235 SER A N 1
ATOM 1860 C CA . SER A 1 235 ? -16.388 5.478 -10.844 1.00 87.38 235 SER A CA 1
ATOM 1861 C C . SER A 1 235 ? -16.932 4.052 -10.979 1.00 87.38 235 SER A C 1
ATOM 1863 O O . SER A 1 235 ? -18.115 3.855 -10.705 1.00 87.38 235 SER A O 1
ATOM 1865 N N . ASN A 1 236 ? -16.093 3.063 -11.305 1.00 86.25 236 ASN A N 1
ATOM 1866 C CA . ASN A 1 236 ? -16.464 1.646 -11.368 1.00 86.25 236 ASN A CA 1
ATOM 1867 C C . ASN A 1 236 ? -15.551 0.791 -10.462 1.00 86.25 236 ASN A C 1
ATOM 1869 O O . ASN A 1 236 ? -14.583 0.179 -10.928 1.00 86.25 236 ASN A O 1
ATOM 1873 N N . PRO A 1 237 ? -15.813 0.790 -9.149 1.00 81.62 237 PRO A N 1
ATOM 1874 C CA . PRO A 1 237 ? -14.869 0.337 -8.147 1.00 81.62 237 PRO A CA 1
ATOM 1875 C C . PRO A 1 237 ? -14.823 -1.197 -8.079 1.00 81.62 237 PRO A C 1
ATOM 1877 O O . PRO A 1 237 ? -15.839 -1.882 -8.153 1.00 81.62 237 PRO A O 1
ATOM 1880 N N . GLY A 1 238 ? -13.621 -1.760 -7.933 1.00 80.81 238 GLY A N 1
ATOM 1881 C CA . GLY A 1 238 ? -13.413 -3.215 -7.873 1.00 80.81 238 GLY A CA 1
ATOM 1882 C C . GLY A 1 238 ? -13.416 -3.933 -9.230 1.00 80.81 238 GLY A C 1
ATOM 1883 O O . GLY A 1 238 ? -13.105 -5.125 -9.284 1.00 80.81 238 GLY A O 1
ATOM 1884 N N . VAL A 1 239 ? -13.689 -3.210 -10.319 1.00 91.75 239 VAL A N 1
ATOM 1885 C CA . VAL A 1 239 ? -13.687 -3.726 -11.691 1.00 91.75 239 VAL A CA 1
ATOM 1886 C C . VAL A 1 239 ? -12.398 -3.328 -12.411 1.00 91.75 239 VAL A C 1
ATOM 1888 O O . VAL A 1 239 ? -11.918 -2.201 -12.291 1.00 91.75 239 VAL A O 1
ATOM 1891 N N . VAL A 1 240 ? -11.842 -4.261 -13.184 1.00 96.62 240 VAL A N 1
ATOM 1892 C CA . VAL A 1 240 ? -10.679 -4.032 -14.051 1.00 96.62 240 VAL A CA 1
ATOM 1893 C C . VAL A 1 240 ? -11.090 -4.202 -15.509 1.00 96.62 240 VAL A C 1
ATOM 1895 O O . VAL A 1 240 ? -11.500 -5.288 -15.922 1.00 96.62 240 VAL A O 1
ATOM 1898 N N . GLU A 1 241 ? -10.946 -3.147 -16.306 1.00 97.75 241 GLU A N 1
ATOM 1899 C CA . GLU A 1 241 ? -11.090 -3.208 -17.761 1.00 97.75 241 GLU A CA 1
ATOM 1900 C C . GLU A 1 241 ? -9.776 -3.696 -18.380 1.00 97.75 241 GLU A C 1
ATOM 1902 O O . GLU A 1 241 ? -8.722 -3.097 -18.184 1.00 97.75 241 GLU A O 1
ATOM 1907 N N . CYS A 1 242 ? -9.824 -4.788 -19.136 1.00 96.81 242 CYS A N 1
ATOM 1908 C CA . CYS A 1 242 ? -8.663 -5.463 -19.707 1.00 96.81 242 CYS A CA 1
ATOM 1909 C C . CYS A 1 242 ? -8.692 -5.404 -21.239 1.00 96.81 242 CYS A C 1
ATOM 1911 O O . CYS A 1 242 ? -9.743 -5.603 -21.850 1.00 96.81 242 CYS A O 1
ATOM 1913 N N . ARG A 1 243 ? -7.532 -5.207 -21.877 1.00 95.75 243 ARG A N 1
ATOM 1914 C CA . ARG A 1 243 ? -7.354 -5.352 -23.335 1.00 95.75 243 ARG A CA 1
ATOM 1915 C C . ARG A 1 243 ? -6.162 -6.246 -23.645 1.00 95.75 243 ARG A C 1
ATOM 1917 O O . ARG A 1 243 ? -5.092 -6.079 -23.059 1.00 95.75 243 ARG A O 1
ATOM 1924 N N . GLU A 1 244 ? -6.330 -7.177 -24.583 1.00 93.12 244 GLU A N 1
ATOM 1925 C CA . GLU A 1 244 ? -5.234 -8.038 -25.058 1.00 93.12 244 GLU A CA 1
ATOM 1926 C C . GLU A 1 244 ? -4.137 -7.228 -25.750 1.00 93.12 244 GLU A C 1
ATOM 1928 O O . GLU A 1 244 ? -2.967 -7.341 -25.396 1.00 93.12 244 GLU A O 1
ATOM 1933 N N . LEU A 1 245 ? -4.524 -6.347 -26.671 1.00 91.00 245 LEU A N 1
ATOM 1934 C CA . LEU A 1 245 ? -3.658 -5.415 -27.389 1.00 91.00 245 LEU A CA 1
ATOM 1935 C C . LEU A 1 245 ? -4.315 -4.022 -27.426 1.00 91.00 245 LEU A C 1
ATOM 1937 O O . LEU A 1 245 ? -5.517 -3.921 -27.176 1.00 91.00 245 LEU A O 1
ATOM 1941 N N . PRO A 1 246 ? -3.585 -2.948 -27.790 1.00 87.12 246 PRO A N 1
ATOM 1942 C CA . PRO A 1 246 ? -4.157 -1.599 -27.914 1.00 87.12 246 PRO A CA 1
ATOM 1943 C C . PRO A 1 246 ? -5.406 -1.512 -28.794 1.00 87.12 246 PRO A C 1
ATOM 1945 O O . PRO A 1 246 ? -6.330 -0.762 -28.493 1.00 87.12 246 PRO A O 1
ATOM 1948 N N . SER A 1 247 ? -5.437 -2.294 -29.875 1.00 87.12 247 SER A N 1
ATOM 1949 C CA . SER A 1 247 ? -6.540 -2.345 -30.836 1.00 87.12 247 SER A CA 1
ATOM 1950 C C . SER A 1 247 ? -7.646 -3.334 -30.463 1.00 87.12 247 SER A C 1
ATOM 1952 O O . SER A 1 247 ? -8.670 -3.372 -31.141 1.00 87.12 247 SER A O 1
ATOM 1954 N N . SER A 1 248 ? -7.442 -4.168 -29.441 1.00 92.12 248 SER A N 1
ATOM 1955 C CA . SER A 1 248 ? -8.436 -5.152 -29.013 1.00 92.12 248 SER A CA 1
ATOM 1956 C C . SER A 1 248 ? -9.590 -4.475 -28.264 1.00 92.12 248 SER A C 1
ATOM 1958 O O . SER A 1 248 ? -9.368 -3.475 -27.573 1.00 92.12 248 SER A O 1
ATOM 1960 N N . PRO A 1 249 ? -10.814 -5.030 -28.337 1.00 93.25 249 PRO A N 1
ATOM 1961 C CA . PRO A 1 249 ? -11.919 -4.566 -27.506 1.00 93.25 249 PRO A CA 1
ATOM 1962 C C . PRO A 1 249 ? -11.595 -4.728 -26.014 1.00 93.25 249 PRO A C 1
ATOM 1964 O O . PRO A 1 249 ? -10.801 -5.586 -25.619 1.00 93.25 249 PRO A O 1
ATOM 1967 N N . ALA A 1 250 ? -12.211 -3.879 -25.191 1.00 94.06 250 ALA A N 1
ATOM 1968 C CA . ALA A 1 250 ? -12.091 -3.943 -23.740 1.00 94.06 250 ALA A CA 1
ATOM 1969 C C . ALA A 1 250 ? -13.069 -4.962 -23.145 1.00 94.06 250 ALA A C 1
ATOM 1971 O O . ALA A 1 250 ? -14.208 -5.069 -23.598 1.00 94.06 250 ALA A O 1
ATOM 1972 N N . PHE A 1 251 ? -12.625 -5.663 -22.103 1.00 92.81 251 PHE A N 1
ATOM 1973 C CA . PHE A 1 251 ? -13.434 -6.596 -21.324 1.00 92.81 251 PHE A CA 1
ATOM 1974 C C . PHE A 1 251 ? -13.325 -6.263 -19.841 1.00 92.81 251 PHE A C 1
ATOM 1976 O O . PHE A 1 251 ? -12.221 -6.154 -19.314 1.00 92.81 251 PHE A O 1
ATOM 1983 N N . SER A 1 252 ? -14.458 -6.136 -19.162 1.00 95.12 252 SER A N 1
ATOM 1984 C CA . SER A 1 252 ? -14.492 -5.826 -17.734 1.00 95.12 252 SER A CA 1
ATOM 1985 C C . SER A 1 252 ? -14.533 -7.103 -16.906 1.00 95.12 252 SER A C 1
ATOM 1987 O O . SER A 1 252 ? -15.319 -8.006 -17.190 1.00 95.12 252 SER A O 1
ATOM 1989 N N . VAL A 1 253 ? -13.702 -7.173 -15.869 1.00 94.44 253 VAL A N 1
ATOM 1990 C CA . VAL A 1 253 ? -13.711 -8.270 -14.898 1.00 94.44 253 VAL A CA 1
ATOM 1991 C C . VAL A 1 253 ? -13.882 -7.698 -13.501 1.00 94.44 253 VAL A C 1
ATOM 1993 O O . VAL A 1 253 ? -13.088 -6.867 -13.063 1.00 94.44 253 VAL A O 1
ATOM 1996 N N . ASP A 1 254 ? -14.912 -8.160 -12.799 1.00 91.88 254 ASP A N 1
ATOM 1997 C CA . ASP A 1 254 ? -15.148 -7.814 -11.403 1.00 91.88 254 ASP A CA 1
ATOM 1998 C C . ASP A 1 254 ? -14.273 -8.681 -10.490 1.00 91.88 254 ASP A C 1
ATOM 2000 O O . ASP A 1 254 ? -14.377 -9.912 -10.484 1.00 91.88 254 ASP A O 1
ATOM 2004 N N . LEU A 1 255 ? -13.375 -8.041 -9.739 1.00 90.06 255 LEU A N 1
ATOM 2005 C CA . LEU A 1 255 ? -12.476 -8.723 -8.812 1.00 90.06 255 LEU A CA 1
ATOM 2006 C C . LEU A 1 255 ? -12.985 -8.705 -7.372 1.00 90.06 255 LEU A C 1
ATOM 2008 O O . LEU A 1 255 ? -12.282 -9.176 -6.481 1.00 90.06 255 LEU A O 1
ATOM 2012 N N . ARG A 1 256 ? -14.180 -8.186 -7.101 1.00 82.94 256 ARG A N 1
ATOM 2013 C CA . ARG A 1 256 ? -14.739 -8.153 -5.749 1.00 82.94 256 ARG A CA 1
ATOM 2014 C C . ARG A 1 256 ? -15.094 -9.558 -5.272 1.00 82.94 256 ARG A C 1
ATOM 2016 O O . ARG A 1 256 ? -15.537 -10.414 -6.044 1.00 82.94 256 ARG A O 1
ATOM 2023 N N . ARG A 1 257 ? -14.875 -9.813 -3.982 1.00 73.06 257 ARG A N 1
ATOM 2024 C CA . ARG A 1 257 ? -15.362 -11.029 -3.324 1.00 73.06 257 ARG A CA 1
ATOM 2025 C C . ARG A 1 257 ? -16.806 -10.847 -2.869 1.00 73.06 257 ARG A C 1
ATOM 2027 O O . ARG A 1 257 ? -17.166 -9.783 -2.375 1.00 73.06 257 ARG A O 1
ATOM 2034 N N . GLU A 1 258 ? -17.586 -11.907 -3.022 1.00 64.44 258 GLU A N 1
ATOM 2035 C CA . GLU A 1 258 ? -18.862 -12.078 -2.330 1.00 64.44 258 GLU A CA 1
ATOM 2036 C C . GLU A 1 258 ? -18.562 -12.753 -0.989 1.00 64.44 258 GLU A C 1
ATOM 2038 O O . GLU A 1 258 ? -17.755 -13.686 -0.943 1.00 64.44 258 GLU A O 1
ATOM 2043 N N . TYR A 1 259 ? -19.159 -12.246 0.086 1.00 51.09 259 TYR A N 1
ATOM 2044 C CA . TYR A 1 259 ? -19.140 -12.862 1.412 1.00 51.09 259 TYR A CA 1
ATOM 2045 C C . TYR A 1 259 ? -20.581 -13.241 1.784 1.00 51.09 259 TYR A C 1
ATOM 2047 O O . TYR A 1 259 ? -21.526 -12.587 1.342 1.00 51.09 259 TYR A O 1
ATOM 2055 N N . ASP A 1 260 ? -20.722 -14.359 2.494 1.00 38.88 260 ASP A N 1
ATOM 2056 C CA . ASP A 1 260 ? -21.934 -15.174 2.608 1.00 38.88 260 ASP A CA 1
ATOM 2057 C C . ASP A 1 260 ? -23.234 -14.386 2.883 1.00 38.88 260 ASP A C 1
ATOM 2059 O O . ASP A 1 260 ? -23.430 -13.802 3.945 1.00 38.88 260 ASP A O 1
ATOM 2063 N N . GLY A 1 261 ? -24.181 -14.460 1.939 1.00 40.78 261 GLY A N 1
ATOM 2064 C CA . GLY A 1 261 ? -25.611 -14.274 2.216 1.00 40.78 261 GLY A CA 1
ATOM 2065 C C . GLY A 1 261 ? -26.271 -12.964 1.783 1.00 40.78 261 GLY A C 1
ATOM 2066 O O . GLY A 1 261 ? -27.488 -12.870 1.907 1.00 40.78 261 GLY A O 1
ATOM 2067 N N . ASN A 1 262 ? -25.546 -11.988 1.231 1.00 37.28 262 ASN A N 1
ATOM 2068 C CA . ASN A 1 262 ? -26.180 -10.792 0.668 1.00 37.28 262 ASN A CA 1
ATOM 2069 C C . ASN A 1 262 ? -25.750 -10.524 -0.772 1.00 37.28 262 ASN A C 1
ATOM 2071 O O . ASN A 1 262 ? -24.649 -10.047 -1.052 1.00 37.28 262 ASN A O 1
ATOM 2075 N N . GLU A 1 263 ? -26.680 -10.781 -1.688 1.00 35.16 263 GLU A N 1
ATOM 2076 C CA . GLU A 1 263 ? -26.625 -10.263 -3.047 1.00 35.16 263 GLU A CA 1
ATOM 2077 C C . GLU A 1 263 ? -26.754 -8.732 -2.989 1.00 35.16 263 GLU A C 1
ATOM 2079 O O . GLU A 1 263 ? -27.836 -8.203 -2.747 1.00 35.16 263 GLU A O 1
ATOM 2084 N N . GLY A 1 264 ? -25.651 -8.002 -3.191 1.00 38.91 264 GLY A N 1
ATOM 2085 C CA . GLY A 1 264 ? -25.742 -6.588 -3.577 1.00 38.91 264 GLY A CA 1
ATOM 2086 C C . GLY A 1 264 ? -24.740 -5.600 -2.985 1.00 38.91 264 GLY A C 1
ATOM 2087 O O . GLY A 1 264 ? -24.697 -4.486 -3.492 1.00 38.91 264 GLY A O 1
ATOM 2088 N N . LEU A 1 265 ? -23.929 -5.954 -1.980 1.00 39.62 265 LEU A N 1
ATOM 2089 C CA . LEU A 1 265 ? -22.889 -5.050 -1.458 1.00 39.62 265 LEU A CA 1
ATOM 2090 C C . LEU A 1 265 ? -21.579 -5.805 -1.246 1.00 39.62 265 LEU A C 1
ATOM 2092 O O . LEU A 1 265 ? -21.408 -6.554 -0.284 1.00 39.62 265 LEU A O 1
ATOM 2096 N N . ALA A 1 266 ? -20.635 -5.616 -2.161 1.00 46.38 266 ALA A N 1
ATOM 2097 C CA . ALA A 1 266 ? -19.322 -6.230 -2.037 1.00 46.38 266 ALA A CA 1
ATOM 2098 C C . ALA A 1 266 ? -18.537 -5.579 -0.888 1.00 46.38 266 ALA A C 1
ATOM 2100 O O . ALA A 1 266 ? -18.538 -4.356 -0.761 1.00 46.38 266 ALA A O 1
ATOM 2101 N N . PHE A 1 267 ? -17.766 -6.371 -0.127 1.00 45.06 267 PHE A N 1
ATOM 2102 C CA . PHE A 1 267 ? -16.886 -5.922 0.973 1.00 45.06 267 PHE A CA 1
ATOM 2103 C C . PHE A 1 267 ? -15.990 -4.709 0.625 1.00 45.06 267 PHE A C 1
ATOM 2105 O O . PHE A 1 267 ? -15.505 -3.985 1.491 1.00 45.06 267 PHE A O 1
ATOM 2112 N N . VAL A 1 268 ? -15.778 -4.458 -0.662 1.00 47.03 268 VAL A N 1
ATOM 2113 C CA . VAL A 1 268 ? -14.849 -3.453 -1.152 1.00 47.03 268 VAL A CA 1
ATOM 2114 C C . VAL A 1 268 ? -15.523 -2.118 -1.511 1.00 47.03 268 VAL A C 1
ATOM 2116 O O . VAL A 1 268 ? -14.866 -1.090 -1.392 1.00 47.03 268 VAL A O 1
ATOM 2119 N N . GLU A 1 269 ? -16.833 -2.082 -1.817 1.00 45.66 269 GLU A N 1
ATOM 2120 C CA . GLU A 1 269 ? -17.568 -0.837 -2.165 1.00 45.66 269 GLU A CA 1
ATOM 2121 C C . GLU A 1 269 ? -17.521 0.245 -1.062 1.00 45.66 269 GLU A C 1
ATOM 2123 O O . GLU A 1 269 ? -17.785 1.419 -1.310 1.00 45.66 269 GLU A O 1
ATOM 2128 N N . TRP A 1 270 ? -17.098 -0.138 0.142 1.00 47.09 270 TRP A N 1
ATOM 2129 C CA . TRP A 1 270 ? -16.969 0.673 1.350 1.00 47.09 270 TRP A CA 1
ATOM 2130 C C . TRP A 1 270 ? -15.675 1.505 1.427 1.00 47.09 270 TRP A C 1
ATOM 2132 O O . TRP A 1 270 ? -15.479 2.218 2.403 1.00 47.09 270 TRP A O 1
ATOM 2142 N N . ILE A 1 271 ? -14.751 1.407 0.461 1.00 46.84 271 ILE A N 1
ATOM 2143 C CA . ILE A 1 271 ? -13.382 1.953 0.594 1.00 46.84 271 ILE A CA 1
ATOM 2144 C C . ILE A 1 271 ? -13.197 3.366 -0.017 1.00 46.84 271 ILE A C 1
ATOM 2146 O O . ILE A 1 271 ? -12.171 4.007 0.218 1.00 46.84 271 ILE A O 1
ATOM 2150 N N . ARG A 1 272 ? -14.164 3.911 -0.771 1.00 46.75 272 ARG A N 1
ATOM 2151 C CA . ARG A 1 272 ? -14.000 5.232 -1.422 1.00 46.75 272 ARG A CA 1
ATOM 2152 C C . ARG A 1 272 ? -13.697 6.352 -0.404 1.00 46.75 272 ARG A C 1
ATOM 2154 O O . ARG A 1 272 ? -14.315 6.425 0.653 1.00 46.75 272 ARG A O 1
ATOM 2161 N N . ILE A 1 273 ? -12.805 7.284 -0.727 1.00 45.41 273 ILE A N 1
ATOM 2162 C CA . ILE A 1 273 ? -12.420 8.426 0.131 1.00 45.41 273 ILE A CA 1
ATOM 2163 C C . ILE A 1 273 ? -13.271 9.680 -0.168 1.00 45.41 273 ILE A C 1
ATOM 2165 O O . ILE A 1 273 ? -13.385 10.562 0.678 1.00 45.41 273 ILE A O 1
ATOM 2169 N N . GLU A 1 274 ? -13.952 9.726 -1.318 1.00 41.56 274 GLU A N 1
ATOM 2170 C CA . GLU A 1 274 ? -14.639 10.916 -1.861 1.00 41.56 274 GLU A CA 1
ATOM 2171 C C . GLU A 1 274 ? -15.806 11.482 -1.016 1.00 41.56 274 GLU A C 1
ATOM 2173 O O . GLU A 1 274 ? -16.219 12.610 -1.260 1.00 41.56 274 GLU A O 1
ATOM 2178 N N . ASP A 1 275 ? -16.305 10.774 0.008 1.00 37.44 275 ASP A N 1
ATOM 2179 C CA . ASP A 1 275 ? -17.367 11.289 0.900 1.00 37.44 275 ASP A CA 1
ATOM 2180 C C . ASP A 1 275 ? -16.855 11.770 2.280 1.00 37.44 275 ASP A C 1
ATOM 2182 O O . ASP A 1 275 ? -17.626 11.823 3.243 1.00 37.44 275 ASP A O 1
ATOM 2186 N N . ALA A 1 276 ? -15.564 12.089 2.428 1.00 34.97 276 ALA A N 1
ATOM 2187 C CA . ALA A 1 276 ? -15.063 12.789 3.615 1.00 34.97 276 ALA A CA 1
ATOM 2188 C C . ALA A 1 276 ? -15.449 14.286 3.535 1.00 34.97 276 ALA A C 1
ATOM 2190 O O . ALA A 1 276 ? -15.024 14.963 2.598 1.00 34.97 276 ALA A O 1
ATOM 2191 N N . PRO A 1 277 ? -16.261 14.841 4.459 1.00 32.25 277 PRO A N 1
ATOM 2192 C CA . PRO A 1 277 ? -16.698 16.228 4.335 1.00 32.25 277 PRO A CA 1
ATOM 2193 C C . PRO A 1 277 ? -15.574 17.232 4.592 1.00 32.25 277 PRO A C 1
ATOM 2195 O O . PRO A 1 277 ? -14.558 16.938 5.222 1.00 32.25 277 PRO A O 1
ATOM 2198 N N . SER A 1 278 ? -15.804 18.466 4.138 1.00 34.97 278 SER A N 1
ATOM 2199 C CA . SER A 1 278 ? -14.982 19.635 4.440 1.00 34.97 278 SER A CA 1
ATOM 2200 C C . SER A 1 278 ? -14.932 19.882 5.953 1.00 34.97 278 SER A C 1
ATOM 2202 O O . SER A 1 278 ? -15.870 20.415 6.548 1.00 34.97 278 SER A O 1
ATOM 2204 N N . VAL A 1 279 ? -13.830 19.482 6.577 1.00 34.38 279 VAL A N 1
ATOM 2205 C CA . VAL A 1 279 ? -13.572 19.659 8.008 1.00 34.38 279 VAL A CA 1
ATOM 2206 C C . VAL A 1 279 ? -13.352 21.144 8.334 1.00 34.38 279 VAL A C 1
ATOM 2208 O O . VAL A 1 279 ? -12.673 21.858 7.587 1.00 34.38 279 VAL A O 1
ATOM 2211 N N . LYS A 1 280 ? -13.920 21.621 9.453 1.00 30.14 280 LYS A N 1
ATOM 2212 C CA . LYS A 1 280 ? -13.763 23.001 9.954 1.00 30.14 280 LYS A CA 1
ATOM 2213 C C . LYS A 1 280 ? -12.282 23.338 10.180 1.00 30.14 280 LYS A C 1
ATOM 2215 O O . LYS A 1 280 ? -11.508 22.496 10.619 1.00 30.14 280 LYS A O 1
ATOM 2220 N N . ALA A 1 281 ? -11.888 24.587 9.926 1.00 32.19 281 ALA A N 1
ATOM 2221 C CA . ALA A 1 281 ? -10.488 25.037 9.937 1.00 32.19 281 ALA A CA 1
ATOM 2222 C C . ALA A 1 281 ? -9.719 24.777 11.254 1.00 32.19 281 ALA A C 1
ATOM 2224 O O . ALA A 1 281 ? -8.508 24.581 11.221 1.00 32.19 281 ALA A O 1
ATOM 2225 N N . SER A 1 282 ? -10.398 24.720 12.404 1.00 31.98 282 SER A N 1
ATOM 2226 C CA . SER A 1 282 ? -9.785 24.366 13.697 1.00 31.98 282 SER A CA 1
ATOM 2227 C C . SER A 1 282 ? -9.411 22.884 13.807 1.00 31.98 282 SER A C 1
ATOM 2229 O O . SER A 1 282 ? -8.445 22.540 14.480 1.00 31.98 282 SER A O 1
ATOM 2231 N N . ASP A 1 283 ? -10.134 22.021 13.095 1.00 32.28 283 ASP A N 1
ATOM 2232 C CA . ASP A 1 283 ? -9.914 20.576 13.047 1.00 32.28 283 ASP A CA 1
ATOM 2233 C C . ASP A 1 283 ? -9.037 20.177 11.849 1.00 32.28 283 ASP A C 1
ATOM 2235 O O . ASP A 1 283 ? -8.549 19.052 11.787 1.00 32.28 283 ASP A O 1
ATOM 2239 N N . GLN A 1 284 ? -8.765 21.099 10.915 1.00 33.00 284 GLN A N 1
ATOM 2240 C CA . GLN A 1 284 ? -7.912 20.852 9.750 1.00 33.00 284 GLN A CA 1
ATOM 2241 C C . GLN A 1 284 ? -6.478 20.492 10.126 1.00 33.00 284 GLN A C 1
ATOM 2243 O O . GLN A 1 284 ? -5.882 19.686 9.435 1.00 33.00 284 GLN A O 1
ATOM 2248 N N . VAL A 1 285 ? -5.904 20.997 11.219 1.00 30.69 285 VAL A N 1
ATOM 2249 C CA . VAL A 1 285 ? -4.522 20.623 11.577 1.00 30.69 285 VAL A CA 1
ATOM 2250 C C . VAL A 1 285 ? -4.460 19.187 12.103 1.00 30.69 285 VAL A C 1
ATOM 2252 O O . VAL A 1 285 ? -3.556 18.442 11.737 1.00 30.69 285 VAL A O 1
ATOM 2255 N N . HIS A 1 286 ? -5.451 18.745 12.882 1.00 31.77 286 HIS A N 1
ATOM 2256 C CA . HIS A 1 286 ? -5.513 17.368 13.375 1.00 31.77 286 HIS A CA 1
ATOM 2257 C C . HIS A 1 286 ? -6.009 16.388 12.316 1.00 31.77 286 HIS A C 1
ATOM 2259 O O . HIS A 1 286 ? -5.459 15.297 12.217 1.00 31.77 286 HIS A O 1
ATOM 2265 N N . VAL A 1 287 ? -6.978 16.774 11.485 1.00 31.92 287 VAL A N 1
ATOM 2266 C CA . VAL A 1 287 ? -7.509 15.927 10.416 1.00 31.92 287 VAL A CA 1
ATOM 2267 C C . VAL A 1 287 ? -6.648 15.970 9.162 1.00 31.92 287 VAL A C 1
ATOM 2269 O O . VAL A 1 287 ? -6.582 14.945 8.523 1.00 31.92 287 VAL A O 1
ATOM 2272 N N . LEU A 1 288 ? -5.889 17.020 8.826 1.00 30.34 288 LEU A N 1
ATOM 2273 C CA . LEU A 1 288 ? -4.809 16.879 7.835 1.00 30.34 288 LEU A CA 1
ATOM 2274 C C . LEU A 1 288 ? -3.633 16.108 8.415 1.00 30.34 288 LEU A C 1
ATOM 2276 O O . LEU A 1 288 ? -2.988 15.401 7.665 1.00 30.34 288 LEU A O 1
ATOM 2280 N N . CYS A 1 289 ? -3.331 16.180 9.712 1.00 30.12 289 CYS A N 1
ATOM 2281 C CA . CYS A 1 289 ? -2.267 15.346 10.272 1.00 30.12 289 CYS A CA 1
ATOM 2282 C C . CYS A 1 289 ? -2.685 13.869 10.304 1.00 30.12 289 CYS A C 1
ATOM 2284 O O . CYS A 1 289 ? -1.882 13.020 9.945 1.00 30.12 289 CYS A O 1
ATOM 2286 N N . VAL A 1 290 ? -3.952 13.565 10.615 1.00 34.38 290 VAL A N 1
ATOM 2287 C CA . VAL A 1 290 ? -4.547 12.217 10.616 1.00 34.38 290 VAL A CA 1
ATOM 2288 C C . VAL A 1 290 ? -4.889 11.742 9.204 1.00 34.38 290 VAL A C 1
ATOM 2290 O O . VAL A 1 290 ? -4.575 10.612 8.883 1.00 34.38 290 VAL A O 1
ATOM 2293 N N . ALA A 1 291 ? -5.426 12.576 8.321 1.00 33.28 291 ALA A N 1
ATOM 2294 C CA . ALA A 1 291 ? -5.638 12.260 6.911 1.00 33.28 291 ALA A CA 1
ATOM 2295 C C . ALA A 1 291 ? -4.322 12.228 6.141 1.00 33.28 291 ALA A C 1
ATOM 2297 O O . ALA A 1 291 ? -4.245 11.436 5.230 1.00 33.28 291 ALA A O 1
ATOM 2298 N N . ASN A 1 292 ? -3.263 12.950 6.523 1.00 34.31 292 ASN A N 1
ATOM 2299 C CA . ASN A 1 292 ? -1.918 12.693 5.997 1.00 34.31 292 ASN A CA 1
ATOM 2300 C C . ASN A 1 292 ? -1.361 11.396 6.601 1.00 34.31 292 ASN A C 1
ATOM 2302 O O . ASN A 1 292 ? -0.841 10.574 5.864 1.00 34.31 292 ASN A O 1
ATOM 2306 N N . HIS A 1 293 ? -1.541 11.106 7.895 1.00 36.06 293 HIS A N 1
ATOM 2307 C CA . HIS A 1 293 ? -1.133 9.809 8.467 1.00 36.06 293 HIS A CA 1
ATOM 2308 C C . HIS A 1 293 ? -1.892 8.609 7.867 1.00 36.06 293 HIS A C 1
ATOM 2310 O O . HIS A 1 293 ? -1.341 7.514 7.769 1.00 36.06 293 HIS A O 1
ATOM 2316 N N . ILE A 1 294 ? -3.149 8.813 7.464 1.00 39.22 294 ILE A N 1
ATOM 2317 C CA . ILE A 1 294 ? -4.025 7.811 6.854 1.00 39.22 294 ILE A CA 1
ATOM 2318 C C . ILE A 1 294 ? -3.868 7.790 5.316 1.00 39.22 294 ILE A C 1
ATOM 2320 O O . ILE A 1 294 ? -3.914 6.708 4.733 1.00 39.22 294 ILE A O 1
ATOM 2324 N N . ALA A 1 295 ? -3.582 8.920 4.656 1.00 36.94 295 ALA A N 1
ATOM 2325 C CA . ALA A 1 295 ? -3.246 9.012 3.224 1.00 36.94 295 ALA A CA 1
ATOM 2326 C C . ALA A 1 295 ? -1.867 8.416 2.921 1.00 36.94 295 ALA A C 1
ATOM 2328 O O . ALA A 1 295 ? -1.661 7.862 1.846 1.00 36.94 295 ALA A O 1
ATOM 2329 N N . TYR A 1 296 ? -0.959 8.412 3.900 1.00 41.22 296 TYR A N 1
ATOM 2330 C CA . TYR A 1 296 ? 0.270 7.625 3.867 1.00 41.22 296 TYR A CA 1
ATOM 2331 C C . TYR A 1 296 ? 0.072 6.184 4.369 1.00 41.22 296 TYR A C 1
ATOM 2333 O O . TYR A 1 296 ? 1.016 5.628 4.905 1.00 41.22 296 TYR A O 1
ATOM 2341 N N . MET A 1 297 ? -1.117 5.564 4.237 1.00 41.66 297 MET A N 1
ATOM 2342 C CA . MET A 1 297 ? -1.327 4.094 4.194 1.00 41.66 297 MET A CA 1
ATOM 2343 C C . MET A 1 297 ? -0.556 3.233 5.222 1.00 41.66 297 MET A C 1
ATOM 2345 O O . MET A 1 297 ? -0.370 2.030 5.052 1.00 41.66 297 MET A O 1
ATOM 2349 N N . HIS A 1 298 ? -0.180 3.809 6.358 1.00 39.44 298 HIS A N 1
ATOM 2350 C CA . HIS A 1 298 ? 0.353 3.098 7.503 1.00 39.44 298 HIS A CA 1
ATOM 2351 C C . HIS A 1 298 ? -0.711 2.305 8.283 1.00 39.44 298 HIS A C 1
ATOM 2353 O O . HIS A 1 298 ? -0.306 1.370 8.971 1.00 39.44 298 HIS A O 1
ATOM 2359 N N . PRO A 1 299 ? -2.041 2.542 8.163 1.00 38.97 299 PRO A N 1
ATOM 2360 C CA . PRO A 1 299 ? -3.031 1.677 8.804 1.00 38.97 299 PRO A CA 1
ATOM 2361 C C . PRO A 1 299 ? -3.513 0.500 7.927 1.00 38.97 299 PRO A C 1
ATOM 2363 O O . PRO A 1 299 ? -4.216 -0.369 8.434 1.00 38.97 299 PRO A O 1
ATOM 2366 N N . VAL A 1 300 ? -3.076 0.392 6.661 1.00 39.28 300 VAL A N 1
ATOM 2367 C CA . VAL A 1 300 ? -3.171 -0.868 5.879 1.00 39.28 300 VAL A CA 1
ATOM 2368 C C . VAL A 1 300 ? -1.995 -1.808 6.197 1.00 39.28 300 VAL A C 1
ATOM 2370 O O . VAL A 1 300 ? -1.937 -2.945 5.733 1.00 39.28 300 VAL A O 1
ATOM 2373 N N . ASN A 1 301 ? -1.070 -1.384 7.063 1.00 47.16 301 ASN A N 1
ATOM 2374 C CA . ASN A 1 301 ? -0.171 -2.311 7.725 1.00 47.16 301 ASN A CA 1
ATOM 2375 C C . ASN A 1 301 ? -0.977 -3.094 8.776 1.00 47.16 301 ASN A C 1
ATOM 2377 O O . ASN A 1 301 ? -1.190 -2.634 9.898 1.00 47.16 301 ASN A O 1
ATOM 2381 N N . PHE A 1 302 ? -1.406 -4.304 8.411 1.00 46.84 302 PHE A N 1
ATOM 2382 C CA . PHE A 1 302 ? -2.049 -5.255 9.327 1.00 46.84 302 PHE A CA 1
ATOM 2383 C C . PHE A 1 302 ? -1.160 -5.631 10.514 1.00 46.84 302 PHE A C 1
ATOM 2385 O O . PHE A 1 302 ? -1.680 -6.184 11.480 1.00 46.84 302 PHE A O 1
ATOM 2392 N N . GLY A 1 303 ? 0.123 -5.236 10.475 1.00 43.44 303 GLY A N 1
ATOM 2393 C CA . GLY A 1 303 ? 1.037 -5.284 11.600 1.00 43.44 303 GLY A CA 1
ATOM 2394 C C . GLY A 1 303 ? 1.587 -3.973 12.155 1.00 43.44 303 GLY A C 1
ATOM 2395 O O . GLY A 1 303 ? 2.511 -4.015 12.966 1.00 43.44 303 GLY A O 1
ATOM 2396 N N . ALA A 1 304 ? 1.030 -2.814 11.784 1.00 55.06 304 ALA A N 1
ATOM 2397 C CA . ALA A 1 304 ? 1.343 -1.562 12.471 1.00 55.06 304 ALA A CA 1
ATOM 2398 C C . ALA A 1 304 ? 0.519 -1.438 13.744 1.00 55.06 304 ALA A C 1
ATOM 2400 O O . ALA A 1 304 ? -0.687 -1.694 13.776 1.00 55.06 304 ALA A O 1
ATOM 2401 N N . TRP A 1 305 ? 1.186 -0.948 14.775 1.00 68.19 305 TRP A N 1
ATOM 2402 C CA . TRP A 1 305 ? 0.554 -0.587 16.023 1.00 68.19 305 TRP A CA 1
ATOM 2403 C C . TRP A 1 305 ? -0.203 0.719 15.841 1.00 68.19 305 TRP A C 1
ATOM 2405 O O . TRP A 1 305 ? 0.321 1.676 15.268 1.00 68.19 305 TRP A O 1
ATOM 2415 N N . PHE A 1 306 ? -1.426 0.786 16.363 1.00 75.62 306 PHE A N 1
ATOM 2416 C CA . PHE A 1 306 ? -2.104 2.072 16.461 1.00 75.62 306 PHE A CA 1
ATOM 2417 C C . PHE A 1 306 ? -1.317 2.977 17.403 1.00 75.62 306 PHE A C 1
ATOM 2419 O O . PHE A 1 306 ? -0.848 2.544 18.457 1.00 75.62 306 PHE A O 1
ATOM 2426 N N . ASN A 1 307 ? -1.171 4.235 17.006 1.00 73.75 307 ASN A N 1
ATOM 2427 C CA . ASN A 1 307 ? -0.583 5.264 17.845 1.00 73.75 307 ASN A CA 1
ATOM 2428 C C . ASN A 1 307 ? -1.681 6.045 18.586 1.00 73.75 307 ASN A C 1
ATOM 2430 O O . ASN A 1 307 ? -2.876 5.902 18.312 1.00 73.75 307 ASN A O 1
ATOM 2434 N N . ASP A 1 308 ? -1.261 6.902 19.517 1.00 78.50 308 ASP A N 1
ATOM 2435 C CA . ASP A 1 308 ? -2.160 7.748 20.303 1.00 78.50 308 ASP A CA 1
ATOM 2436 C C . ASP A 1 308 ? -3.110 8.589 19.436 1.00 78.50 308 ASP A C 1
ATOM 2438 O O . ASP A 1 308 ? -4.250 8.811 19.838 1.00 78.50 308 ASP A O 1
ATOM 2442 N N . ALA A 1 309 ? -2.666 9.060 18.264 1.00 71.12 309 ALA A N 1
ATOM 2443 C CA . ALA A 1 309 ? -3.483 9.899 17.390 1.00 71.12 309 ALA A CA 1
ATOM 2444 C C . ALA A 1 309 ? -4.680 9.119 16.833 1.00 71.12 309 ALA A C 1
ATOM 2446 O O . ALA A 1 309 ? -5.813 9.571 16.971 1.00 71.12 309 ALA A O 1
ATOM 2447 N N . ILE A 1 310 ? -4.440 7.916 16.300 1.00 72.56 310 ILE A N 1
ATOM 2448 C CA . ILE A 1 310 ? -5.492 7.037 15.768 1.00 72.56 310 ILE A CA 1
ATOM 2449 C C . ILE A 1 310 ? -6.536 6.735 16.845 1.00 72.56 310 ILE A C 1
ATOM 2451 O O . ILE A 1 310 ? -7.735 6.880 16.605 1.00 72.56 310 ILE A O 1
ATOM 2455 N N . ILE A 1 311 ? -6.091 6.359 18.048 1.00 82.19 311 ILE A N 1
ATOM 2456 C CA . ILE A 1 311 ? -7.010 5.998 19.130 1.00 82.19 311 ILE A CA 1
ATOM 2457 C C . ILE A 1 311 ? -7.796 7.215 19.629 1.00 82.19 311 ILE A C 1
ATOM 2459 O O . ILE A 1 311 ? -9.005 7.114 19.826 1.00 82.19 311 ILE A O 1
ATOM 2463 N N . ARG A 1 312 ? -7.159 8.384 19.787 1.00 82.38 312 ARG A N 1
ATOM 2464 C CA . ARG A 1 312 ? -7.863 9.618 20.182 1.00 82.38 312 ARG A CA 1
ATOM 2465 C C . ARG A 1 312 ? -8.932 10.004 19.167 1.00 82.38 312 ARG A C 1
ATOM 2467 O O . ARG A 1 312 ? -10.052 10.303 19.572 1.00 82.38 312 ARG A O 1
ATOM 2474 N N . THR A 1 313 ? -8.605 9.971 17.874 1.00 74.44 313 THR A N 1
ATOM 2475 C CA . THR A 1 313 ? -9.568 10.273 16.808 1.00 74.44 313 THR A CA 1
ATOM 2476 C C . THR A 1 313 ? -10.725 9.283 16.821 1.00 74.44 313 THR A C 1
ATOM 2478 O O . THR A 1 313 ? -11.877 9.705 16.734 1.00 74.44 313 THR A O 1
ATOM 2481 N N . PHE A 1 314 ? -10.438 7.988 16.995 1.00 81.62 314 PHE A N 1
ATOM 2482 C CA . PHE A 1 314 ? -11.475 6.968 17.109 1.00 81.62 314 PHE A CA 1
ATOM 2483 C C . PHE A 1 314 ? -12.420 7.247 18.278 1.00 81.62 314 PHE A C 1
ATOM 2485 O O . PHE A 1 314 ? -13.626 7.341 18.073 1.00 81.62 314 PHE A O 1
ATOM 2492 N N . CYS A 1 315 ? -11.882 7.407 19.491 1.00 87.31 315 CYS A N 1
ATOM 2493 C CA . CYS A 1 315 ? -12.692 7.602 20.689 1.00 87.31 315 CYS A CA 1
ATOM 2494 C C . CYS A 1 315 ? -13.524 8.884 20.607 1.00 87.31 315 CYS A C 1
ATOM 2496 O O . CYS A 1 315 ? -14.714 8.847 20.900 1.00 87.31 315 CYS A O 1
ATOM 2498 N N . SER A 1 316 ? -12.927 9.992 20.152 1.00 82.12 316 SER A N 1
ATOM 2499 C CA . SER A 1 316 ? -13.635 11.263 19.976 1.00 82.12 316 SER A CA 1
ATOM 2500 C C . SER A 1 316 ? -14.827 11.116 19.027 1.00 82.12 316 SER A C 1
ATOM 2502 O O . SER A 1 316 ? -15.945 11.481 19.394 1.00 82.12 316 SER A O 1
ATOM 2504 N N . ARG A 1 317 ? -14.621 10.491 17.859 1.00 79.88 317 ARG A N 1
ATOM 2505 C CA . ARG A 1 317 ? -15.700 10.224 16.896 1.00 79.88 317 ARG A CA 1
ATOM 2506 C C . ARG A 1 317 ? -16.750 9.264 17.430 1.00 79.88 317 ARG A C 1
ATOM 2508 O O . ARG A 1 317 ? -17.942 9.477 17.233 1.00 79.88 317 ARG A O 1
ATOM 2515 N N . LEU A 1 318 ? -16.327 8.198 18.104 1.00 84.38 318 LEU A N 1
ATOM 2516 C CA . LEU A 1 318 ? -17.253 7.245 18.703 1.00 84.38 318 LEU A CA 1
ATOM 2517 C C . LEU A 1 318 ? -18.202 7.989 19.653 1.00 84.38 318 LEU A C 1
ATOM 2519 O O . LEU A 1 318 ? -19.418 7.923 19.497 1.00 84.38 318 LEU A O 1
ATOM 2523 N N . THR A 1 319 ? -17.652 8.808 20.546 1.00 88.00 319 THR A N 1
ATOM 2524 C CA . THR A 1 319 ? -18.455 9.556 21.519 1.00 88.00 319 THR A CA 1
ATOM 2525 C C . THR A 1 319 ? -19.305 10.671 20.910 1.00 88.00 319 THR A C 1
ATOM 2527 O O . THR A 1 319 ? -20.341 11.009 21.472 1.00 88.00 319 THR A O 1
ATOM 2530 N N . SER A 1 320 ? -18.947 11.207 19.735 1.00 84.50 320 SER A N 1
ATOM 2531 C CA . SER A 1 320 ? -19.802 12.182 19.044 1.00 84.50 320 SER A CA 1
ATOM 2532 C C . SER A 1 320 ? -21.044 11.555 18.402 1.00 84.50 320 SER A C 1
ATOM 2534 O O . SER A 1 320 ? -22.042 12.246 18.221 1.00 84.50 320 SER A O 1
ATOM 2536 N N . TYR A 1 321 ? -21.008 10.263 18.048 1.00 82.50 321 TYR A N 1
ATOM 2537 C CA . TYR A 1 321 ? -22.140 9.581 17.399 1.00 82.50 321 TYR A CA 1
ATOM 2538 C C . TYR A 1 321 ? -23.069 8.832 18.354 1.00 82.50 321 TYR A C 1
ATOM 2540 O O . TYR A 1 321 ? -24.243 8.619 18.022 1.00 82.50 321 TYR A O 1
ATOM 2548 N N . TYR A 1 322 ? -22.551 8.396 19.501 1.00 86.19 322 TYR A N 1
ATOM 2549 C CA . TYR A 1 322 ? -23.299 7.619 20.484 1.00 86.19 322 TYR A CA 1
ATOM 2550 C C . TYR A 1 322 ? -23.493 8.450 21.753 1.00 86.19 322 TYR A C 1
ATOM 2552 O O . TYR A 1 322 ? -22.619 8.512 22.619 1.00 86.19 322 TYR A O 1
ATOM 2560 N N . ALA A 1 323 ? -24.653 9.106 21.846 1.00 86.31 323 ALA A N 1
ATOM 2561 C CA . ALA A 1 323 ? -25.059 9.834 23.045 1.00 86.31 323 ALA A CA 1
ATOM 2562 C C . ALA A 1 323 ? -25.051 8.907 24.274 1.00 86.31 323 ALA A C 1
ATOM 2564 O O . ALA A 1 323 ? -25.333 7.717 24.157 1.00 86.31 323 ALA A O 1
ATOM 2565 N N . GLY A 1 324 ? -24.713 9.449 25.447 1.00 90.94 324 GLY A N 1
ATOM 2566 C CA . GLY A 1 324 ? -24.521 8.639 26.656 1.00 90.94 324 GLY A CA 1
ATOM 2567 C C . GLY A 1 324 ? -23.169 7.918 26.708 1.00 90.94 324 GLY A C 1
ATOM 2568 O O . GLY A 1 324 ? -23.005 6.972 27.476 1.00 90.94 324 GLY A O 1
ATOM 2569 N N . SER A 1 325 ? -22.187 8.359 25.917 1.00 94.00 325 SER A N 1
ATOM 2570 C CA . SER A 1 325 ? -20.798 7.911 26.026 1.00 94.00 325 SER A CA 1
ATOM 2571 C C . SER A 1 325 ? -19.825 9.084 26.125 1.00 94.00 325 SER A C 1
ATOM 2573 O O . SER A 1 325 ? -20.112 10.185 25.657 1.00 94.00 325 SER A O 1
ATOM 2575 N N . SER A 1 326 ? -18.677 8.855 26.761 1.00 95.50 326 SER A N 1
ATOM 2576 C CA . SER A 1 326 ? -17.624 9.853 26.945 1.00 95.50 326 SER A CA 1
ATOM 2577 C C . SER A 1 326 ? -16.234 9.232 26.783 1.00 95.50 326 SER A C 1
ATOM 2579 O O . SER A 1 326 ? -16.042 8.025 26.949 1.00 95.50 326 SER A O 1
ATOM 2581 N N . TYR A 1 327 ? -15.243 10.061 26.464 1.00 95.50 327 TYR A N 1
ATOM 2582 C CA . TYR A 1 327 ? -13.848 9.650 26.367 1.00 95.50 327 TYR A CA 1
ATOM 2583 C C . TYR A 1 327 ? -12.996 10.522 27.280 1.00 95.50 327 TYR A C 1
ATOM 2585 O O . TYR A 1 327 ? -12.875 11.721 27.045 1.00 95.50 327 TYR A O 1
ATOM 2593 N N . ALA A 1 328 ? -12.399 9.902 28.299 1.00 94.12 328 ALA A N 1
ATOM 2594 C CA . ALA A 1 328 ? -11.657 10.601 29.342 1.00 94.12 328 ALA A CA 1
ATOM 2595 C C . ALA A 1 328 ? -10.155 10.757 29.028 1.00 94.12 328 ALA A C 1
ATOM 2597 O O . ALA A 1 328 ? -9.478 11.601 29.601 1.00 94.12 328 ALA A O 1
ATOM 2598 N N . GLY A 1 329 ? -9.604 9.953 28.108 1.00 92.81 329 GLY A N 1
ATOM 2599 C CA . GLY A 1 329 ? -8.231 10.121 27.619 1.00 92.81 329 GLY A CA 1
ATOM 2600 C C . GLY A 1 329 ? -7.363 8.861 27.629 1.00 92.81 329 GLY A C 1
ATOM 2601 O O . GLY A 1 329 ? -7.847 7.736 27.771 1.00 92.81 329 GLY A O 1
ATOM 2602 N N . ILE A 1 330 ? -6.053 9.078 27.443 1.00 93.50 330 ILE A N 1
ATOM 2603 C CA . ILE A 1 330 ? -5.021 8.029 27.447 1.00 93.50 330 ILE A CA 1
ATOM 2604 C C . ILE A 1 330 ? -4.193 8.123 28.728 1.00 93.50 330 ILE A C 1
ATOM 2606 O O . ILE A 1 330 ? -3.525 9.132 28.955 1.00 93.50 330 ILE A O 1
ATOM 2610 N N . VAL A 1 331 ? -4.158 7.038 29.498 1.00 92.94 331 VAL A N 1
ATOM 2611 C CA . VAL A 1 331 ? -3.258 6.836 30.638 1.00 92.94 331 VAL A CA 1
ATOM 2612 C C . VAL A 1 331 ? -1.996 6.118 30.166 1.00 92.94 331 VAL A C 1
ATOM 2614 O O . VAL A 1 331 ? -2.054 5.133 29.427 1.00 92.94 331 VAL A O 1
ATOM 2617 N N . ARG A 1 332 ? -0.829 6.593 30.603 1.00 90.62 332 ARG A N 1
ATOM 2618 C CA . ARG A 1 332 ? 0.451 5.908 30.392 1.00 90.62 332 ARG A CA 1
ATOM 2619 C C . ARG A 1 332 ? 0.734 5.012 31.593 1.00 90.62 332 ARG A C 1
ATOM 2621 O O . ARG A 1 332 ? 0.828 5.500 32.713 1.00 90.62 332 ARG A O 1
ATOM 2628 N N . ALA A 1 333 ? 0.905 3.717 31.355 1.00 87.69 333 ALA A N 1
ATOM 2629 C CA . ALA A 1 333 ? 1.212 2.743 32.396 1.00 87.69 333 ALA A CA 1
ATOM 2630 C C . ALA A 1 333 ? 2.412 1.876 32.007 1.00 87.69 333 ALA A C 1
ATOM 2632 O O . ALA A 1 333 ? 2.824 1.816 30.850 1.00 87.69 333 ALA A O 1
ATOM 2633 N N . LYS A 1 334 ? 2.976 1.181 32.993 1.00 84.81 334 LYS A N 1
ATOM 2634 C CA . LYS A 1 334 ? 4.022 0.172 32.799 1.00 84.81 334 LYS A CA 1
ATOM 2635 C C . LYS A 1 334 ? 3.471 -1.211 33.128 1.00 84.81 334 LYS A C 1
ATOM 2637 O O . LYS A 1 334 ? 2.730 -1.349 34.105 1.00 84.81 334 LYS A O 1
ATOM 2642 N N . SER A 1 335 ? 3.862 -2.229 32.361 1.00 82.56 335 SER A N 1
ATOM 2643 C CA . SER A 1 335 ? 3.549 -3.627 32.691 1.00 82.56 335 SER A CA 1
ATOM 2644 C C . SER A 1 335 ? 4.207 -4.038 34.014 1.00 82.56 335 SER A C 1
ATOM 2646 O O . SER A 1 335 ? 5.143 -3.389 34.486 1.00 82.56 335 SER A O 1
ATOM 2648 N N . THR A 1 336 ? 3.760 -5.134 34.631 1.00 78.00 336 THR A N 1
ATOM 2649 C CA . THR A 1 336 ? 4.401 -5.662 35.860 1.00 78.00 336 THR A CA 1
ATOM 2650 C C . THR A 1 336 ? 5.847 -6.108 35.655 1.00 78.00 336 THR A C 1
ATOM 2652 O O . THR A 1 336 ? 6.625 -6.116 36.604 1.00 78.00 336 THR A O 1
ATOM 2655 N N . SER A 1 337 ? 6.238 -6.412 34.417 1.00 66.62 337 SER A N 1
ATOM 2656 C CA . SER A 1 337 ? 7.618 -6.747 34.056 1.00 66.62 337 SER A CA 1
ATOM 2657 C C . SER A 1 337 ? 8.566 -5.539 34.039 1.00 66.62 337 SER A C 1
ATOM 2659 O O . SER A 1 337 ? 9.782 -5.720 34.015 1.00 66.62 337 SER A O 1
ATOM 2661 N N . GLN A 1 338 ? 8.045 -4.309 34.074 1.00 64.88 338 GLN A N 1
ATOM 2662 C CA . GLN A 1 338 ? 8.830 -3.074 34.060 1.00 64.88 338 GLN A CA 1
ATOM 2663 C C . GLN A 1 338 ? 8.908 -2.477 35.481 1.00 64.88 338 GLN A C 1
ATOM 2665 O O . GLN A 1 338 ? 7.890 -2.139 36.082 1.00 64.88 338 GLN A O 1
ATOM 2670 N N . ARG A 1 339 ? 10.121 -2.331 36.041 1.00 56.56 339 ARG A N 1
ATOM 2671 C CA . ARG A 1 339 ? 10.332 -1.822 37.416 1.00 56.56 339 ARG A CA 1
ATOM 2672 C C . ARG A 1 339 ? 10.036 -0.313 37.554 1.00 56.56 339 ARG A C 1
ATOM 2674 O O . ARG A 1 339 ? 10.355 0.476 36.663 1.00 56.56 339 ARG A O 1
ATOM 2681 N N . GLY A 1 340 ? 9.537 0.084 38.732 1.00 55.06 340 GLY A N 1
ATOM 2682 C CA . GLY A 1 340 ? 9.828 1.393 39.338 1.00 55.06 340 GLY A CA 1
ATOM 2683 C C . GLY A 1 340 ? 8.918 2.589 39.025 1.00 55.06 340 GLY A C 1
ATOM 2684 O O . GLY A 1 340 ? 9.419 3.706 39.036 1.00 55.06 340 GLY A O 1
ATOM 2685 N N . ALA A 1 341 ? 7.619 2.423 38.759 1.00 54.34 341 ALA A N 1
ATOM 2686 C CA . ALA A 1 341 ? 6.701 3.571 38.711 1.00 54.34 341 ALA A CA 1
ATOM 2687 C C . ALA A 1 341 ? 5.393 3.282 39.453 1.00 54.34 341 ALA A C 1
ATOM 2689 O O . ALA A 1 341 ? 4.829 2.199 39.304 1.00 54.34 341 ALA A O 1
ATOM 2690 N N . LYS A 1 342 ? 4.918 4.267 40.224 1.00 58.56 342 LYS A N 1
ATOM 2691 C CA . LYS A 1 342 ? 3.556 4.292 40.761 1.00 58.56 342 LYS A CA 1
ATOM 2692 C C . LYS A 1 342 ? 2.600 4.410 39.570 1.00 58.56 342 LYS A C 1
ATOM 2694 O O . LYS A 1 342 ? 2.801 5.270 38.715 1.00 58.56 342 LYS A O 1
ATOM 2699 N N . ARG A 1 343 ? 1.630 3.503 39.474 1.00 69.75 343 ARG A N 1
ATOM 2700 C CA . ARG A 1 343 ? 0.573 3.559 38.461 1.00 69.75 343 ARG A CA 1
ATOM 2701 C C . ARG A 1 343 ? -0.524 4.436 39.050 1.00 69.75 343 ARG A C 1
ATOM 2703 O O . ARG A 1 343 ? -1.078 4.058 40.073 1.00 69.75 343 ARG A O 1
ATOM 2710 N N . CYS A 1 344 ? -0.721 5.619 38.479 1.00 79.88 344 CYS A N 1
ATOM 2711 C CA . CYS A 1 344 ? -1.771 6.538 38.897 1.00 79.88 344 CYS A CA 1
ATOM 2712 C C . CYS A 1 344 ? -2.513 7.084 37.679 1.00 79.88 344 CYS A C 1
ATOM 2714 O O . CYS A 1 344 ? -1.902 7.365 36.639 1.00 79.88 344 CYS A O 1
ATOM 2716 N N . ILE A 1 345 ? -3.822 7.228 37.803 1.00 86.06 345 ILE A N 1
ATOM 2717 C CA . ILE A 1 345 ? -4.655 7.917 36.829 1.00 86.06 345 ILE A CA 1
ATOM 2718 C C . ILE A 1 345 ? -4.501 9.425 37.063 1.00 86.06 345 ILE A C 1
ATOM 2720 O O . ILE A 1 345 ? -4.611 9.879 38.194 1.00 86.06 345 ILE A O 1
ATOM 2724 N N . PRO A 1 346 ? -4.236 10.228 36.018 1.00 90.12 346 PRO A N 1
ATOM 2725 C CA . PRO A 1 346 ? -4.209 11.680 36.158 1.00 90.12 346 PRO A CA 1
ATOM 2726 C C . PRO A 1 346 ? -5.543 12.239 36.679 1.00 90.12 346 PRO A C 1
ATOM 2728 O O . PRO A 1 346 ? -6.594 11.887 36.141 1.00 90.12 346 PRO A O 1
ATOM 2731 N N . ASP A 1 347 ? -5.494 13.179 37.627 1.00 90.00 347 ASP A N 1
ATOM 2732 C CA . ASP A 1 347 ? -6.670 13.823 38.244 1.00 90.00 347 ASP A CA 1
ATOM 2733 C C . ASP A 1 347 ? -7.675 14.378 37.220 1.00 90.00 347 ASP A C 1
ATOM 2735 O O . ASP A 1 347 ? -8.887 14.363 37.439 1.00 90.00 347 ASP A O 1
ATOM 2739 N N . GLU A 1 348 ? -7.184 14.853 36.070 1.00 92.31 348 GLU A N 1
ATOM 2740 C CA . GLU A 1 348 ? -8.021 15.330 34.965 1.00 92.31 348 GLU A CA 1
ATOM 2741 C C . GLU A 1 348 ? -8.936 14.218 34.425 1.00 92.31 348 GLU A C 1
ATOM 2743 O O . GLU A 1 348 ? -10.131 14.438 34.231 1.00 92.31 348 GLU A O 1
ATOM 2748 N N . ILE A 1 349 ? -8.400 13.007 34.247 1.00 92.62 349 ILE A N 1
ATOM 2749 C CA . ILE A 1 349 ? -9.150 11.841 33.767 1.00 92.62 349 ILE A CA 1
ATOM 2750 C C . ILE A 1 349 ? -10.170 11.411 34.822 1.00 92.62 349 ILE A C 1
ATOM 2752 O O . ILE A 1 349 ? -11.327 11.157 34.487 1.00 92.62 349 ILE A O 1
ATOM 2756 N N . VAL A 1 350 ? -9.773 11.386 36.097 1.00 92.50 350 VAL A N 1
ATOM 2757 C CA . VAL A 1 350 ? -10.680 11.073 37.214 1.00 92.50 350 VAL A CA 1
ATOM 2758 C C . VAL A 1 350 ? -11.847 12.062 37.246 1.00 92.50 350 VAL A C 1
ATOM 2760 O O . VAL A 1 350 ? -13.010 11.663 37.292 1.00 92.50 350 VAL A O 1
ATOM 2763 N N . THR A 1 351 ? -11.551 13.358 37.140 1.00 93.81 351 THR A N 1
ATOM 2764 C CA . THR A 1 351 ? -12.555 14.429 37.125 1.00 93.81 351 THR A CA 1
ATOM 2765 C C . THR A 1 351 ? -13.519 14.282 35.947 1.00 93.81 351 THR A C 1
ATOM 2767 O O . THR A 1 351 ? -14.733 14.375 36.135 1.00 93.81 351 THR A O 1
ATOM 2770 N N . GLN A 1 352 ? -13.003 13.993 34.747 1.00 92.31 352 GLN A N 1
ATOM 2771 C CA . GLN A 1 352 ? -13.830 13.788 33.555 1.00 92.31 352 GLN A CA 1
ATOM 2772 C C . GLN A 1 352 ? -14.776 12.592 33.699 1.00 92.31 352 GLN A C 1
ATOM 2774 O O . GLN A 1 352 ? -15.945 12.709 33.335 1.00 92.31 352 GLN A O 1
ATOM 2779 N N . VAL A 1 353 ? -14.312 11.472 34.268 1.00 93.56 353 VAL A N 1
ATOM 2780 C CA . VAL A 1 353 ? -15.161 10.295 34.521 1.00 93.56 353 VAL A CA 1
ATOM 2781 C C . VAL A 1 353 ? -16.240 10.602 35.558 1.00 93.56 353 VAL A C 1
ATOM 2783 O O . VAL A 1 353 ? -17.401 10.256 35.356 1.00 93.56 353 VAL A O 1
ATOM 2786 N N . LYS A 1 354 ? -15.894 11.291 36.650 1.00 93.62 354 LYS A N 1
ATOM 2787 C CA . LYS A 1 354 ? -16.858 11.646 37.706 1.00 93.62 354 LYS A CA 1
ATOM 2788 C C . LYS A 1 354 ? -17.973 12.550 37.199 1.00 93.62 354 LYS A C 1
ATOM 2790 O O . LYS A 1 354 ? -19.120 12.379 37.600 1.00 93.62 354 LYS A O 1
ATOM 2795 N N . ALA A 1 355 ? -17.658 13.454 36.273 1.00 93.31 355 ALA A N 1
ATOM 2796 C CA . ALA A 1 355 ? -18.652 14.312 35.635 1.00 93.31 355 ALA A CA 1
ATOM 2797 C C . ALA A 1 355 ? -19.727 13.530 34.851 1.00 93.31 355 ALA A C 1
ATOM 2799 O O . ALA A 1 355 ? -20.767 14.093 34.526 1.00 93.31 355 ALA A O 1
ATOM 2800 N N . GLN A 1 356 ? -19.503 12.242 34.562 1.00 93.81 356 GLN A N 1
ATOM 2801 C CA . GLN A 1 356 ? -20.447 11.383 33.845 1.00 93.81 356 GLN A CA 1
ATOM 2802 C C . GLN A 1 356 ? -21.328 10.514 34.751 1.00 93.81 356 GLN A C 1
ATOM 2804 O O . GLN A 1 356 ? -22.173 9.770 34.255 1.00 93.81 356 GLN A O 1
ATOM 2809 N N . VAL A 1 357 ? -21.146 10.578 36.075 1.00 91.50 357 VAL A N 1
ATOM 2810 C CA . VAL A 1 357 ? -21.898 9.731 37.013 1.00 91.50 357 VAL A CA 1
ATOM 2811 C C . VAL A 1 357 ? -23.386 10.073 36.994 1.00 91.50 357 VAL A C 1
ATOM 2813 O O . VAL A 1 357 ? -24.211 9.167 36.939 1.00 91.50 357 VAL A O 1
ATOM 2816 N N . GLU A 1 358 ? -23.728 11.364 36.988 1.00 91.06 358 GLU A N 1
ATOM 2817 C CA . GLU A 1 358 ? -25.123 11.831 36.968 1.00 91.06 358 GLU A CA 1
ATOM 2818 C C . GLU A 1 358 ? -25.830 11.541 35.639 1.00 91.06 358 GLU A C 1
ATOM 2820 O O . GLU A 1 358 ? -27.030 11.284 35.625 1.00 91.06 358 GLU A O 1
ATOM 2825 N N . SER A 1 359 ? -25.095 11.556 34.522 1.00 90.69 359 SER A N 1
ATOM 2826 C CA . SER A 1 359 ? -25.631 11.248 33.190 1.00 90.69 359 SER A CA 1
ATOM 2827 C C . SER A 1 359 ? -25.710 9.747 32.901 1.00 90.69 359 SER A C 1
ATOM 2829 O O . SER A 1 359 ? -26.133 9.361 31.812 1.00 90.69 359 SER A O 1
ATOM 2831 N N . GLU A 1 360 ? -25.274 8.908 33.848 1.00 92.69 360 GLU A N 1
ATOM 2832 C CA . GLU A 1 360 ? -25.172 7.450 33.729 1.00 92.69 360 GLU A CA 1
ATOM 2833 C C . GLU A 1 360 ? -24.373 6.963 32.503 1.00 92.69 360 GLU A C 1
ATOM 2835 O O . GLU A 1 360 ? -24.473 5.799 32.106 1.00 92.69 360 GLU A O 1
ATOM 2840 N N . ALA A 1 361 ? -23.531 7.825 31.928 1.00 92.56 361 ALA A N 1
ATOM 2841 C CA . ALA A 1 361 ? -22.858 7.549 30.668 1.00 92.56 361 ALA A CA 1
ATOM 2842 C C . ALA A 1 361 ? -21.774 6.459 30.780 1.00 92.56 361 ALA A C 1
ATOM 2844 O O . ALA A 1 361 ? -21.245 6.139 31.851 1.00 92.56 361 ALA A O 1
ATOM 2845 N N . VAL A 1 362 ? -21.411 5.891 29.629 1.00 96.06 362 VAL A N 1
ATOM 2846 C CA . VAL A 1 362 ? -20.278 4.970 29.494 1.00 96.06 362 VAL A CA 1
ATOM 2847 C C . VAL A 1 362 ? -19.012 5.770 29.197 1.00 96.06 362 VAL A C 1
ATOM 2849 O O . VAL A 1 362 ? -18.895 6.376 28.135 1.00 96.06 362 VAL A O 1
ATOM 2852 N N . SER A 1 363 ? -18.049 5.760 30.116 1.00 96.25 363 SER A N 1
ATOM 2853 C CA . SER A 1 363 ? -16.797 6.512 29.989 1.00 96.25 363 SER A CA 1
ATOM 2854 C C . SER A 1 363 ? -15.622 5.610 29.625 1.00 96.25 363 SER A C 1
ATOM 2856 O O . SER A 1 363 ? -15.387 4.577 30.257 1.00 96.25 363 SER A O 1
ATOM 2858 N N . PHE A 1 364 ? -14.861 6.016 28.612 1.00 97.44 364 PHE A N 1
ATOM 2859 C CA . PHE A 1 364 ? -13.721 5.269 28.090 1.00 97.44 364 PHE A CA 1
ATOM 2860 C C . PHE A 1 364 ? -12.389 5.868 28.542 1.00 97.44 364 PHE A C 1
ATOM 2862 O O . PHE A 1 364 ? -12.120 7.047 28.307 1.00 97.44 364 PHE A O 1
ATOM 2869 N N . ILE A 1 365 ? -11.517 5.032 29.105 1.00 97.06 365 ILE A N 1
ATOM 2870 C CA . ILE A 1 365 ? -10.109 5.345 29.366 1.00 97.06 365 ILE A CA 1
ATOM 2871 C C . ILE A 1 365 ? -9.259 4.330 28.610 1.00 97.06 365 ILE A C 1
ATOM 2873 O O . ILE A 1 365 ? -9.417 3.120 28.773 1.00 97.06 365 ILE A O 1
ATOM 2877 N N . VAL A 1 366 ? -8.322 4.806 27.799 1.00 96.56 366 VAL A N 1
ATOM 2878 C CA . VAL A 1 366 ? -7.378 3.929 27.101 1.00 96.56 366 VAL A CA 1
ATOM 2879 C C . VAL A 1 366 ? -6.055 3.909 27.857 1.00 96.56 366 VAL A C 1
ATOM 2881 O O . VAL A 1 366 ? -5.587 4.942 28.322 1.00 96.56 366 VAL A O 1
ATOM 2884 N N . VAL A 1 367 ? -5.420 2.745 27.963 1.00 94.94 367 VAL A N 1
ATOM 2885 C CA . VAL A 1 367 ? -4.140 2.574 28.655 1.00 94.94 367 VAL A CA 1
ATOM 2886 C C . VAL A 1 367 ? -3.060 2.161 27.660 1.00 94.94 367 VAL A C 1
ATOM 2888 O O . VAL A 1 367 ? -3.166 1.129 26.999 1.00 94.94 367 VAL A O 1
ATOM 2891 N N . ASN A 1 368 ? -2.006 2.969 27.562 1.00 92.44 368 ASN A N 1
ATOM 2892 C CA . ASN A 1 368 ? -0.819 2.693 26.755 1.00 92.44 368 ASN A CA 1
ATOM 2893 C C . ASN A 1 368 ? 0.310 2.180 27.663 1.00 92.44 368 ASN A C 1
ATOM 2895 O O . ASN A 1 368 ? 0.791 2.902 28.544 1.00 92.44 368 ASN A O 1
ATOM 2899 N N . PHE A 1 369 ? 0.756 0.945 27.425 1.00 89.62 369 PHE A N 1
ATOM 2900 C CA . PHE A 1 369 ? 1.794 0.278 28.209 1.00 89.62 369 PHE A CA 1
ATOM 2901 C C . PHE A 1 369 ? 3.199 0.549 27.671 1.00 89.62 369 PHE A C 1
ATOM 2903 O O . PHE A 1 369 ? 3.819 -0.337 27.084 1.00 89.62 369 PHE A O 1
ATOM 2910 N N . SER A 1 370 ? 3.720 1.764 27.841 1.00 81.75 370 SER A N 1
ATOM 2911 C CA . SER A 1 370 ? 5.061 2.155 27.359 1.00 81.75 370 SER A CA 1
ATOM 2912 C C . SER A 1 370 ? 5.284 1.880 25.861 1.00 81.75 370 SER A C 1
ATOM 2914 O O . SER A 1 370 ? 6.371 1.475 25.461 1.00 81.75 370 SER A O 1
ATOM 2916 N N . ASN A 1 371 ? 4.249 2.052 25.036 1.00 70.31 371 ASN A N 1
ATOM 2917 C CA . ASN A 1 371 ? 4.222 1.690 23.617 1.00 70.31 371 ASN A CA 1
ATOM 2918 C C . ASN A 1 371 ? 4.524 0.196 23.358 1.00 70.31 371 ASN A C 1
ATOM 2920 O O . ASN A 1 371 ? 5.033 -0.144 22.296 1.00 70.31 371 ASN A O 1
ATOM 2924 N N . THR A 1 372 ? 4.224 -0.691 24.321 1.00 80.12 372 THR A N 1
ATOM 2925 C CA . THR A 1 372 ? 4.390 -2.160 24.210 1.00 80.12 372 THR A CA 1
ATOM 2926 C C . THR A 1 372 ? 3.081 -2.960 24.288 1.00 80.12 372 THR A C 1
ATOM 2928 O O . THR A 1 372 ? 3.088 -4.163 24.053 1.00 80.12 372 THR A O 1
ATOM 2931 N N . ASN A 1 373 ? 1.957 -2.322 24.617 1.00 89.31 373 ASN A N 1
ATOM 2932 C CA . ASN A 1 373 ? 0.614 -2.885 24.466 1.00 89.31 373 ASN A CA 1
ATOM 2933 C C . ASN A 1 373 ? -0.435 -1.770 24.622 1.00 89.31 373 ASN A C 1
ATOM 2935 O O . ASN A 1 373 ? -0.135 -0.713 25.189 1.00 89.31 373 ASN A O 1
ATOM 2939 N N . TRP A 1 374 ? -1.663 -2.042 24.189 1.00 92.62 374 TRP A N 1
ATOM 2940 C CA . TRP A 1 374 ? -2.845 -1.229 24.463 1.00 92.62 374 TRP A CA 1
ATOM 2941 C C . TRP A 1 374 ? -3.853 -2.034 25.284 1.00 92.62 374 TRP A C 1
ATOM 2943 O O . TRP A 1 374 ? -4.118 -3.186 24.965 1.00 92.62 374 TRP A O 1
ATOM 2953 N N . GLY A 1 375 ? -4.432 -1.410 26.307 1.00 95.44 375 GLY A N 1
ATOM 2954 C CA . GLY A 1 375 ? -5.599 -1.909 27.038 1.00 95.44 375 GLY A CA 1
ATOM 2955 C C . GLY A 1 375 ? -6.623 -0.795 27.240 1.00 95.44 375 GLY A C 1
ATOM 2956 O O . GLY A 1 375 ? -6.387 0.351 26.848 1.00 95.44 375 GLY A O 1
ATOM 2957 N N . CYS A 1 376 ? -7.758 -1.094 27.862 1.00 97.06 376 CYS A N 1
ATOM 2958 C CA . CYS A 1 376 ? -8.717 -0.057 28.240 1.00 97.06 376 CYS A CA 1
ATOM 2959 C C . CYS A 1 376 ? -9.459 -0.356 29.540 1.00 97.06 376 CYS A C 1
ATOM 2961 O O . CYS A 1 376 ? -9.599 -1.507 29.957 1.00 97.06 376 CY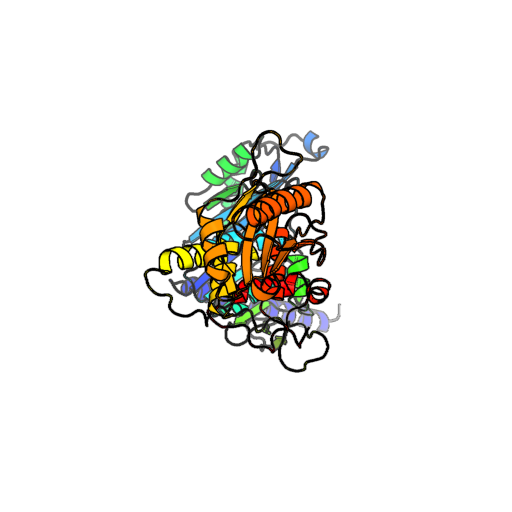S A O 1
ATOM 2963 N N . ILE A 1 377 ? -9.958 0.721 30.140 1.00 97.50 377 ILE A N 1
ATOM 2964 C CA . ILE A 1 377 ? -10.876 0.730 31.272 1.00 97.50 377 ILE A CA 1
ATOM 2965 C C . ILE A 1 377 ? -12.183 1.369 30.788 1.00 97.50 377 ILE A C 1
ATOM 2967 O O . ILE A 1 377 ? -12.182 2.436 30.172 1.00 97.50 377 ILE A O 1
ATOM 2971 N N . ILE A 1 378 ? -13.299 0.692 31.035 1.00 97.44 378 ILE A N 1
ATOM 2972 C CA . ILE A 1 378 ? -14.645 1.097 30.627 1.00 97.44 378 ILE A CA 1
ATOM 2973 C C . ILE A 1 378 ? -15.470 1.283 31.894 1.00 97.44 378 ILE A C 1
ATOM 2975 O O . ILE A 1 378 ? -15.811 0.311 32.566 1.00 97.44 378 ILE A O 1
ATOM 2979 N N . VAL A 1 379 ? -15.821 2.521 32.216 1.00 97.06 379 VAL A N 1
ATOM 2980 C CA . VAL A 1 379 ? -16.653 2.840 33.378 1.00 97.06 379 VAL A CA 1
ATOM 2981 C C . VAL A 1 379 ? -18.097 2.968 32.918 1.00 97.06 379 VAL A C 1
ATOM 2983 O O . VAL A 1 379 ? -18.427 3.868 32.153 1.00 97.06 379 VAL A O 1
ATOM 2986 N N . LYS A 1 380 ? -18.968 2.066 33.369 1.00 96.00 380 LYS A N 1
ATOM 2987 C CA . LYS A 1 380 ? -20.414 2.144 33.125 1.00 96.00 380 LYS A CA 1
ATOM 2988 C C . LYS A 1 380 ? -21.084 2.709 34.367 1.00 96.00 380 LYS A C 1
ATOM 2990 O O . LYS A 1 380 ? -21.257 1.980 35.348 1.00 96.00 380 LYS A O 1
ATOM 2995 N N . CYS A 1 381 ? -21.430 3.994 34.327 1.00 92.50 381 CYS A N 1
ATOM 2996 C CA . CYS A 1 381 ? -21.978 4.696 35.483 1.00 92.50 381 CYS A CA 1
ATOM 2997 C C . CYS A 1 381 ? -23.351 4.147 35.897 1.00 92.50 381 CYS A C 1
ATOM 2999 O O . CYS A 1 381 ? -23.530 3.822 37.071 1.00 92.50 381 CYS A O 1
ATOM 3001 N N . GLY A 1 382 ? -24.263 3.906 34.946 1.00 91.62 382 GLY A N 1
ATOM 3002 C CA . GLY A 1 382 ? -25.595 3.359 35.250 1.00 91.62 382 GLY A CA 1
ATOM 3003 C C . GLY A 1 382 ? -25.575 1.985 35.939 1.00 91.62 382 GLY A C 1
ATOM 3004 O O . GLY A 1 382 ? -26.328 1.741 36.879 1.00 91.62 382 GLY A O 1
ATOM 3005 N N . SER A 1 383 ? -24.662 1.085 35.548 1.00 94.19 383 SER A N 1
ATOM 3006 C CA . SER A 1 383 ? -24.541 -0.250 36.164 1.00 94.19 383 SER A CA 1
ATOM 3007 C C . SER A 1 383 ? -23.533 -0.329 37.313 1.00 94.19 383 SER A C 1
ATOM 3009 O O . SER A 1 383 ? -23.352 -1.409 37.877 1.00 94.19 383 SER A O 1
ATOM 3011 N N . LYS A 1 384 ? -22.852 0.775 37.647 1.00 95.38 384 LYS A N 1
ATOM 3012 C CA . LYS A 1 384 ? -21.768 0.837 38.641 1.00 95.38 384 LYS A CA 1
ATOM 3013 C C . LYS A 1 384 ? -20.696 -0.241 38.436 1.00 95.38 384 LYS A C 1
ATOM 3015 O O . LYS A 1 384 ? -20.322 -0.968 39.358 1.00 95.38 384 LYS A O 1
ATOM 3020 N N . THR A 1 385 ? -20.208 -0.381 37.204 1.00 96.44 385 THR A N 1
ATOM 3021 C CA . THR A 1 385 ? -19.164 -1.366 36.863 1.00 96.44 385 THR A CA 1
ATOM 3022 C C . THR A 1 385 ? -17.968 -0.724 36.182 1.00 96.44 385 THR A C 1
ATOM 3024 O O . THR A 1 385 ? -18.144 0.114 35.299 1.00 96.44 385 THR A O 1
ATOM 3027 N N . ILE A 1 386 ? -16.769 -1.188 36.530 1.00 97.38 386 ILE A N 1
ATOM 3028 C CA . ILE A 1 386 ? -15.508 -0.824 35.878 1.00 97.38 386 ILE A CA 1
ATOM 3029 C C . ILE A 1 386 ? -14.991 -2.057 35.134 1.00 97.38 386 ILE A C 1
ATOM 3031 O O . ILE A 1 386 ? -14.504 -3.010 35.736 1.00 97.38 386 ILE A O 1
ATOM 3035 N N . GLY A 1 387 ? -15.154 -2.073 33.816 1.00 96.56 387 GLY A N 1
ATOM 3036 C CA . GLY A 1 387 ? -14.648 -3.127 32.948 1.00 96.56 387 GLY A CA 1
ATOM 3037 C C . GLY A 1 387 ? -13.177 -2.906 32.614 1.00 96.56 387 GLY A C 1
ATOM 3038 O O . GLY A 1 387 ? -12.827 -1.829 32.144 1.00 96.56 387 GLY A O 1
ATOM 3039 N N . ILE A 1 388 ? -12.330 -3.918 32.788 1.00 97.12 388 ILE A N 1
ATOM 3040 C CA . ILE A 1 388 ? -10.935 -3.898 32.326 1.00 97.12 388 ILE A CA 1
ATOM 3041 C C . ILE A 1 388 ? -10.762 -4.836 31.142 1.00 97.12 388 ILE A C 1
ATOM 3043 O O . ILE A 1 388 ? -11.284 -5.949 31.147 1.00 97.12 388 ILE A O 1
ATOM 3047 N N . TYR A 1 389 ? -10.031 -4.397 30.126 1.00 96.44 389 TYR A N 1
ATOM 3048 C CA . TYR A 1 389 ? -9.800 -5.182 28.922 1.00 96.44 389 TYR A CA 1
ATOM 3049 C C . TYR A 1 389 ? -8.336 -5.101 28.490 1.00 96.44 389 TYR A C 1
ATOM 3051 O O . TYR A 1 389 ? -7.805 -4.017 28.237 1.00 96.44 389 TYR A O 1
ATOM 3059 N N . ASP A 1 390 ? -7.707 -6.270 28.389 1.00 93.94 390 ASP A N 1
ATOM 3060 C CA . ASP A 1 390 ? -6.405 -6.478 27.758 1.00 93.94 390 ASP A CA 1
ATOM 3061 C C . ASP A 1 390 ? -6.590 -7.458 26.590 1.00 93.94 390 ASP A C 1
ATOM 3063 O O . ASP A 1 390 ? -6.878 -8.632 26.842 1.00 93.94 390 ASP A O 1
ATOM 3067 N N . PRO A 1 391 ? -6.396 -7.023 25.332 1.00 90.25 391 PRO A N 1
ATOM 3068 C CA . PRO A 1 391 ? -6.487 -7.890 24.162 1.00 90.25 391 PRO A CA 1
ATOM 3069 C C . PRO A 1 391 ? -5.607 -9.138 24.239 1.00 90.25 391 PRO A C 1
ATOM 3071 O O . PRO A 1 391 ? -5.983 -10.173 23.701 1.00 90.25 391 PRO A O 1
ATOM 3074 N N . LEU A 1 392 ? -4.442 -9.071 24.892 1.00 88.75 392 LEU A N 1
ATOM 3075 C CA . LEU A 1 392 ? -3.526 -10.212 24.991 1.00 88.75 392 LEU A CA 1
ATOM 3076 C C . LEU A 1 392 ? -3.892 -11.184 26.120 1.00 88.75 392 LEU A C 1
ATOM 3078 O O . LEU A 1 392 ? -3.321 -12.274 26.179 1.00 88.75 392 LEU A O 1
ATOM 3082 N N . GLY A 1 393 ? -4.792 -10.793 27.028 1.00 87.75 393 GLY A N 1
ATOM 3083 C CA . GLY A 1 393 ? -5.176 -11.586 28.195 1.00 87.75 393 GLY A CA 1
ATOM 3084 C C . GLY A 1 393 ? -3.997 -11.967 29.098 1.00 87.75 393 GLY A C 1
ATOM 3085 O O . GLY A 1 393 ? -4.008 -13.039 29.702 1.00 87.75 393 GLY A O 1
ATOM 3086 N N . LYS A 1 394 ? -2.944 -11.141 29.165 1.00 88.12 394 LYS A N 1
ATOM 3087 C CA . LYS A 1 394 ? -1.742 -11.433 29.955 1.00 88.12 394 LYS A CA 1
ATOM 3088 C C . LYS A 1 394 ? -1.817 -10.738 31.307 1.00 88.12 394 LYS A C 1
ATOM 3090 O O . LYS A 1 394 ? -2.016 -9.528 31.405 1.00 88.12 394 LYS A O 1
ATOM 3095 N N . THR A 1 395 ? -1.509 -11.489 32.361 1.00 87.25 395 THR A N 1
ATOM 3096 C CA . THR A 1 395 ? -1.468 -10.985 33.745 1.00 87.25 395 THR A CA 1
ATOM 3097 C C . THR A 1 395 ? -0.576 -9.751 33.905 1.00 87.25 395 THR A C 1
ATOM 3099 O O . THR A 1 395 ? -0.880 -8.859 34.691 1.00 87.25 395 THR A O 1
ATOM 3102 N N . CYS A 1 396 ? 0.492 -9.635 33.107 1.00 88.00 396 CYS A N 1
ATOM 3103 C CA . CYS A 1 396 ? 1.397 -8.489 33.155 1.00 88.00 396 CYS A CA 1
ATOM 3104 C C . CYS A 1 396 ? 0.783 -7.147 32.720 1.00 88.00 396 CYS A C 1
ATOM 3106 O O . CYS A 1 396 ? 1.356 -6.106 33.060 1.00 88.00 396 CYS A O 1
ATOM 3108 N N . TYR A 1 397 ? -0.356 -7.165 32.020 1.00 90.44 397 TYR A N 1
ATOM 3109 C CA . TYR A 1 397 ? -1.147 -5.984 31.661 1.00 90.44 397 TYR A CA 1
ATOM 3110 C C . TYR A 1 397 ? -2.465 -5.909 32.441 1.00 90.44 397 TYR A C 1
ATOM 3112 O O . TYR A 1 397 ? -2.876 -4.809 32.799 1.00 90.44 397 TYR A O 1
ATOM 3120 N N . GLN A 1 398 ? -3.079 -7.050 32.778 1.00 90.44 398 GLN A N 1
ATOM 3121 C CA . GLN A 1 398 ? -4.303 -7.087 33.588 1.00 90.44 398 GLN A CA 1
ATOM 3122 C C . GLN A 1 398 ? -4.103 -6.502 34.991 1.00 90.44 398 GLN A C 1
ATOM 3124 O O . GLN A 1 398 ? -4.866 -5.627 35.384 1.00 90.44 398 GLN A O 1
ATOM 3129 N N . THR A 1 399 ? -3.045 -6.889 35.713 1.00 90.19 399 THR A N 1
ATOM 3130 C CA . THR A 1 399 ? -2.783 -6.365 37.067 1.00 90.19 399 THR A CA 1
ATOM 3131 C C . THR A 1 399 ? -2.656 -4.830 37.099 1.00 90.19 399 THR A C 1
ATOM 3133 O O . THR A 1 399 ? -3.305 -4.197 37.925 1.00 90.19 399 THR A O 1
ATOM 3136 N N . PRO A 1 400 ? -1.910 -4.175 36.183 1.00 91.06 400 PRO A N 1
ATOM 3137 C CA . PRO A 1 400 ? -1.935 -2.721 36.057 1.00 91.06 400 PRO A CA 1
ATOM 3138 C C . PRO A 1 400 ? -3.329 -2.117 35.836 1.00 91.06 400 PRO A C 1
ATOM 3140 O O . PRO A 1 400 ? -3.611 -1.055 36.381 1.00 91.06 400 PRO A O 1
ATOM 3143 N N . LEU A 1 401 ? -4.187 -2.750 35.026 1.00 94.06 401 LEU A N 1
ATOM 3144 C CA . LEU A 1 401 ? -5.551 -2.260 34.791 1.00 94.06 401 LEU A CA 1
ATOM 3145 C C . LEU A 1 401 ? -6.414 -2.388 36.051 1.00 94.06 401 LEU A C 1
ATOM 3147 O O . LEU A 1 401 ? -7.207 -1.490 36.330 1.00 94.06 401 LEU A O 1
ATOM 3151 N N . GLU A 1 402 ? -6.251 -3.471 36.813 1.00 92.38 402 GLU A N 1
ATOM 3152 C CA . GLU A 1 402 ? -6.916 -3.674 38.107 1.00 92.38 402 GLU A CA 1
ATOM 3153 C C . GLU A 1 402 ? -6.499 -2.607 39.121 1.00 92.38 402 GLU A C 1
ATOM 3155 O O . GLU A 1 402 ? -7.361 -1.999 39.749 1.00 92.38 402 GLU A O 1
ATOM 3160 N N . GLU A 1 403 ? -5.198 -2.323 39.235 1.00 91.19 403 GLU A N 1
ATOM 3161 C CA . GLU A 1 403 ? -4.673 -1.286 40.134 1.00 91.19 403 GLU A CA 1
ATOM 3162 C C . GLU A 1 403 ? -5.224 0.108 39.796 1.00 91.19 403 GLU A C 1
ATOM 3164 O O . GLU A 1 403 ? -5.705 0.809 40.683 1.00 91.19 403 GLU A O 1
ATOM 3169 N N . LEU A 1 404 ? -5.219 0.487 38.512 1.00 92.81 404 LEU A N 1
ATOM 3170 C CA . LEU A 1 404 ? -5.795 1.757 38.047 1.00 92.81 404 LEU A CA 1
ATOM 3171 C C . LEU A 1 404 ? -7.318 1.813 38.289 1.00 92.81 404 LEU A C 1
ATOM 3173 O O . LEU A 1 404 ? -7.868 2.848 38.654 1.00 92.81 404 LEU A O 1
ATOM 3177 N N . SER A 1 405 ? -8.024 0.693 38.124 1.00 92.12 405 SER A N 1
ATOM 3178 C CA . SER A 1 405 ? -9.472 0.615 38.380 1.00 92.12 405 SER A CA 1
ATOM 3179 C C . SER A 1 405 ? -9.814 0.722 39.866 1.00 92.12 405 SER A C 1
ATOM 3181 O O . SER A 1 405 ? -10.853 1.276 40.235 1.00 92.12 405 SER A O 1
ATOM 3183 N N . TRP A 1 406 ? -8.941 0.199 40.728 1.00 88.44 406 TRP A N 1
ATOM 3184 C CA . TRP A 1 406 ? -9.064 0.346 42.172 1.00 88.44 406 TRP A CA 1
ATOM 3185 C C . TRP A 1 406 ? -8.892 1.806 42.604 1.00 88.44 406 TRP A C 1
ATOM 3187 O O . TRP A 1 406 ? -9.678 2.292 43.411 1.00 88.44 406 TRP A O 1
ATOM 3197 N N . GLU A 1 407 ? -7.944 2.532 42.010 1.00 89.56 407 GLU A N 1
ATOM 3198 C CA . GLU A 1 407 ? -7.765 3.972 42.242 1.00 89.56 407 GLU A CA 1
ATOM 3199 C C . GLU A 1 407 ? -9.035 4.767 41.905 1.00 89.56 407 GLU A C 1
ATOM 3201 O O . GLU A 1 407 ? -9.527 5.499 42.759 1.00 89.56 407 GLU A O 1
ATOM 3206 N N . LEU A 1 408 ? -9.659 4.533 40.741 1.00 90.38 408 LEU A N 1
ATOM 3207 C CA . LEU A 1 408 ? -10.956 5.155 40.410 1.00 90.38 408 LEU A CA 1
ATOM 3208 C C . LEU A 1 408 ? -12.030 4.869 41.463 1.00 90.38 408 LEU A C 1
ATOM 3210 O O . LEU A 1 408 ? -12.834 5.741 41.789 1.00 90.38 408 LEU A O 1
ATOM 3214 N N . SER A 1 409 ? -12.044 3.641 41.985 1.00 88.69 409 SER A N 1
ATOM 3215 C CA . SER A 1 409 ? -13.007 3.211 43.002 1.00 88.69 409 SER A CA 1
ATOM 3216 C C . SER A 1 409 ? -12.792 3.941 44.330 1.00 88.69 409 SER A C 1
ATOM 3218 O O . SER A 1 409 ? -13.759 4.238 45.026 1.00 88.69 409 SER A O 1
ATOM 3220 N N . CYS A 1 410 ? -11.539 4.253 44.673 1.00 86.19 410 CYS A N 1
ATOM 3221 C CA . CYS A 1 410 ? -11.187 5.054 45.844 1.00 86.19 410 CYS A CA 1
ATOM 3222 C C . CYS A 1 410 ? -11.420 6.560 45.645 1.00 86.19 410 CYS A C 1
ATOM 3224 O O . CYS A 1 410 ? -11.526 7.283 46.632 1.00 86.19 410 CYS A O 1
ATOM 3226 N N . GLU A 1 411 ? -11.495 7.041 44.403 1.00 85.81 411 GLU A N 1
ATOM 3227 C CA . GLU A 1 411 ? -11.562 8.470 44.078 1.00 85.81 411 GLU A CA 1
ATOM 3228 C C . GLU A 1 411 ? -12.956 8.944 43.630 1.00 85.81 411 GLU A C 1
ATOM 3230 O O . GLU A 1 411 ? -13.101 9.837 42.791 1.00 85.81 411 GLU A O 1
ATOM 3235 N N . GLY A 1 412 ? -14.019 8.426 44.249 1.00 78.94 412 GLY A N 1
ATOM 3236 C CA . GLY A 1 412 ? -15.396 8.889 44.031 1.00 78.94 412 GLY A CA 1
ATOM 3237 C C . GLY A 1 412 ? -16.256 8.002 43.133 1.00 78.94 412 GLY A C 1
ATOM 3238 O O . GLY A 1 412 ? -17.321 8.441 42.700 1.00 78.94 412 GLY A O 1
ATOM 3239 N N . LEU A 1 413 ? -15.807 6.778 42.843 1.00 89.50 413 LEU A N 1
ATOM 3240 C CA . LEU A 1 413 ? -16.644 5.701 42.307 1.00 89.50 413 LEU A CA 1
ATOM 3241 C C . LEU A 1 413 ? -16.844 4.595 43.359 1.00 89.50 413 LEU A C 1
ATOM 3243 O O . LEU A 1 413 ? -16.763 3.403 43.046 1.00 89.50 413 LEU A O 1
ATOM 3247 N N . GLU A 1 414 ? -17.088 4.965 44.623 1.00 88.88 414 GLU A N 1
ATOM 3248 C CA . GLU A 1 414 ? -17.210 3.986 45.703 1.00 88.88 414 GLU A CA 1
ATOM 3249 C C . GLU A 1 414 ? -18.346 2.985 45.429 1.00 88.88 414 GLU A C 1
ATOM 3251 O O . GLU A 1 414 ? -19.466 3.336 45.047 1.00 88.88 414 GLU A O 1
ATOM 3256 N N . GLY A 1 415 ? -18.055 1.699 45.635 1.00 87.50 415 GLY A N 1
ATOM 3257 C CA . GLY A 1 415 ? -19.015 0.614 45.421 1.00 87.50 415 GLY A CA 1
ATOM 3258 C C . GLY A 1 415 ? -19.173 0.166 43.965 1.00 87.50 415 GLY A C 1
ATOM 3259 O O . GLY A 1 415 ? -19.992 -0.715 43.701 1.00 87.50 415 GLY A O 1
ATOM 3260 N N . TYR A 1 416 ? -18.396 0.715 43.025 1.00 94.69 416 TYR A N 1
ATOM 3261 C CA . TYR A 1 416 ? -18.331 0.172 41.672 1.00 94.69 416 TYR A CA 1
ATOM 3262 C C . TYR A 1 416 ? -17.615 -1.184 41.672 1.00 94.69 416 TYR A C 1
ATOM 3264 O O . TYR A 1 416 ? -16.598 -1.380 42.337 1.00 94.69 416 TYR A O 1
ATOM 3272 N N . ARG A 1 417 ? -18.136 -2.143 40.900 1.00 95.06 417 ARG A N 1
ATOM 3273 C CA . ARG A 1 417 ? -17.536 -3.478 40.774 1.00 95.06 417 ARG A CA 1
ATOM 3274 C C . ARG A 1 417 ? -16.568 -3.530 39.596 1.00 95.06 417 ARG A C 1
ATOM 3276 O O . ARG A 1 417 ? -16.981 -3.299 38.458 1.00 95.06 417 ARG A O 1
ATOM 3283 N N . VAL A 1 418 ? -15.321 -3.922 39.850 1.00 94.12 418 VAL A N 1
ATOM 3284 C CA . VAL A 1 418 ? -14.333 -4.192 38.794 1.00 94.12 418 VAL A CA 1
ATOM 3285 C C . VAL A 1 418 ? -14.616 -5.554 38.148 1.00 94.12 418 VAL A C 1
ATOM 3287 O O . VAL A 1 418 ? -14.853 -6.540 38.846 1.00 94.12 418 VAL A O 1
ATOM 3290 N N . VAL A 1 419 ? -14.634 -5.611 36.814 1.00 94.44 419 VAL A N 1
ATOM 3291 C CA . VAL A 1 419 ? -14.942 -6.817 36.029 1.00 94.44 419 VAL A CA 1
ATOM 3292 C C . VAL A 1 419 ? -13.931 -6.977 34.898 1.00 94.44 419 VAL A C 1
ATOM 3294 O O . VAL A 1 419 ? -13.733 -6.063 34.102 1.00 94.44 419 VAL A O 1
ATOM 3297 N N . ALA A 1 420 ? -13.333 -8.161 34.777 1.00 92.81 420 ALA A N 1
ATOM 3298 C CA . ALA A 1 420 ? -12.482 -8.492 33.640 1.00 92.81 420 ALA A CA 1
ATOM 3299 C C . ALA A 1 420 ? -13.320 -8.815 32.395 1.00 92.81 420 ALA A C 1
ATOM 3301 O O . ALA A 1 420 ? -14.192 -9.686 32.412 1.00 92.81 420 ALA A O 1
ATOM 3302 N N . LEU A 1 421 ? -13.034 -8.121 31.299 1.00 93.12 421 LEU A N 1
ATOM 3303 C CA . LEU A 1 421 ? -13.549 -8.413 29.971 1.00 93.12 421 LEU A CA 1
ATOM 3304 C C . LEU A 1 421 ? -12.482 -9.260 29.267 1.00 93.12 421 LEU A C 1
ATOM 3306 O O . LEU A 1 421 ? -11.417 -8.760 28.935 1.00 93.12 421 LEU A O 1
ATOM 3310 N N . ASN A 1 422 ? -12.731 -10.555 29.074 1.00 86.56 422 ASN A N 1
ATOM 3311 C CA . ASN A 1 422 ? -11.709 -11.491 28.567 1.00 86.56 422 ASN A CA 1
ATOM 3312 C C . ASN A 1 422 ? -11.866 -11.830 27.079 1.00 86.56 422 ASN A C 1
ATOM 3314 O O . ASN A 1 422 ? -11.205 -12.728 26.570 1.00 86.56 422 ASN A O 1
ATOM 3318 N N . SER A 1 423 ? -12.775 -11.148 26.387 1.00 84.88 423 SER A N 1
ATOM 3319 C CA . SER A 1 423 ? -13.098 -11.400 24.988 1.00 84.88 423 SER A CA 1
ATOM 3320 C C . SER A 1 423 ? -13.261 -10.073 24.247 1.00 84.88 423 SER A C 1
ATOM 3322 O O . SER A 1 423 ? -13.767 -9.116 24.847 1.00 84.88 423 SER A O 1
ATOM 3324 N N . PRO A 1 424 ? -12.848 -9.998 22.970 1.00 85.94 424 PRO A N 1
ATOM 3325 C CA . PRO A 1 424 ? -12.117 -11.030 22.219 1.00 85.94 424 PRO A CA 1
ATOM 3326 C C . PRO A 1 424 ? -10.614 -11.043 22.555 1.00 85.94 424 PRO A C 1
ATOM 3328 O O . PRO A 1 424 ? -10.090 -10.052 23.056 1.00 85.94 424 PRO A O 1
ATOM 3331 N N . VAL A 1 425 ? -9.917 -12.152 22.284 1.00 83.88 425 VAL A N 1
ATOM 3332 C CA . VAL A 1 425 ? -8.466 -12.291 22.529 1.00 83.88 425 VAL A CA 1
ATOM 3333 C C . VAL A 1 425 ? -7.693 -12.133 21.222 1.00 83.88 425 VAL A C 1
ATOM 3335 O O . VAL A 1 425 ? -8.049 -12.714 20.198 1.00 83.88 425 VAL A O 1
ATOM 3338 N N . GLN A 1 426 ? -6.625 -11.347 21.263 1.00 80.62 426 GLN A N 1
ATOM 3339 C CA . GLN A 1 426 ? -5.677 -11.164 20.176 1.00 80.62 426 GLN A CA 1
ATOM 3340 C C . GLN A 1 426 ? -4.632 -12.283 20.173 1.00 80.62 426 GLN A C 1
ATOM 3342 O O . GLN A 1 426 ? -4.046 -12.606 21.206 1.00 80.62 426 GLN A O 1
ATOM 3347 N N . PHE A 1 427 ? -4.328 -12.803 18.982 1.00 76.00 427 PHE A N 1
ATOM 3348 C CA . PHE A 1 427 ? -3.309 -13.842 18.784 1.00 76.00 427 PHE A CA 1
ATOM 3349 C C . PHE A 1 427 ? -2.021 -13.340 18.112 1.00 76.00 427 PHE A C 1
ATOM 3351 O O . PHE A 1 427 ? -0.988 -13.999 18.196 1.00 76.00 427 PHE A O 1
ATOM 3358 N N . ASP A 1 428 ? -2.063 -12.181 17.454 1.00 71.44 428 ASP A N 1
ATOM 3359 C CA . ASP A 1 428 ? -0.899 -11.561 16.812 1.00 71.44 428 ASP A CA 1
ATOM 3360 C C . ASP A 1 428 ? -0.157 -10.583 17.751 1.00 71.44 428 ASP A C 1
ATOM 3362 O O . ASP A 1 428 ? -0.579 -10.339 18.879 1.00 71.44 428 ASP A O 1
ATOM 3366 N N . GLY A 1 429 ? 0.966 -10.009 17.312 1.00 70.75 429 GLY A N 1
ATOM 3367 C CA . GLY A 1 429 ? 1.804 -9.121 18.134 1.00 70.75 429 GLY A CA 1
ATOM 3368 C C . GLY A 1 429 ? 1.526 -7.619 18.004 1.00 70.75 429 GLY A C 1
ATOM 3369 O O . GLY A 1 429 ? 2.321 -6.826 18.500 1.00 70.75 429 GLY A O 1
ATOM 3370 N N . HIS A 1 430 ? 0.474 -7.204 17.294 1.00 72.75 430 HIS A N 1
ATOM 3371 C CA . HIS A 1 430 ? 0.369 -5.829 16.781 1.00 72.75 430 HIS A CA 1
ATOM 3372 C C . HIS A 1 430 ? -1.056 -5.258 16.675 1.00 72.75 430 HIS A C 1
ATOM 3374 O O . HIS A 1 430 ? -1.229 -4.075 16.381 1.00 72.75 430 HIS A O 1
ATOM 3380 N N . SER A 1 431 ? -2.094 -6.054 16.932 1.00 77.31 431 SER A N 1
ATOM 3381 C CA . SER A 1 431 ? -3.498 -5.647 16.798 1.00 77.31 431 SER A CA 1
ATOM 3382 C C . SER A 1 431 ? -4.099 -5.003 18.047 1.00 77.31 431 SER A C 1
ATOM 3384 O O . SER A 1 431 ? -5.280 -4.665 18.028 1.00 77.31 431 SER A O 1
ATOM 3386 N N . CYS A 1 432 ? -3.339 -4.782 19.120 1.00 85.75 432 CYS A N 1
ATOM 3387 C CA . CYS A 1 432 ? -3.924 -4.460 20.428 1.00 85.75 432 CYS A CA 1
ATOM 3388 C C . CYS A 1 432 ? -4.725 -3.162 20.427 1.00 85.75 432 CYS A C 1
ATOM 3390 O O . CYS A 1 432 ? -5.824 -3.122 20.973 1.00 85.75 432 CYS A O 1
ATOM 3392 N N . GLY A 1 433 ? -4.252 -2.131 19.724 1.00 84.69 433 GLY A N 1
ATOM 3393 C CA . GLY A 1 433 ? -5.016 -0.893 19.563 1.00 84.69 433 GLY A CA 1
ATOM 3394 C C . GLY A 1 433 ? -6.338 -1.096 18.814 1.00 84.69 433 GLY A C 1
ATOM 3395 O O . GLY A 1 433 ? -7.352 -0.521 19.196 1.00 84.69 433 GLY A O 1
ATOM 3396 N N . PHE A 1 434 ? -6.359 -1.964 17.799 1.00 80.62 434 PHE A N 1
ATOM 3397 C CA . PHE A 1 434 ? -7.574 -2.295 17.052 1.00 80.62 434 PHE A CA 1
ATOM 3398 C C . PHE A 1 434 ? -8.581 -3.074 17.909 1.00 80.62 434 PHE A C 1
ATOM 3400 O O . PHE A 1 434 ? -9.762 -2.730 17.925 1.00 80.62 434 PHE A O 1
ATOM 3407 N N . PHE A 1 435 ? -8.116 -4.065 18.675 1.00 86.44 435 PHE A N 1
ATOM 3408 C CA . PHE A 1 435 ? -8.961 -4.816 19.608 1.00 86.44 435 PHE A CA 1
ATOM 3409 C C . PHE A 1 435 ? -9.529 -3.913 20.707 1.00 86.44 435 PHE A C 1
ATOM 3411 O O . PHE A 1 435 ? -10.716 -4.007 21.009 1.00 86.44 435 PHE A O 1
ATOM 3418 N N . VAL A 1 436 ? -8.721 -2.999 21.262 1.00 91.25 436 VAL A N 1
ATOM 3419 C CA . VAL A 1 436 ? -9.201 -1.988 22.217 1.00 91.25 436 VAL A CA 1
ATOM 3420 C C . VAL A 1 436 ? -10.315 -1.158 21.594 1.00 91.25 436 VAL A C 1
ATOM 3422 O O . VAL A 1 436 ? -11.396 -1.079 22.169 1.00 91.25 436 VAL A O 1
ATOM 3425 N N . CYS A 1 437 ? -10.105 -0.584 20.409 1.00 87.38 437 CYS A N 1
ATOM 3426 C CA . CYS A 1 437 ? -11.129 0.247 19.788 1.00 87.38 437 CYS A CA 1
ATOM 3427 C C . CYS A 1 437 ? -12.411 -0.531 19.444 1.00 87.38 437 CYS A C 1
ATOM 3429 O O . CYS A 1 437 ? -13.507 -0.024 19.689 1.00 87.38 437 CYS A O 1
ATOM 3431 N N . HIS A 1 438 ? -12.298 -1.772 18.951 1.00 85.25 438 HIS A N 1
ATOM 3432 C CA . HIS A 1 438 ? -13.457 -2.655 18.770 1.00 85.25 438 HIS A CA 1
ATOM 3433 C C . HIS A 1 438 ? -14.183 -2.875 20.097 1.00 85.25 438 HIS A C 1
ATOM 3435 O O . HIS A 1 438 ? -15.405 -2.748 20.162 1.00 85.25 438 HIS A O 1
ATOM 3441 N N . LYS A 1 439 ? -13.445 -3.136 21.183 1.00 91.19 439 LYS A N 1
ATOM 3442 C CA . LYS A 1 439 ? -14.058 -3.360 22.489 1.00 91.19 439 LYS A CA 1
ATOM 3443 C C . LYS A 1 439 ? -14.811 -2.138 22.984 1.00 91.19 439 LYS A C 1
ATOM 3445 O O . LYS A 1 439 ? -15.943 -2.303 23.421 1.00 91.19 439 LYS A O 1
ATOM 3450 N N . LEU A 1 440 ? -14.249 -0.936 22.873 1.00 92.62 440 LEU A N 1
ATOM 3451 C CA . LEU A 1 440 ? -14.956 0.299 23.234 1.00 92.62 440 LEU A CA 1
ATOM 3452 C C . LEU A 1 440 ? -16.268 0.441 22.454 1.00 92.62 440 LEU A C 1
ATOM 3454 O O . LEU A 1 440 ? -17.301 0.783 23.022 1.00 92.62 440 LEU A O 1
ATOM 3458 N N . TRP A 1 441 ? -16.252 0.104 21.167 1.00 87.44 441 TRP A N 1
ATOM 3459 C CA . TRP A 1 441 ? -17.427 0.205 20.311 1.00 87.44 441 TRP A CA 1
ATOM 3460 C C . TRP A 1 441 ? -18.554 -0.756 20.710 1.00 87.44 441 TRP A C 1
ATOM 3462 O O . TRP A 1 441 ? -19.704 -0.329 20.804 1.00 87.44 441 TRP A O 1
ATOM 3472 N N . THR A 1 442 ? -18.234 -2.007 21.060 1.00 88.19 442 THR A N 1
ATOM 3473 C CA . THR A 1 442 ? -19.234 -2.976 21.572 1.00 88.19 442 THR A CA 1
ATOM 3474 C C . THR A 1 442 ? -19.976 -2.482 22.823 1.00 88.19 442 THR A C 1
ATOM 3476 O O . THR A 1 442 ? -20.985 -3.058 23.212 1.00 88.19 442 THR A O 1
ATOM 3479 N N . GLN A 1 443 ? -19.480 -1.437 23.499 1.00 91.75 443 GLN A N 1
ATOM 3480 C CA . GLN A 1 443 ? -20.120 -0.888 24.697 1.00 91.75 443 GLN A CA 1
ATOM 3481 C C . GLN A 1 443 ? -21.199 0.150 24.400 1.00 91.75 443 GLN A C 1
ATOM 3483 O O . GLN A 1 443 ? -21.955 0.485 25.306 1.00 91.75 443 GLN A O 1
ATOM 3488 N N . VAL A 1 444 ? -21.244 0.678 23.177 1.00 87.94 444 VAL A N 1
ATOM 3489 C CA . VAL A 1 444 ? -22.159 1.762 22.780 1.00 87.94 444 VAL A CA 1
ATOM 3490 C C . VAL A 1 444 ? -23.000 1.420 21.556 1.00 87.94 444 VAL A C 1
ATOM 3492 O O . VAL A 1 444 ? -23.901 2.177 21.206 1.00 87.94 444 VAL A O 1
ATOM 3495 N N . ASN A 1 445 ? -22.722 0.291 20.902 1.00 83.12 445 ASN A N 1
ATOM 3496 C CA . ASN A 1 445 ? -23.499 -0.206 19.777 1.00 83.12 445 ASN A CA 1
ATOM 3497 C C . ASN A 1 445 ? -23.810 -1.698 19.967 1.00 83.12 445 ASN A C 1
ATOM 3499 O O . ASN A 1 445 ? -22.905 -2.531 19.963 1.00 83.12 445 ASN A O 1
ATOM 3503 N N . GLU A 1 446 ? -25.098 -2.018 20.095 1.00 80.50 446 GLU A N 1
ATOM 3504 C CA . GLU A 1 446 ? -25.611 -3.377 20.315 1.00 80.50 446 GLU A CA 1
ATOM 3505 C C . GLU A 1 446 ? -25.447 -4.298 19.091 1.00 80.50 446 GLU A C 1
ATOM 3507 O O . GLU A 1 446 ? -25.380 -5.517 19.240 1.00 80.50 446 GLU A O 1
ATOM 3512 N N . ASN A 1 447 ? -25.300 -3.729 17.889 1.00 73.25 447 ASN A N 1
ATOM 3513 C CA . ASN A 1 447 ? -25.094 -4.467 16.638 1.00 73.25 447 ASN A CA 1
ATOM 3514 C C . ASN A 1 447 ? -23.635 -4.932 16.453 1.00 73.25 447 ASN A C 1
ATOM 3516 O O . ASN A 1 447 ? -23.319 -5.669 15.512 1.00 73.25 447 ASN A O 1
ATOM 3520 N N . VAL A 1 448 ? -22.728 -4.523 17.349 1.00 74.12 448 VAL A N 1
ATOM 3521 C CA . VAL A 1 448 ? -21.317 -4.924 17.334 1.00 74.12 448 VAL A CA 1
ATOM 3522 C C . VAL A 1 448 ? -21.062 -5.934 18.447 1.00 74.12 448 VAL A C 1
ATOM 3524 O O . VAL A 1 448 ? -21.232 -5.634 19.626 1.00 74.12 448 VAL A O 1
ATOM 3527 N N . SER A 1 449 ? -20.600 -7.132 18.085 1.00 77.88 449 SER A N 1
ATOM 3528 C CA . SER A 1 449 ? -20.311 -8.209 19.042 1.00 77.88 449 SER A CA 1
ATOM 3529 C C . SER A 1 449 ? -18.838 -8.624 19.043 1.00 77.88 449 SER A C 1
ATOM 3531 O O . SER A 1 449 ? -18.054 -8.251 18.169 1.00 77.88 449 SER A O 1
ATOM 3533 N N . ASP A 1 450 ? -18.428 -9.402 20.046 1.00 73.94 450 ASP A N 1
ATOM 3534 C CA . ASP A 1 450 ? -17.055 -9.915 20.136 1.00 73.94 450 ASP A CA 1
ATOM 3535 C C . ASP A 1 450 ? -16.782 -11.028 19.097 1.00 73.94 450 ASP A C 1
ATOM 3537 O O . ASP A 1 450 ? -15.707 -11.062 18.500 1.00 73.94 450 ASP A O 1
ATOM 3541 N N . ASN A 1 451 ? -17.761 -11.911 18.836 1.00 65.38 451 ASN A N 1
ATOM 3542 C CA . ASN A 1 451 ? -17.653 -13.069 17.914 1.00 65.38 451 ASN A CA 1
ATOM 3543 C C . ASN A 1 451 ? -17.281 -12.671 16.490 1.00 65.38 451 ASN A C 1
ATOM 3545 O O . ASN A 1 451 ? -16.631 -13.382 15.728 1.00 65.38 451 ASN A O 1
ATOM 3549 N N . GLN A 1 452 ? -17.733 -11.485 16.166 1.00 60.28 452 GLN A N 1
ATOM 3550 C CA . GLN A 1 452 ? -17.564 -10.794 14.929 1.00 60.28 452 GLN A CA 1
ATOM 3551 C C . GLN A 1 452 ? -16.057 -10.597 14.596 1.00 60.28 452 GLN A C 1
ATOM 3553 O O . GLN A 1 452 ? -15.693 -10.678 13.427 1.00 60.28 452 GLN A O 1
ATOM 3558 N N . LEU A 1 453 ? -15.146 -10.467 15.577 1.00 61.44 453 LEU A N 1
ATOM 3559 C CA . LEU A 1 453 ? -13.690 -10.393 15.337 1.00 61.44 453 LEU A CA 1
ATOM 3560 C C . LEU A 1 453 ? -13.014 -11.728 14.961 1.00 61.44 453 LEU A C 1
ATOM 3562 O O . LEU A 1 453 ? -11.888 -11.696 14.464 1.00 61.44 453 LEU A O 1
ATOM 3566 N N . LEU A 1 454 ? -13.665 -12.885 15.164 1.00 48.91 454 LEU A N 1
ATOM 3567 C CA . LEU A 1 454 ? -13.076 -14.195 14.835 1.00 48.91 454 LEU A CA 1
ATOM 3568 C C . LEU A 1 454 ? -13.030 -14.487 13.322 1.00 48.91 454 LEU A C 1
ATOM 3570 O O . LEU A 1 454 ? -12.273 -15.361 12.908 1.00 48.91 454 LEU A O 1
ATOM 3574 N N . HIS A 1 455 ? -13.802 -13.763 12.501 1.00 42.97 455 HIS A N 1
ATOM 3575 C CA . HIS A 1 455 ? -13.885 -13.953 11.049 1.00 42.97 455 HIS A CA 1
ATOM 3576 C C . HIS A 1 455 ? -13.678 -12.594 10.345 1.00 42.97 455 HIS A C 1
ATOM 3578 O O . HIS A 1 455 ? -14.483 -11.679 10.498 1.00 42.97 455 HIS A O 1
ATOM 3584 N N . GLY A 1 456 ? -12.575 -12.428 9.600 1.00 51.09 456 GLY A N 1
ATOM 3585 C CA . GLY A 1 456 ? -12.330 -11.232 8.770 1.00 51.09 456 GLY A CA 1
ATOM 3586 C C . GLY A 1 456 ? -11.602 -10.062 9.454 1.00 51.09 456 GLY A C 1
ATOM 3587 O O . GLY A 1 456 ? -12.033 -8.911 9.361 1.00 51.09 456 GLY A O 1
ATOM 3588 N N . GLY A 1 457 ? -10.467 -10.317 10.117 1.00 52.31 457 GLY A N 1
ATOM 3589 C CA . GLY A 1 457 ? -9.653 -9.270 10.758 1.00 52.31 457 GLY A CA 1
ATOM 3590 C C . GLY A 1 457 ? -9.210 -8.146 9.807 1.00 52.31 457 GLY A C 1
ATOM 3591 O O . GLY A 1 457 ? -9.144 -6.983 10.216 1.00 52.31 457 GLY A O 1
ATOM 3592 N N . ILE A 1 458 ? -8.976 -8.459 8.526 1.00 52.56 458 ILE A N 1
ATOM 3593 C CA . ILE A 1 458 ? -8.614 -7.458 7.513 1.00 52.56 458 ILE A CA 1
ATOM 3594 C C . ILE A 1 458 ? -9.805 -6.576 7.159 1.00 52.56 458 ILE A C 1
ATOM 3596 O O . ILE A 1 458 ? -9.701 -5.346 7.120 1.00 52.56 458 ILE A O 1
ATOM 3600 N N . ALA A 1 459 ? -10.951 -7.222 6.967 1.00 52.84 459 ALA A N 1
ATOM 3601 C CA . ALA A 1 459 ? -12.187 -6.576 6.591 1.00 52.84 459 ALA A CA 1
ATOM 3602 C C . ALA A 1 459 ? -12.627 -5.520 7.618 1.00 52.84 459 ALA A C 1
ATOM 3604 O O . ALA A 1 459 ? -12.978 -4.385 7.290 1.00 52.84 459 ALA A O 1
ATOM 3605 N N . ARG A 1 460 ? -12.504 -5.858 8.900 1.00 59.75 460 ARG A N 1
ATOM 3606 C CA . ARG A 1 460 ? -12.893 -4.961 9.991 1.00 59.75 460 ARG A CA 1
ATOM 3607 C C . ARG A 1 460 ? -11.927 -3.824 10.234 1.00 59.75 460 ARG A C 1
ATOM 3609 O O . ARG A 1 460 ? -12.364 -2.734 10.582 1.00 59.75 460 ARG A O 1
ATOM 3616 N N . ARG A 1 461 ? -10.628 -4.040 10.035 1.00 61.03 461 ARG A N 1
ATOM 3617 C CA . ARG A 1 461 ? -9.652 -2.944 10.054 1.00 61.03 461 ARG A CA 1
ATOM 3618 C C . ARG A 1 461 ? -9.946 -1.943 8.942 1.00 61.03 461 ARG A C 1
ATOM 3620 O O . ARG A 1 461 ? -9.878 -0.750 9.188 1.00 61.03 461 ARG A O 1
ATOM 3627 N N . MET A 1 462 ? -10.360 -2.394 7.761 1.00 53.78 462 MET A N 1
ATOM 3628 C CA . MET A 1 462 ? -10.793 -1.483 6.695 1.00 53.78 462 MET A CA 1
ATOM 3629 C C . MET A 1 462 ? -12.088 -0.738 7.046 1.00 53.78 462 MET A C 1
ATOM 3631 O O . MET A 1 462 ? -12.141 0.476 6.873 1.00 53.78 462 MET A O 1
ATOM 3635 N N . ALA A 1 463 ? -13.087 -1.409 7.632 1.00 55.78 463 ALA A N 1
ATOM 3636 C CA . ALA A 1 463 ? -14.282 -0.737 8.162 1.00 55.78 463 ALA A CA 1
ATOM 3637 C C . ALA A 1 463 ? -13.930 0.292 9.258 1.00 55.78 463 ALA A C 1
ATOM 3639 O O . ALA A 1 463 ? -14.498 1.382 9.322 1.00 55.78 463 ALA A O 1
ATOM 3640 N N . PHE A 1 464 ? -12.935 -0.024 10.085 1.00 61.91 464 PHE A N 1
ATOM 3641 C CA . PHE A 1 464 ? -12.386 0.866 11.099 1.00 61.91 464 PHE A CA 1
ATOM 3642 C C . PHE A 1 464 ? -11.690 2.095 10.493 1.00 61.91 464 PHE A C 1
ATOM 3644 O O . PHE A 1 464 ? -11.937 3.217 10.933 1.00 61.91 464 PHE A O 1
ATOM 3651 N N . LEU A 1 465 ? -10.862 1.918 9.455 1.00 55.78 465 LEU A N 1
ATOM 3652 C CA . LEU A 1 465 ? -10.288 3.038 8.700 1.00 55.78 465 LEU A CA 1
ATOM 3653 C C . LEU A 1 465 ? -11.384 3.899 8.069 1.00 55.78 465 LEU A C 1
ATOM 3655 O O . LEU A 1 465 ? -11.309 5.123 8.137 1.00 55.78 465 LEU A O 1
ATOM 3659 N N . HIS A 1 466 ? -12.408 3.278 7.484 1.00 54.22 466 HIS A N 1
ATOM 3660 C CA . HIS A 1 466 ? -13.531 3.998 6.896 1.00 54.22 466 HIS A CA 1
ATOM 3661 C C . HIS A 1 466 ? -14.232 4.880 7.939 1.00 54.22 466 HIS A C 1
ATOM 3663 O O . HIS A 1 466 ? -14.463 6.058 7.681 1.00 54.22 466 HIS A O 1
ATOM 3669 N N . PHE A 1 467 ? -14.468 4.373 9.151 1.00 59.09 467 PHE A N 1
ATOM 3670 C CA . PHE A 1 467 ? -15.003 5.174 10.257 1.00 59.09 467 PHE A CA 1
ATOM 3671 C C . PHE A 1 467 ? -14.104 6.319 10.702 1.00 59.09 467 PHE A C 1
ATOM 3673 O O . PHE A 1 467 ? -14.598 7.362 11.118 1.00 59.09 467 PHE A O 1
ATOM 3680 N N . LEU A 1 468 ? -12.785 6.143 10.648 1.00 58.16 468 LEU A N 1
ATOM 3681 C CA . LEU A 1 468 ? -11.834 7.206 10.969 1.00 58.16 468 LEU A CA 1
ATOM 3682 C C . LEU A 1 468 ? -11.749 8.280 9.885 1.00 58.16 468 LEU A C 1
ATOM 3684 O O . LEU A 1 468 ? -11.422 9.425 10.189 1.00 58.16 468 LEU A O 1
ATOM 3688 N N . LEU A 1 469 ? -12.039 7.916 8.638 1.00 50.47 469 LEU A N 1
ATOM 3689 C CA . LEU A 1 469 ? -11.939 8.802 7.485 1.00 50.47 469 LEU A CA 1
ATOM 3690 C C . LEU A 1 469 ? -13.254 9.511 7.158 1.00 50.47 469 LEU A C 1
ATOM 3692 O O . LEU A 1 469 ? -13.245 10.679 6.778 1.00 50.47 469 LEU A O 1
ATOM 3696 N N . ARG A 1 470 ? -14.398 8.853 7.355 1.00 51.12 470 ARG A N 1
ATOM 3697 C CA . ARG A 1 470 ? -15.714 9.377 6.969 1.00 51.12 470 ARG A CA 1
ATOM 3698 C C . ARG A 1 470 ? -16.468 9.945 8.157 1.00 51.12 470 ARG A C 1
ATOM 3700 O O . ARG A 1 470 ? -16.593 9.280 9.174 1.00 51.12 470 ARG A O 1
ATOM 3707 N N . ASP A 1 471 ? -16.962 11.171 8.046 1.00 52.53 471 ASP A N 1
ATOM 3708 C CA . ASP A 1 471 ? -17.836 11.783 9.058 1.00 52.53 471 ASP A CA 1
ATOM 3709 C C . ASP A 1 471 ? -19.284 11.296 8.860 1.00 52.53 471 ASP A C 1
ATOM 3711 O O . ASP A 1 471 ? -20.202 12.057 8.557 1.00 52.53 471 ASP A O 1
ATOM 3715 N N . LYS A 1 472 ? -19.475 9.976 8.943 1.00 52.91 472 LYS A N 1
ATOM 3716 C CA . LYS A 1 472 ? -20.792 9.341 8.942 1.00 52.91 472 LYS A CA 1
ATOM 3717 C C . LYS A 1 472 ? -20.871 8.350 10.097 1.00 52.91 472 LYS A C 1
ATOM 3719 O O . LYS A 1 472 ? -19.935 7.588 10.341 1.00 52.91 472 LYS A O 1
ATOM 3724 N N . LYS A 1 473 ? -22.016 8.344 10.785 1.00 55.06 473 LYS A N 1
ATOM 3725 C CA . LYS A 1 473 ? -22.364 7.305 11.760 1.00 55.06 473 LYS A CA 1
ATOM 3726 C C . LYS A 1 473 ? -22.376 5.952 11.038 1.00 55.06 473 LYS A C 1
ATOM 3728 O O . LYS A 1 473 ? -22.799 5.887 9.886 1.00 55.06 473 LYS A O 1
ATOM 3733 N N . PHE A 1 474 ? -21.914 4.884 11.690 1.00 55.75 474 PHE A N 1
ATOM 3734 C CA . PHE A 1 474 ? -22.122 3.530 11.169 1.00 55.75 474 PHE A CA 1
ATOM 3735 C C . PHE A 1 474 ? -23.630 3.290 11.051 1.00 55.75 474 PHE A C 1
ATOM 3737 O O . PHE A 1 474 ? -24.315 3.265 12.070 1.00 55.75 474 PHE A O 1
ATOM 3744 N N . GLU A 1 475 ? -24.147 3.166 9.831 1.00 48.28 475 GLU A N 1
ATOM 3745 C CA . GLU A 1 475 ? -25.515 2.694 9.623 1.00 48.28 475 GLU A CA 1
ATOM 3746 C C . GLU A 1 475 ? -25.575 1.194 9.942 1.00 48.28 475 GLU A C 1
ATOM 3748 O O . GLU A 1 475 ? -24.635 0.449 9.645 1.00 48.28 475 GLU A O 1
ATOM 3753 N N . ASP A 1 476 ? -26.675 0.759 10.560 1.00 40.44 476 ASP A N 1
ATOM 3754 C CA . ASP A 1 476 ? -26.864 -0.575 11.156 1.00 40.44 476 ASP A CA 1
ATOM 3755 C C . ASP A 1 476 ? -26.630 -1.749 10.182 1.00 40.44 476 ASP A C 1
ATOM 3757 O O . ASP A 1 476 ? -26.353 -2.873 10.596 1.00 40.44 476 ASP A O 1
ATOM 3761 N N . ASN A 1 477 ? -26.629 -1.485 8.875 1.00 39.59 477 ASN A N 1
ATOM 3762 C CA . ASN A 1 477 ? -26.410 -2.483 7.830 1.00 39.59 477 ASN A CA 1
ATOM 3763 C C . ASN A 1 477 ? -24.938 -2.896 7.638 1.00 39.59 477 ASN A C 1
ATOM 3765 O O . ASN A 1 477 ? -24.677 -3.859 6.924 1.00 39.59 477 ASN A O 1
ATOM 3769 N N . LEU A 1 478 ? -23.966 -2.223 8.269 1.00 41.28 478 LEU A N 1
ATOM 3770 C CA . LEU A 1 478 ? -22.539 -2.520 8.052 1.00 41.28 478 LEU A CA 1
ATOM 3771 C C . LEU A 1 478 ? -22.070 -3.873 8.617 1.00 41.28 478 LEU A C 1
ATOM 3773 O O . LEU A 1 478 ? -21.009 -4.353 8.223 1.00 41.28 478 LEU A O 1
ATOM 3777 N N . PHE A 1 479 ? -22.834 -4.488 9.528 1.00 41.09 479 PHE A N 1
ATOM 3778 C CA . PHE A 1 479 ? -22.444 -5.739 10.194 1.00 41.09 479 PHE A CA 1
ATOM 3779 C C . PHE A 1 479 ? -23.453 -6.880 10.126 1.00 41.09 479 PHE A C 1
ATOM 3781 O O . PHE A 1 479 ? -23.085 -8.007 10.446 1.00 41.09 479 PHE A O 1
ATOM 3788 N N . HIS A 1 480 ? -24.680 -6.642 9.662 1.00 34.56 480 HIS A N 1
ATOM 3789 C CA . HIS A 1 480 ? -25.627 -7.730 9.394 1.00 34.56 480 HIS A CA 1
ATOM 3790 C C . HIS A 1 480 ? -25.262 -8.560 8.145 1.00 34.56 480 HIS A C 1
ATOM 3792 O O . HIS A 1 480 ? -26.010 -9.456 7.768 1.00 34.56 480 HIS A O 1
ATOM 3798 N N . MET A 1 481 ? -24.125 -8.270 7.502 1.00 35.25 481 MET A N 1
ATOM 3799 C CA . MET A 1 481 ? -23.753 -8.781 6.181 1.00 35.25 481 MET A CA 1
ATOM 3800 C C . MET A 1 481 ? -22.397 -9.517 6.131 1.00 35.25 481 MET A C 1
ATOM 3802 O O . MET A 1 481 ? -21.895 -9.747 5.032 1.00 35.25 481 MET A O 1
ATOM 3806 N N . VAL A 1 482 ? -21.792 -9.848 7.284 1.00 33.91 482 VAL A N 1
ATOM 3807 C CA . VAL A 1 482 ? -20.541 -10.637 7.383 1.00 33.91 482 VAL A CA 1
ATOM 3808 C C . VAL A 1 482 ? -20.760 -11.902 8.190 1.00 33.91 482 VAL A C 1
ATOM 3810 O O . VAL A 1 482 ? -21.275 -11.771 9.326 1.00 33.91 482 VAL A O 1
#